Protein 2FK5 (pdb70)

Foldseek 3Di:
DVLLQVLQQVLLLVCVVVPQAFQQFWKKWFQDPQQIKIFFHRDRSNGDDVVRIDDAHLDDDGDPRHHLQVLQVSLLVVQALFGMKIWTALPLLLVCLVVDQKQAFPDPVCCVQWVIAGEAEFPDCTSDVRVSVVVSVVVNPTQKYHHHNRTMMGTFNDDDRSNSSVSRSVNRVSSSVRSVVVVVVVVVVVVDDDD/DVLLVVLQLVLLQVCVVVPQAFQQFKKKWFQDPQGIKIFFHRDRSNHDDPVRIDDAGLDDDGDHRHHLQVLQVSLQVVQALFGMKIWTALPLLQVCLVVDQKQAFPDPVCCVQFVIAGEAEFVDCTNDNRNNVRQNVRVNPTQKYHHHNRTMMGTFNDPDRSRSHVSRSVNRVSSSVRSVVVVVVVVVVVPDDD

Organism: Thermus thermophilus (strain ATCC 27634 / DSM 579 / HB8) (NCBI:txid300852)

Nearest PDB structures (foldseek):
  2fk5-assembly1_A  TM=1.005E+00  e=1.852E-44  Thermus thermophilus HB8
  2flf-assembly1_B  TM=9.917E-01  e=3.540E-36  Thermus thermophilus HB8
  2flf-assembly1_C  TM=9.865E-01  e=8.672E-36  Thermus thermophilus HB8
  2flf-assembly1_A  TM=9.847E-01  e=4.578E-35  Thermus thermophilus HB8
  2flf-assembly2_H  TM=9.919E-01  e=1.994E-34  Thermus thermophilus HB8

B-factor: mean 35.9, std 13.32, range [14.18, 87.1]

CATH classification: 3.40.225.10

Secondary structure (DSSP, 8-state):
-HHHHHHHHHHHHHHHHTTS--TT--EEEEE-SSEEEEEBTT--GGG--GGGEEEEESSSPPPTTB-TTHHHHHHHHHHS--SEEEEE--HHHHHHHTT-SEE--SSHHHHHHTS-EEEE--S--SSSHHHHHHHHHHHHH-SEEEETTTEEEEEE--SSHHHHHHHHHHHHHHHHHHHHHHHHHHHHHHT----/-HHHHHHHHHHHHHHHHTTS--TT--EEEEE-SSEEEEEBTT--GGG--GGGEEEEESSSSPPTTB-TTHHHHHHHHHHS--SEEEEE--HHHHHHHTT-SEE--SSHHHHHHTS-EEEE--S--SSSHHHHHHHHHHHHH-SEEEETTTEEEEEE--SSHHHHHHHHHHHHHHHHHHHHHHHHHHHHHHT---

Structure (mmCIF, N/CA/C/O backbone):
data_2FK5
#
_entry.id   2FK5
#
_cell.length_a   100.944
_cell.length_b   100.944
_cell.length_c   45.870
_cell.angle_alpha   90.00
_cell.angle_beta   90.00
_cell.angle_gamma   90.00
#
_symmetry.space_group_name_H-M   'P 4'
#
loop_
_entity.id
_entity.type
_entity.pdbx_description
1 polymer 'fuculose-1-phosphate aldolase'
2 non-polymer 'SULFATE ION'
3 non-polymer 'CHLORIDE ION'
4 water water
#
loop_
_atom_site.group_PDB
_atom_site.id
_atom_site.type_symbol
_atom_site.label_atom_id
_atom_site.label_alt_id
_atom_site.label_comp_id
_atom_site.label_asym_id
_atom_site.label_entity_id
_atom_site.label_seq_id
_atom_site.pdbx_PDB_ins_code
_atom_site.Cartn_x
_atom_site.Cartn_y
_atom_site.Cartn_z
_atom_site.occupancy
_atom_site.B_iso_or_equiv
_atom_site.auth_seq_id
_atom_site.auth_comp_id
_atom_site.auth_asym_id
_atom_site.auth_atom_id
_atom_site.pdbx_PDB_model_num
ATOM 1 N N . ARG A 1 2 ? 40.986 71.531 0.981 1.00 46.78 2 ARG A N 1
ATOM 2 C CA . ARG A 1 2 ? 40.201 70.486 1.691 1.00 47.79 2 ARG A CA 1
ATOM 3 C C . ARG A 1 2 ? 40.995 69.208 1.965 1.00 48.29 2 ARG A C 1
ATOM 4 O O . ARG A 1 2 ? 41.058 68.762 3.105 1.00 45.37 2 ARG A O 1
ATOM 12 N N . ALA A 1 3 ? 41.598 68.622 0.932 1.00 40.86 3 ALA A N 1
ATOM 13 C CA . ALA A 1 3 ? 42.359 67.385 1.112 1.00 39.67 3 ALA A CA 1
ATOM 14 C C . ALA A 1 3 ? 43.321 67.475 2.297 1.00 38.30 3 ALA A C 1
ATOM 15 O O . ALA A 1 3 ? 43.383 66.576 3.136 1.00 39.08 3 ALA A O 1
ATOM 17 N N . ARG A 1 4 ? 44.069 68.567 2.364 1.00 33.88 4 ARG A N 1
ATOM 18 C CA . ARG A 1 4 ? 45.024 68.768 3.440 1.00 31.27 4 ARG A CA 1
ATOM 19 C C . ARG A 1 4 ? 44.331 68.816 4.809 1.00 34.21 4 ARG A C 1
ATOM 20 O O . ARG A 1 4 ? 44.821 68.235 5.778 1.00 35.40 4 ARG A O 1
ATOM 28 N N . LEU A 1 5 ? 43.198 69.508 4.888 1.00 29.00 5 LEU A N 1
ATOM 29 C CA . LEU A 1 5 ? 42.466 69.600 6.147 1.00 28.72 5 LEU A CA 1
ATOM 30 C C . LEU A 1 5 ? 41.913 68.226 6.483 1.00 32.73 5 LEU A C 1
ATOM 31 O O . LEU A 1 5 ? 41.934 67.813 7.638 1.00 30.01 5 LEU A O 1
ATOM 36 N N . TYR A 1 6 ? 41.418 67.510 5.475 1.00 28.64 6 TYR A N 1
ATOM 37 C CA . TYR A 1 6 ? 40.903 66.165 5.712 1.00 35.33 6 TYR A CA 1
ATOM 38 C C . TYR A 1 6 ? 42.030 65.314 6.283 1.00 32.43 6 TYR A C 1
ATOM 39 O O . TYR A 1 6 ? 41.828 64.515 7.199 1.00 31.01 6 TYR A O 1
ATOM 48 N N . ALA A 1 7 ? 43.214 65.488 5.711 1.00 32.87 7 ALA A N 1
ATOM 49 C CA . ALA A 1 7 ? 44.390 64.744 6.124 1.00 38.86 7 ALA A CA 1
ATOM 50 C C . ALA A 1 7 ? 44.652 64.973 7.599 1.00 31.71 7 ALA A C 1
ATOM 51 O O . ALA A 1 7 ? 44.923 64.031 8.338 1.00 33.80 7 ALA A O 1
ATOM 53 N N . ALA A 1 8 ? 44.567 66.231 8.021 1.00 29.10 8 ALA A N 1
ATOM 54 C CA . ALA A 1 8 ? 44.801 66.579 9.418 1.00 30.71 8 ALA A CA 1
ATOM 55 C C . ALA A 1 8 ? 43.801 65.879 10.331 1.00 22.74 8 ALA A C 1
ATOM 56 O O . ALA A 1 8 ? 44.180 65.394 11.400 1.00 26.44 8 ALA A O 1
ATOM 58 N N . PHE A 1 9 ? 42.529 65.832 9.925 1.00 23.14 9 PHE A N 1
ATOM 59 C CA . PHE A 1 9 ? 41.504 65.151 10.728 1.00 24.82 9 PHE A CA 1
ATOM 60 C C . PHE A 1 9 ? 41.824 63.662 10.764 1.00 26.09 9 PHE A C 1
ATOM 61 O O . PHE A 1 9 ? 41.741 63.012 11.805 1.00 25.33 9 PHE A O 1
ATOM 69 N N . ARG A 1 10 ? 42.162 63.123 9.600 1.00 24.48 10 ARG A N 1
ATOM 70 C CA . ARG A 1 10 ? 42.468 61.708 9.486 1.00 26.23 10 ARG A CA 1
ATOM 71 C C . ARG A 1 10 ? 43.645 61.326 10.368 1.00 22.80 10 ARG A C 1
ATOM 72 O O . ARG A 1 10 ? 43.594 60.336 11.089 1.00 24.68 10 ARG A O 1
ATOM 80 N N . GLN A 1 11 ? 44.698 62.126 10.300 1.00 22.34 11 GLN A N 1
ATOM 81 C CA . GLN A 1 11 ? 45.903 61.886 11.072 1.00 26.39 11 GLN A CA 1
ATOM 82 C C . GLN A 1 11 ? 45.667 62.022 12.573 1.00 24.29 11 GLN A C 1
ATOM 83 O O . GLN A 1 11 ? 46.169 61.226 13.362 1.00 22.17 11 GLN A O 1
ATOM 89 N N . VAL A 1 12 ? 44.905 63.038 12.969 1.00 19.01 12 VAL A N 1
ATOM 90 C CA . VAL A 1 12 ? 44.622 63.243 14.386 1.00 16.60 12 VAL A CA 1
ATOM 91 C C . VAL A 1 12 ? 43.846 62.047 14.920 1.00 19.36 12 VAL A C 1
ATOM 92 O O . VAL A 1 12 ? 44.138 61.545 16.005 1.00 23.39 12 VAL A O 1
ATOM 96 N N . GLY A 1 13 ? 42.875 61.571 14.144 1.00 22.20 13 GLY A N 1
ATOM 97 C CA . GLY A 1 13 ? 42.113 60.405 14.559 1.00 25.54 13 GLY A CA 1
ATOM 98 C C . GLY A 1 13 ? 42.998 59.164 14.668 1.00 27.10 13 GLY A C 1
ATOM 99 O O . GLY A 1 13 ? 42.954 58.435 15.661 1.00 22.66 13 GLY A O 1
ATOM 100 N N . GLU A 1 14 ? 43.820 58.921 13.650 1.00 24.59 14 GLU A N 1
ATOM 101 C CA . GLU A 1 14 ? 44.710 57.758 13.670 1.00 21.10 14 GLU A CA 1
ATOM 102 C C . GLU A 1 14 ? 45.685 57.797 14.841 1.00 22.58 14 GLU A C 1
ATOM 103 O O . GLU A 1 14 ? 45.926 56.784 15.504 1.00 24.67 14 GLU A O 1
ATOM 109 N N . ASP A 1 15 ? 46.258 58.968 15.087 1.00 23.82 15 ASP A N 1
ATOM 110 C CA . ASP A 1 15 ? 47.233 59.105 16.156 1.00 23.16 15 ASP A CA 1
ATOM 111 C C . ASP A 1 15 ? 46.620 59.032 17.554 1.00 27.42 15 ASP A C 1
ATOM 112 O O . ASP A 1 15 ? 47.223 58.456 18.458 1.00 30.21 15 ASP A O 1
ATOM 117 N N . LEU A 1 16 ? 45.431 59.602 17.739 1.00 27.28 16 LEU A N 1
ATOM 118 C CA . LEU A 1 16 ? 44.773 59.539 19.049 1.00 22.26 16 LEU A CA 1
ATOM 119 C C . LEU A 1 16 ? 44.443 58.081 19.354 1.00 33.93 16 LEU A C 1
ATOM 120 O O . LEU A 1 16 ? 44.629 57.607 20.476 1.00 33.15 16 LEU A O 1
ATOM 125 N N . PHE A 1 17 ? 43.949 57.374 18.342 1.00 29.11 17 PHE A N 1
ATOM 126 C CA . PHE A 1 17 ? 43.608 55.961 18.496 1.00 31.36 17 PHE A CA 1
ATOM 127 C C . PHE A 1 17 ? 44.844 55.144 18.854 1.00 32.19 17 PHE A C 1
ATOM 128 O O . PHE A 1 17 ? 44.842 54.376 19.818 1.00 41.51 17 PHE A O 1
ATOM 136 N N . ALA A 1 18 ? 45.899 55.310 18.062 1.00 33.63 18 ALA A N 1
ATOM 137 C CA . ALA A 1 18 ? 47.145 54.583 18.273 1.00 39.39 18 ALA A CA 1
ATOM 138 C C . ALA A 1 18 ? 47.713 54.786 19.672 1.00 44.77 18 ALA A C 1
ATOM 139 O O . ALA A 1 18 ? 48.342 53.882 20.225 1.00 44.85 18 ALA A O 1
ATOM 141 N N . GLN A 1 19 ? 47.485 55.969 20.239 1.00 31.98 19 GLN A N 1
ATOM 142 C CA . GLN A 1 19 ? 47.996 56.304 21.568 1.00 32.77 19 GLN A CA 1
ATOM 143 C C . GLN A 1 19 ? 47.036 55.924 22.692 1.00 29.68 19 GLN A C 1
ATOM 144 O O . GLN A 1 19 ? 47.307 56.182 23.868 1.00 30.95 19 GLN A O 1
ATOM 150 N N . GLY A 1 20 ? 45.909 55.326 22.328 1.00 27.38 20 GLY A N 1
ATOM 151 C CA . GLY A 1 20 ? 44.939 54.918 23.328 1.00 29.50 20 GLY A CA 1
ATOM 152 C C . GLY A 1 20 ? 44.076 56.014 23.925 1.00 34.67 20 GLY A C 1
ATOM 153 O O . GLY A 1 20 ? 43.462 55.800 24.974 1.00 33.05 20 GLY A O 1
ATOM 154 N N . LEU A 1 21 ? 44.016 57.174 23.272 1.00 28.33 21 LEU A N 1
ATOM 155 C CA . LEU A 1 21 ? 43.215 58.300 23.766 1.00 36.94 21 LEU A CA 1
ATOM 156 C C . LEU A 1 21 ? 41.769 58.209 23.312 1.00 33.25 21 LEU A C 1
ATOM 157 O O . LEU A 1 21 ? 40.899 58.888 23.845 1.00 33.86 21 LEU A O 1
ATOM 162 N N . ILE A 1 22 ? 41.528 57.384 22.301 1.00 32.55 22 ILE A N 1
ATOM 163 C CA . ILE A 1 22 ? 40.180 57.151 21.801 1.00 38.65 22 ILE A CA 1
ATOM 164 C C . ILE A 1 22 ? 40.139 55.751 21.207 1.00 41.16 22 ILE A C 1
ATOM 165 O O . ILE A 1 22 ? 41.181 55.154 20.904 1.00 32.13 22 ILE A O 1
ATOM 170 N N . SER A 1 23 ? 38.924 55.241 21.053 1.00 41.39 23 SER A N 1
ATOM 171 C CA . SER A 1 23 ? 38.683 53.921 20.490 1.00 51.49 23 SER A CA 1
ATOM 172 C C . SER A 1 23 ? 37.242 53.915 19.999 1.00 52.69 23 SER A C 1
ATOM 173 O O . SER A 1 23 ? 36.438 54.751 20.414 1.00 52.02 23 SER A O 1
ATOM 176 N N . ALA A 1 24 ? 36.919 52.972 19.120 1.00 51.54 24 ALA A N 1
ATOM 177 C CA . ALA A 1 24 ? 35.574 52.868 18.571 1.00 47.46 24 ALA A CA 1
ATOM 178 C C . ALA A 1 24 ? 35.076 54.243 18.132 1.00 44.38 24 ALA A C 1
ATOM 179 O O . ALA A 1 24 ? 35.729 54.909 17.340 1.00 31.95 24 ALA A O 1
ATOM 181 N N . THR A 1 25 ? 33.929 54.668 18.656 1.00 47.60 25 THR A N 1
ATOM 182 C CA . THR A 1 25 ? 33.353 55.960 18.289 1.00 51.93 25 THR A CA 1
ATOM 183 C C . THR A 1 25 ? 33.479 57.000 19.397 1.00 52.64 25 THR A C 1
ATOM 184 O O . THR A 1 25 ? 32.676 57.931 19.469 1.00 49.59 25 THR A O 1
ATOM 188 N N . ALA A 1 26 ? 34.473 56.844 20.263 1.00 43.67 26 ALA A N 1
ATOM 189 C CA . ALA A 1 26 ? 34.662 57.790 21.354 1.00 46.76 26 ALA A CA 1
ATOM 190 C C . ALA A 1 26 ? 35.397 59.040 20.874 1.00 39.33 26 ALA A C 1
ATOM 191 O O . ALA A 1 26 ? 36.271 58.964 20.009 1.00 41.16 26 ALA A O 1
ATOM 193 N N . GLY A 1 27 ? 35.018 60.191 21.424 1.00 34.58 27 GLY A N 1
ATOM 194 C CA . GLY A 1 27 ? 35.672 61.440 21.066 1.00 34.38 27 GLY A CA 1
ATOM 195 C C . GLY A 1 27 ? 35.213 62.113 19.786 1.00 32.79 27 GLY A C 1
ATOM 196 O O . GLY A 1 27 ? 34.470 61.544 18.992 1.00 30.70 27 GLY A O 1
ATOM 197 N N . ASN A 1 28 ? 35.662 63.345 19.589 1.00 27.65 28 ASN A N 1
ATOM 198 C CA . ASN A 1 28 ? 35.308 64.094 18.398 1.00 25.65 28 ASN A CA 1
ATOM 199 C C . ASN A 1 28 ? 36.200 65.314 18.287 1.00 25.96 28 ASN A C 1
ATOM 200 O O . ASN A 1 28 ? 36.764 65.773 19.279 1.00 22.70 28 ASN A O 1
ATOM 205 N N . PHE A 1 29 ? 36.362 65.829 17.076 1.00 19.10 29 PHE A N 1
ATOM 206 C CA . PHE A 1 29 ? 37.172 67.018 16.914 1.00 22.99 29 PHE A CA 1
ATOM 207 C C . PHE A 1 29 ? 36.639 67.887 15.813 1.00 21.54 29 PHE A C 1
ATOM 208 O O . PHE A 1 29 ? 35.918 67.420 14.935 1.00 24.20 29 PHE A O 1
ATOM 216 N N . SER A 1 30 ? 37.002 69.159 15.877 1.00 20.94 30 SER A N 1
ATOM 217 C CA . SER A 1 30 ? 36.522 70.132 14.911 1.00 24.25 30 SER A CA 1
ATOM 218 C C . SER A 1 30 ? 37.494 71.275 14.726 1.00 23.46 30 SER A C 1
ATOM 219 O O . SER A 1 30 ? 38.456 71.434 15.492 1.00 23.16 30 SER A O 1
ATOM 222 N N . VAL A 1 31 ? 37.221 72.083 13.701 1.00 22.65 31 VAL A N 1
ATOM 223 C CA . VAL A 1 31 ? 38.011 73.270 13.424 1.00 21.80 31 VAL A CA 1
ATOM 224 C C . VAL A 1 31 ? 37.015 74.382 13.071 1.00 21.95 31 VAL A C 1
ATOM 225 O O . VAL A 1 31 ? 35.941 74.119 12.541 1.00 20.89 31 VAL A O 1
ATOM 229 N N . ARG A 1 32 ? 37.382 75.608 13.397 1.00 24.67 32 ARG A N 1
ATOM 230 C CA . ARG A 1 32 ? 36.544 76.773 13.112 1.00 28.05 32 ARG A CA 1
ATOM 231 C C . ARG A 1 32 ? 36.657 77.046 11.616 1.00 30.92 32 ARG A C 1
ATOM 232 O O . ARG A 1 32 ? 37.742 76.924 11.043 1.00 27.78 32 ARG A O 1
ATOM 240 N N . THR A 1 33 ? 35.538 77.390 10.989 1.00 33.43 33 THR A N 1
ATOM 241 C CA . THR A 1 33 ? 35.511 77.717 9.566 1.00 32.76 33 THR A CA 1
ATOM 242 C C . THR A 1 33 ? 34.762 79.039 9.409 1.00 35.39 33 THR A C 1
ATOM 243 O O . THR A 1 33 ? 34.167 79.540 10.365 1.00 31.87 33 THR A O 1
ATOM 247 N N . LYS A 1 34 ? 34.783 79.600 8.206 1.00 39.12 34 LYS A N 1
ATOM 248 C CA . LYS A 1 34 ? 34.080 80.854 7.962 1.00 39.33 34 LYS A CA 1
ATOM 249 C C . LYS A 1 34 ? 32.591 80.702 8.262 1.00 36.76 34 LYS A C 1
ATOM 250 O O . LYS A 1 34 ? 31.962 81.615 8.795 1.00 45.53 34 LYS A O 1
ATOM 256 N N . GLY A 1 35 ? 32.035 79.538 7.941 1.00 36.09 35 GLY A N 1
ATOM 257 C CA . GLY A 1 35 ? 30.619 79.300 8.181 1.00 33.44 35 GLY A CA 1
ATOM 258 C C . GLY A 1 35 ? 30.221 78.920 9.596 1.00 39.88 35 GLY A C 1
ATOM 259 O O . GLY A 1 35 ? 29.069 79.096 9.992 1.00 42.46 35 GLY A O 1
ATOM 260 N N . GLY A 1 36 ? 31.170 78.396 10.364 1.00 31.17 36 GLY A N 1
ATOM 261 C CA . GLY A 1 36 ? 30.889 77.986 11.729 1.00 24.11 36 GLY A CA 1
ATOM 262 C C . GLY A 1 36 ? 32.019 77.047 12.119 1.00 25.12 36 GLY A C 1
ATOM 263 O O . GLY A 1 36 ? 33.088 77.513 12.507 1.00 27.15 36 GLY A O 1
ATOM 264 N N . PHE A 1 37 ? 31.785 75.739 12.010 1.00 24.92 37 PHE A N 1
ATOM 265 C CA . PHE A 1 37 ? 32.823 74.752 12.310 1.00 27.27 37 PHE A CA 1
ATOM 266 C C . PHE A 1 37 ? 32.582 73.399 11.626 1.00 23.99 37 PHE A C 1
ATOM 267 O O . PHE A 1 37 ? 31.444 73.014 11.340 1.00 26.59 37 PHE A O 1
ATOM 275 N N . LEU A 1 38 ? 33.679 72.698 11.353 1.00 23.58 38 LEU A N 1
ATOM 276 C CA . LEU A 1 38 ? 33.664 71.396 10.703 1.00 21.88 38 LEU A CA 1
ATOM 277 C C . LEU A 1 38 ? 33.942 70.378 11.802 1.00 22.32 38 LEU A C 1
ATOM 278 O O . LEU A 1 38 ? 34.941 70.485 12.488 1.00 23.81 38 LEU A O 1
ATOM 283 N N . ILE A 1 39 ? 33.070 69.394 11.956 1.00 21.81 39 ILE A N 1
ATOM 284 C CA . ILE A 1 39 ? 33.236 68.411 13.012 1.00 25.26 39 ILE A CA 1
ATOM 285 C C . ILE A 1 39 ? 32.938 67.000 12.529 1.00 28.33 39 ILE A C 1
ATOM 286 O O . ILE A 1 39 ? 32.243 66.805 11.530 1.00 28.15 39 ILE A O 1
ATOM 291 N N . THR A 1 40 ? 33.482 66.018 13.247 1.00 28.33 40 THR A N 1
ATOM 292 C CA . THR A 1 40 ? 33.268 64.615 12.942 1.00 26.53 40 THR A CA 1
ATOM 293 C C . THR A 1 40 ? 31.813 64.235 13.212 1.00 31.24 40 THR A C 1
ATOM 294 O O . THR A 1 40 ? 31.187 64.744 14.150 1.00 28.17 40 THR A O 1
ATOM 298 N N . LYS A 1 41 ? 31.271 63.343 12.389 1.00 25.70 41 LYS A N 1
ATOM 299 C CA . LYS A 1 41 ? 29.889 62.904 12.562 1.00 29.95 41 LYS A CA 1
ATOM 300 C C . LYS A 1 41 ? 29.742 61.959 13.746 1.00 32.75 41 LYS A C 1
ATOM 301 O O . LYS A 1 41 ? 30.721 61.425 14.260 1.00 34.67 41 LYS A O 1
ATOM 307 N N . SER A 1 42 ? 28.501 61.748 14.165 1.00 33.53 42 SER A N 1
ATOM 308 C CA . SER A 1 42 ? 28.215 60.868 15.284 1.00 38.80 42 SER A CA 1
ATOM 309 C C . SER A 1 42 ? 28.423 59.408 14.889 1.00 39.14 42 SER A C 1
ATOM 310 O O . SER A 1 42 ? 28.174 59.026 13.746 1.00 38.56 42 SER A O 1
ATOM 313 N N . GLY A 1 43 ? 28.905 58.609 15.835 1.00 42.47 43 GLY A N 1
ATOM 314 C CA . GLY A 1 43 ? 29.100 57.185 15.608 1.00 42.60 43 GLY A CA 1
ATOM 315 C C . GLY A 1 43 ? 30.101 56.682 14.583 1.00 42.92 43 GLY A C 1
ATOM 316 O O . GLY A 1 43 ? 30.076 55.500 14.242 1.00 48.93 43 GLY A O 1
ATOM 317 N N . VAL A 1 44 ? 30.978 57.544 14.081 1.00 38.20 44 VAL A N 1
ATOM 318 C CA . VAL A 1 44 ? 31.966 57.093 13.111 1.00 40.85 44 VAL A CA 1
ATOM 319 C C . VAL A 1 44 ? 33.233 56.647 13.843 1.00 38.15 44 VAL A C 1
ATOM 320 O O . VAL A 1 44 ? 33.463 57.027 14.993 1.00 41.01 44 VAL A O 1
ATOM 324 N N . GLN A 1 45 ? 34.033 55.820 13.179 1.00 40.19 45 GLN A N 1
ATOM 325 C CA . GLN A 1 45 ? 35.291 55.337 13.741 1.00 41.00 45 GLN A CA 1
ATOM 326 C C . GLN A 1 45 ? 36.313 56.430 13.425 1.00 30.46 45 GLN A C 1
ATOM 327 O O . GLN A 1 45 ? 36.775 56.548 12.291 1.00 33.66 45 GLN A O 1
ATOM 333 N N . LYS A 1 46 ? 36.654 57.233 14.425 1.00 34.44 46 LYS A N 1
ATOM 334 C CA . LYS A 1 46 ? 37.595 58.325 14.220 1.00 36.59 46 LYS A CA 1
ATOM 335 C C . LYS A 1 46 ? 38.982 57.906 13.769 1.00 40.94 46 LYS A C 1
ATOM 336 O O . LYS A 1 46 ? 39.662 58.655 13.069 1.00 44.74 46 LYS A O 1
ATOM 342 N N . ALA A 1 47 ? 39.409 56.715 14.169 1.00 40.97 47 ALA A N 1
ATOM 343 C CA . ALA A 1 47 ? 40.730 56.233 13.792 1.00 43.26 47 ALA A CA 1
ATOM 344 C C . ALA A 1 47 ? 40.767 55.945 12.303 1.00 41.31 47 ALA A C 1
ATOM 345 O O . ALA A 1 47 ? 41.837 55.771 11.719 1.00 39.26 47 ALA A O 1
ATOM 347 N N . ARG A 1 48 ? 39.591 55.900 11.688 1.00 35.82 48 ARG A N 1
ATOM 348 C CA . ARG A 1 48 ? 39.494 55.611 10.260 1.00 43.74 48 ARG A CA 1
ATOM 349 C C . ARG A 1 48 ? 38.520 56.557 9.558 1.00 44.31 48 ARG A C 1
ATOM 350 O O . ARG A 1 48 ? 37.599 56.116 8.875 1.00 37.42 48 ARG A O 1
ATOM 358 N N . LEU A 1 49 ? 38.735 57.857 9.722 1.00 39.96 49 LEU A N 1
ATOM 359 C CA . LEU A 1 49 ? 37.866 58.862 9.115 1.00 36.49 49 LEU A CA 1
ATOM 360 C C . LEU A 1 49 ? 37.981 58.967 7.606 1.00 37.83 49 LEU A C 1
ATOM 361 O O . LEU A 1 49 ? 39.039 58.729 7.027 1.00 37.41 49 LEU A O 1
ATOM 366 N N . THR A 1 50 ? 36.863 59.343 6.993 1.00 37.07 50 THR A N 1
ATOM 367 C CA . THR A 1 50 ? 36.740 59.546 5.554 1.00 44.45 50 THR A CA 1
ATOM 368 C C . THR A 1 50 ? 36.102 60.928 5.416 1.00 46.13 50 THR A C 1
ATOM 369 O O . THR A 1 50 ? 35.375 61.358 6.306 1.00 43.66 50 THR A O 1
ATOM 373 N N . PRO A 1 51 ? 36.370 61.644 4.310 1.00 46.87 51 PRO A N 1
ATOM 374 C CA . PRO A 1 51 ? 35.789 62.979 4.124 1.00 43.13 51 PRO A CA 1
ATOM 375 C C . PRO A 1 51 ? 34.287 63.072 4.400 1.00 40.12 51 PRO A C 1
ATOM 376 O O . PRO A 1 51 ? 33.815 64.063 4.957 1.00 40.33 51 PRO A O 1
ATOM 380 N N . GLU A 1 52 ? 33.535 62.047 4.014 1.00 40.79 52 GLU A N 1
ATOM 381 C CA . GLU A 1 52 ? 32.095 62.067 4.242 1.00 41.88 52 GLU A CA 1
ATOM 382 C C . GLU A 1 52 ? 31.753 61.949 5.721 1.00 42.15 52 GLU A C 1
ATOM 383 O O . GLU A 1 52 ? 30.595 62.084 6.107 1.00 35.84 52 GLU A O 1
ATOM 389 N N . ASP A 1 53 ? 32.767 61.708 6.548 1.00 32.37 53 ASP A N 1
ATOM 390 C CA . ASP A 1 53 ? 32.566 61.575 7.984 1.00 33.14 53 ASP A CA 1
ATOM 391 C C . ASP A 1 53 ? 32.602 62.925 8.699 1.00 29.86 53 ASP A C 1
ATOM 392 O O . ASP A 1 53 ? 32.469 62.977 9.921 1.00 27.31 53 ASP A O 1
ATOM 397 N N . LEU A 1 54 ? 32.804 64.006 7.947 1.00 25.21 54 LEU A N 1
ATOM 398 C CA . LEU A 1 54 ? 32.837 65.339 8.540 1.00 26.42 54 LEU A CA 1
ATOM 399 C C . LEU A 1 54 ? 31.686 66.185 8.004 1.00 34.34 54 LEU A C 1
ATOM 400 O O . LEU A 1 54 ? 31.260 66.007 6.860 1.00 31.00 54 LEU A O 1
ATOM 405 N N . LEU A 1 55 ? 31.181 67.095 8.834 1.00 26.49 55 LEU A N 1
ATOM 406 C CA . LEU A 1 55 ? 30.101 67.989 8.407 1.00 34.69 55 LEU A CA 1
ATOM 407 C C . LEU A 1 55 ? 30.262 69.376 9.015 1.00 33.52 55 LEU A C 1
ATOM 408 O O . LEU A 1 55 ? 30.846 69.531 10.088 1.00 29.74 55 LEU A O 1
ATOM 413 N N . GLU A 1 56 ? 29.746 70.389 8.328 1.00 27.87 56 GLU A N 1
ATOM 414 C CA . GLU A 1 56 ? 29.858 71.748 8.826 1.00 30.86 56 GLU A CA 1
ATOM 415 C C . GLU A 1 56 ? 28.615 72.123 9.628 1.00 32.87 56 GLU A C 1
ATOM 416 O O . GLU A 1 56 ? 27.496 71.771 9.262 1.00 31.30 56 GLU A O 1
ATOM 422 N N . VAL A 1 57 ? 28.827 72.827 10.733 1.00 29.01 57 VAL A N 1
ATOM 423 C CA . VAL A 1 57 ? 27.735 73.242 11.603 1.00 26.59 57 VAL A CA 1
ATOM 424 C C . VAL A 1 57 ? 27.803 74.754 11.794 1.00 25.14 57 VAL A C 1
ATOM 425 O O . VAL A 1 57 ? 28.863 75.309 12.028 1.00 24.79 57 VAL A O 1
ATOM 429 N N . PRO A 1 58 ? 26.660 75.444 11.693 1.00 30.58 58 PRO A N 1
ATOM 430 C CA . PRO A 1 58 ? 26.695 76.898 11.873 1.00 28.30 58 PRO A CA 1
ATOM 431 C C . PRO A 1 58 ? 26.656 77.237 13.356 1.00 23.10 58 PRO A C 1
ATOM 432 O O . PRO A 1 58 ? 26.188 76.432 14.157 1.00 29.76 58 PRO A O 1
ATOM 436 N N . LEU A 1 59 ? 27.162 78.409 13.731 1.00 24.74 59 LEU A N 1
ATOM 437 C CA . LEU A 1 59 ? 27.131 78.816 15.133 1.00 29.65 59 LEU A CA 1
ATOM 438 C C . LEU A 1 59 ? 25.700 79.195 15.495 1.00 31.60 59 LEU A C 1
ATOM 439 O O . LEU A 1 59 ? 25.283 79.082 16.649 1.00 32.68 59 LEU A O 1
ATOM 444 N N . GLU A 1 60 ? 24.950 79.647 14.495 1.00 30.71 60 GLU A N 1
ATOM 445 C CA . GLU A 1 60 ? 23.555 80.027 14.698 1.00 40.48 60 GLU A CA 1
ATOM 446 C C . GLU A 1 60 ? 22.688 79.254 13.720 1.00 38.82 60 GLU A C 1
ATOM 447 O O . GLU A 1 60 ? 22.909 79.289 12.511 1.00 39.40 60 GLU A O 1
ATOM 453 N N . GLY A 1 61 ? 21.696 78.557 14.249 1.00 37.70 61 GLY A N 1
ATOM 454 C CA . GLY A 1 61 ? 20.823 77.775 13.401 1.00 40.17 61 GLY A CA 1
ATOM 455 C C . GLY A 1 61 ? 20.763 76.341 13.889 1.00 45.30 61 GLY A C 1
ATOM 456 O O . GLY A 1 61 ? 21.411 75.992 14.879 1.00 37.81 61 GLY A O 1
ATOM 457 N N . PRO A 1 62 ? 19.991 75.481 13.209 1.00 45.58 62 PRO A N 1
ATOM 458 C CA . PRO A 1 62 ? 19.849 74.072 13.587 1.00 43.06 62 PRO A CA 1
ATOM 459 C C . PRO A 1 62 ? 21.144 73.284 13.434 1.00 33.64 62 PRO A C 1
ATOM 460 O O . PRO A 1 62 ? 21.872 73.456 12.453 1.00 39.95 62 PRO A O 1
ATOM 464 N N . ILE A 1 63 ? 21.443 72.432 14.406 1.00 39.17 63 ILE A N 1
ATOM 465 C CA . ILE A 1 63 ? 22.633 71.599 14.301 1.00 38.08 63 ILE A CA 1
ATOM 466 C C . ILE A 1 63 ? 22.222 70.457 13.379 1.00 39.63 63 ILE A C 1
ATOM 467 O O . ILE A 1 63 ? 21.307 69.700 13.694 1.00 40.61 63 ILE A O 1
ATOM 472 N N . PRO A 1 64 ? 22.889 70.327 12.222 1.00 36.76 64 PRO A N 1
ATOM 473 C CA . PRO A 1 64 ? 22.598 69.281 11.240 1.00 40.34 64 PRO A CA 1
ATOM 474 C C . PRO A 1 64 ? 22.478 67.899 11.867 1.00 46.62 64 PRO A C 1
ATOM 475 O O . PRO A 1 64 ? 23.182 67.578 12.824 1.00 37.29 64 PRO A O 1
ATOM 479 N N . GLU A 1 65 ? 21.577 67.083 11.336 1.00 42.99 65 GLU A N 1
ATOM 480 C CA . GLU A 1 65 ? 21.415 65.739 11.862 1.00 40.53 65 GLU A CA 1
ATOM 481 C C . GLU A 1 65 ? 22.666 64.962 11.464 1.00 37.74 65 GLU A C 1
ATOM 482 O O . GLU A 1 65 ? 23.235 65.193 10.393 1.00 42.08 65 GLU A O 1
ATOM 488 N N . GLY A 1 66 ? 23.099 64.058 12.332 1.00 38.05 66 GLY A N 1
ATOM 489 C CA . GLY A 1 66 ? 24.279 63.268 12.037 1.00 36.49 66 GLY A CA 1
ATOM 490 C C . GLY A 1 66 ? 25.545 63.846 12.634 1.00 36.61 66 GLY A C 1
ATOM 491 O O . GLY A 1 66 ? 26.574 63.175 12.677 1.00 36.15 66 GLY A O 1
ATOM 492 N N . ALA A 1 67 ? 25.484 65.087 13.101 1.00 30.95 67 ALA A N 1
ATOM 493 C CA . ALA A 1 67 ? 26.668 65.712 13.686 1.00 34.35 67 ALA A CA 1
ATOM 494 C C . ALA A 1 67 ? 26.982 65.103 15.047 1.00 33.19 67 ALA A C 1
ATOM 495 O O . ALA A 1 67 ? 26.092 64.580 15.717 1.00 35.68 67 ALA A O 1
ATOM 497 N N . SER A 1 68 ? 28.252 65.168 15.444 1.00 31.84 68 SER A N 1
ATOM 498 C CA . SER A 1 68 ? 28.695 64.641 16.732 1.00 31.37 68 SER A CA 1
ATOM 499 C C . SER A 1 68 ? 27.714 65.038 17.827 1.00 36.94 68 SER A C 1
ATOM 500 O O . SER A 1 68 ? 27.208 66.154 17.833 1.00 33.81 68 SER A O 1
ATOM 503 N N . VAL A 1 69 ? 27.458 64.127 18.758 1.00 34.99 69 VAL A N 1
ATOM 504 C CA . VAL A 1 69 ? 26.538 64.398 19.855 1.00 41.54 69 VAL A CA 1
ATOM 505 C C . VAL A 1 69 ? 27.045 65.536 20.749 1.00 40.35 69 VAL A C 1
ATOM 506 O O . VAL A 1 69 ? 26.273 66.129 21.497 1.00 34.04 69 VAL A O 1
ATOM 510 N N . GLU A 1 70 ? 28.340 65.839 20.659 1.00 34.28 70 GLU A N 1
ATOM 511 C CA . GLU A 1 70 ? 28.942 66.905 21.458 1.00 30.55 70 GLU A CA 1
ATOM 512 C C . GLU A 1 70 ? 28.997 68.223 20.696 1.00 27.73 70 GLU A C 1
ATOM 513 O O . GLU A 1 70 ? 29.617 69.181 21.148 1.00 27.56 70 GLU A O 1
ATOM 519 N N . SER A 1 71 ? 28.350 68.277 19.539 1.00 27.10 71 SER A N 1
ATOM 520 C CA . SER A 1 71 ? 28.386 69.488 18.738 1.00 29.25 71 SER A CA 1
ATOM 521 C C . SER A 1 71 ? 27.931 70.720 19.505 1.00 25.06 71 SER A C 1
ATOM 522 O O . SER A 1 71 ? 28.429 71.809 19.257 1.00 26.63 71 SER A O 1
ATOM 525 N N . VAL A 1 72 ? 27.008 70.551 20.448 1.00 28.86 72 VAL A N 1
ATOM 526 C CA . VAL A 1 72 ? 26.522 71.688 21.233 1.00 31.89 72 VAL A CA 1
ATOM 527 C C . VAL A 1 72 ? 27.669 72.307 22.018 1.00 30.09 72 VAL A C 1
ATOM 528 O O . VAL A 1 72 ? 27.750 73.524 22.180 1.00 23.35 72 VAL A O 1
ATOM 532 N N . VAL A 1 73 ? 28.552 71.454 22.524 1.00 24.63 73 VAL A N 1
ATOM 533 C CA . VAL A 1 73 ? 29.687 71.921 23.295 1.00 21.52 73 VAL A CA 1
ATOM 534 C C . VAL A 1 73 ? 30.693 72.626 22.402 1.00 22.55 73 VAL A C 1
ATOM 535 O O . VAL A 1 73 ? 31.193 73.691 22.745 1.00 23.27 73 VAL A O 1
ATOM 539 N N . HIS A 1 74 ? 31.002 72.024 21.257 1.00 25.54 74 HIS A N 1
ATOM 540 C CA . HIS A 1 74 ? 31.949 72.636 20.336 1.00 20.53 74 HIS A CA 1
ATOM 541 C C . HIS A 1 74 ? 31.414 74.005 19.915 1.00 16.73 74 HIS A C 1
ATOM 542 O O . HIS A 1 74 ? 32.138 74.998 19.926 1.00 22.24 74 HIS A O 1
ATOM 549 N N . ARG A 1 75 ? 30.144 74.040 19.546 1.00 23.15 75 ARG A N 1
ATOM 550 C CA . ARG A 1 75 ? 29.534 75.292 19.111 1.00 24.18 75 ARG A CA 1
ATOM 551 C C . ARG A 1 75 ? 29.662 76.393 20.162 1.00 25.44 75 ARG A C 1
ATOM 552 O O . ARG A 1 75 ? 30.038 77.527 19.852 1.00 23.92 75 ARG A O 1
ATOM 560 N N . GLU A 1 76 ? 29.367 76.054 21.413 1.00 26.55 76 GLU A N 1
ATOM 561 C CA . GLU A 1 76 ? 29.439 77.034 22.490 1.00 23.21 76 GLU A CA 1
ATOM 562 C C . GLU A 1 76 ? 30.869 77.515 22.691 1.00 30.50 76 GLU A C 1
ATOM 563 O O . GLU A 1 76 ? 31.102 78.691 22.950 1.00 24.71 76 GLU A O 1
ATOM 569 N N . VAL A 1 77 ? 31.836 76.608 22.572 1.00 27.67 77 VAL A N 1
ATOM 570 C CA . VAL A 1 77 ? 33.237 76.994 22.722 1.00 20.19 77 VAL A CA 1
ATOM 571 C C . VAL A 1 77 ? 33.622 77.997 21.639 1.00 19.81 77 VAL A C 1
ATOM 572 O O . VAL A 1 77 ? 34.317 78.973 21.900 1.00 27.06 77 VAL A O 1
ATOM 576 N N . TYR A 1 78 ? 33.180 77.754 20.413 1.00 22.92 78 TYR A N 1
ATOM 577 C CA . TYR A 1 78 ? 33.514 78.666 19.330 1.00 18.87 78 TYR A CA 1
ATOM 578 C C . TYR A 1 78 ? 32.782 79.997 19.496 1.00 23.70 78 TYR A C 1
ATOM 579 O O . TYR A 1 78 ? 33.317 81.047 19.154 1.00 27.62 78 TYR A O 1
ATOM 588 N N . ARG A 1 79 ? 31.567 79.941 20.027 1.00 27.65 79 ARG A N 1
ATOM 589 C CA . ARG A 1 79 ? 30.786 81.156 20.256 1.00 32.19 79 ARG A CA 1
ATOM 590 C C . ARG A 1 79 ? 31.461 82.046 21.297 1.00 34.74 79 ARG A C 1
ATOM 591 O O . ARG A 1 79 ? 31.672 83.232 21.068 1.00 41.64 79 ARG A O 1
ATOM 599 N N . ARG A 1 80 ? 31.815 81.456 22.435 1.00 33.83 80 ARG A N 1
ATOM 600 C CA . ARG A 1 80 ? 32.411 82.194 23.543 1.00 30.27 80 ARG A CA 1
ATOM 601 C C . ARG A 1 80 ? 33.919 82.380 23.599 1.00 37.78 80 ARG A C 1
ATOM 602 O O . ARG A 1 80 ? 34.400 83.184 24.393 1.00 39.39 80 ARG A O 1
ATOM 610 N N . THR A 1 81 ? 34.674 81.658 22.777 1.00 34.07 81 THR A N 1
ATOM 611 C CA . THR A 1 81 ? 36.127 81.792 22.818 1.00 29.96 81 THR A CA 1
ATOM 612 C C . THR A 1 81 ? 36.705 82.028 21.430 1.00 30.00 81 THR A C 1
ATOM 613 O O . THR A 1 81 ? 35.983 82.022 20.439 1.00 31.66 81 THR A O 1
ATOM 617 N N . GLY A 1 82 ? 38.019 82.225 21.375 1.00 31.00 82 GLY A N 1
ATOM 618 C CA . GLY A 1 82 ? 38.688 82.434 20.105 1.00 34.94 82 GLY A CA 1
ATOM 619 C C . GLY A 1 82 ? 39.263 81.130 19.577 1.00 35.75 82 GLY A C 1
ATOM 620 O O . GLY A 1 82 ? 40.127 81.124 18.702 1.00 28.20 82 GLY A O 1
ATOM 621 N N . ALA A 1 83 ? 38.778 80.013 20.103 1.00 29.28 83 ALA A N 1
ATOM 622 C CA . ALA A 1 83 ? 39.272 78.709 19.671 1.00 26.72 83 ALA A CA 1
ATOM 623 C C . ALA A 1 83 ? 39.192 78.562 18.164 1.00 28.80 83 ALA A C 1
ATOM 624 O O . ALA A 1 83 ? 38.215 78.983 17.550 1.00 28.61 83 ALA A O 1
ATOM 626 N N . ARG A 1 84 ? 40.230 77.970 17.574 1.00 28.03 84 ARG A N 1
ATOM 627 C CA . ARG A 1 84 ? 40.279 77.718 16.135 1.00 28.14 84 ARG A CA 1
ATOM 628 C C . ARG A 1 84 ? 40.119 76.222 15.854 1.00 27.95 84 ARG A C 1
ATOM 629 O O . ARG A 1 84 ? 39.900 75.806 14.718 1.00 26.34 84 ARG A O 1
ATOM 637 N N . ALA A 1 85 ? 40.227 75.413 16.903 1.00 25.36 85 ALA A N 1
ATOM 638 C CA . ALA A 1 85 ? 40.057 73.972 16.775 1.00 23.87 85 ALA A CA 1
ATOM 639 C C . ALA A 1 85 ? 39.794 73.390 18.157 1.00 22.39 85 ALA A C 1
ATOM 640 O O . ALA A 1 85 ? 40.217 73.957 19.159 1.00 23.21 85 ALA A O 1
ATOM 642 N N . LEU A 1 86 ? 39.083 72.271 18.205 1.00 22.28 86 LEU A N 1
ATOM 643 C CA . LEU A 1 86 ? 38.778 71.629 19.480 1.00 24.30 86 LEU A CA 1
ATOM 644 C C . LEU A 1 86 ? 38.887 70.113 19.380 1.00 22.27 86 LEU A C 1
ATOM 645 O O . LEU A 1 86 ? 38.417 69.513 18.415 1.00 22.47 86 LEU A O 1
ATOM 650 N N . VAL A 1 87 ? 39.515 69.497 20.376 1.00 21.92 87 VAL A N 1
ATOM 651 C CA . VAL A 1 87 ? 39.633 68.044 20.404 1.00 18.31 87 VAL A CA 1
ATOM 652 C C . VAL A 1 87 ? 39.052 67.545 21.712 1.00 20.17 87 VAL A C 1
ATOM 653 O O . VAL A 1 87 ? 39.432 68.020 22.781 1.00 22.05 87 VAL A O 1
ATOM 657 N N . HIS A 1 88 ? 38.111 66.613 21.618 1.00 19.35 88 HIS A N 1
ATOM 658 C CA . HIS A 1 88 ? 37.516 66.012 22.797 1.00 23.32 88 HIS A CA 1
ATOM 659 C C . HIS A 1 88 ? 37.967 64.551 22.749 1.00 23.16 88 HIS A C 1
ATOM 660 O O . HIS A 1 88 ? 37.717 63.845 21.772 1.00 22.83 88 HIS A O 1
ATOM 667 N N . ALA A 1 89 ? 38.654 64.109 23.794 1.00 22.43 89 ALA A N 1
ATOM 668 C CA . ALA A 1 89 ? 39.141 62.741 23.840 1.00 23.08 89 ALA A CA 1
ATOM 669 C C . ALA A 1 89 ? 38.908 62.160 25.222 1.00 23.79 89 ALA A C 1
ATOM 670 O O . ALA A 1 89 ? 38.357 62.825 26.104 1.00 21.61 89 ALA A O 1
ATOM 672 N N . HIS A 1 90 ? 39.330 60.916 25.407 1.00 24.75 90 HIS A N 1
ATOM 673 C CA . HIS A 1 90 ? 39.142 60.248 26.683 1.00 26.51 90 HIS A CA 1
ATOM 674 C C . HIS A 1 90 ? 40.425 59.662 27.244 1.00 28.44 90 HIS A C 1
ATOM 675 O O . HIS A 1 90 ? 40.580 58.443 27.346 1.00 28.12 90 HIS A O 1
ATOM 682 N N . PRO A 1 91 ? 41.364 60.534 27.624 1.00 24.97 91 PRO A N 1
ATOM 683 C CA . PRO A 1 91 ? 42.643 60.093 28.186 1.00 23.11 91 PRO A CA 1
ATOM 684 C C . PRO A 1 91 ? 42.324 59.342 29.481 1.00 27.76 91 PRO A C 1
ATOM 685 O O . PRO A 1 91 ? 41.872 59.938 30.459 1.00 25.09 91 PRO A O 1
ATOM 689 N N . ARG A 1 92 ? 42.559 58.034 29.474 1.00 20.18 92 ARG A N 1
ATOM 690 C CA . ARG A 1 92 ? 42.215 57.180 30.612 1.00 23.45 92 ARG A CA 1
ATOM 691 C C . ARG A 1 92 ? 42.799 57.547 31.965 1.00 18.21 92 ARG A C 1
ATOM 692 O O . ARG A 1 92 ? 42.064 57.613 32.956 1.00 20.93 92 ARG A O 1
ATOM 700 N N . VAL A 1 93 ? 44.106 57.777 32.035 1.00 17.61 93 VAL A N 1
ATOM 701 C CA . VAL A 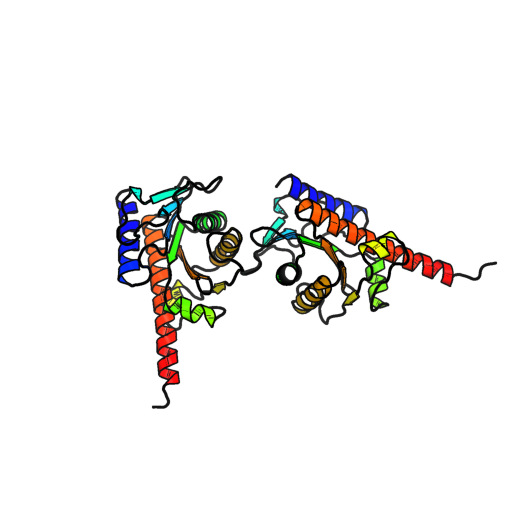1 93 ? 44.678 58.124 33.327 1.00 19.97 93 VAL A CA 1
ATOM 702 C C . VAL A 1 93 ? 44.185 59.496 33.799 1.00 14.60 93 VAL A C 1
ATOM 703 O O . VAL A 1 93 ? 43.881 59.667 34.970 1.00 18.72 93 VAL A O 1
ATOM 707 N N . ALA A 1 94 ? 44.107 60.464 32.891 1.00 19.98 94 ALA A N 1
ATOM 708 C CA . ALA A 1 94 ? 43.625 61.798 33.259 1.00 20.99 94 ALA A CA 1
ATOM 709 C C . ALA A 1 94 ? 42.192 61.712 33.781 1.00 22.55 94 ALA A C 1
ATOM 710 O O . ALA A 1 94 ? 41.832 62.393 34.743 1.00 22.81 94 ALA A O 1
ATOM 712 N N . VAL A 1 95 ? 41.372 60.871 33.156 1.00 18.18 95 VAL A N 1
ATOM 713 C CA . VAL A 1 95 ? 39.991 60.728 33.595 1.00 20.03 95 VAL A CA 1
ATOM 714 C C . VAL A 1 95 ? 39.931 60.080 34.966 1.00 25.93 95 VAL A C 1
ATOM 715 O O . VAL A 1 95 ? 39.125 60.477 35.803 1.00 24.06 95 VAL A O 1
ATOM 719 N N . ALA A 1 96 ? 40.797 59.098 35.210 1.00 21.06 96 ALA A N 1
ATOM 720 C CA . ALA A 1 96 ? 40.822 58.448 36.515 1.00 20.18 96 ALA A CA 1
ATOM 721 C C . ALA A 1 96 ? 41.215 59.486 37.559 1.00 25.73 96 ALA A C 1
ATOM 722 O O . ALA A 1 96 ? 40.620 59.554 38.636 1.00 26.63 96 ALA A O 1
ATOM 724 N N . LEU A 1 97 ? 42.210 60.308 37.245 1.00 19.42 97 LEU A N 1
ATOM 725 C CA . LEU A 1 97 ? 42.635 61.333 38.197 1.00 21.78 97 LEU A CA 1
ATOM 726 C C . LEU A 1 97 ? 41.577 62.421 38.383 1.00 23.99 97 LEU A C 1
ATOM 727 O O . LEU A 1 97 ? 41.523 63.071 39.427 1.00 26.10 97 LEU A O 1
ATOM 732 N N . SER A 1 98 ? 40.736 62.621 37.373 1.00 25.73 98 SER A N 1
ATOM 733 C CA . SER A 1 98 ? 39.706 63.652 37.458 1.00 23.69 98 SER A CA 1
ATOM 734 C C . SER A 1 98 ? 38.741 63.436 38.627 1.00 27.72 98 SER A C 1
ATOM 735 O O . SER A 1 98 ? 38.146 64.396 39.124 1.00 29.40 98 SER A O 1
ATOM 738 N N . PHE A 1 99 ? 38.568 62.193 39.069 1.00 24.25 99 PHE A N 1
ATOM 739 C CA . PHE A 1 99 ? 37.666 61.942 40.197 1.00 27.68 99 PHE A CA 1
ATOM 740 C C . PHE A 1 99 ? 38.314 62.387 41.497 1.00 29.64 99 PHE A C 1
ATOM 741 O O . PHE A 1 99 ? 37.622 62.662 42.474 1.00 34.04 99 PHE A O 1
ATOM 749 N N . HIS A 1 100 ? 39.643 62.467 41.490 1.00 24.79 100 HIS A N 1
ATOM 750 C CA . HIS A 1 100 ? 40.419 62.815 42.679 1.00 27.30 100 HIS A CA 1
ATOM 751 C C . HIS A 1 100 ? 40.989 64.220 42.767 1.00 35.37 100 HIS A C 1
ATOM 752 O O . HIS A 1 100 ? 41.543 64.588 43.801 1.00 30.40 100 HIS A O 1
ATOM 759 N N . LEU A 1 101 ? 40.870 65.006 41.701 1.00 30.81 101 LEU A N 1
ATOM 760 C CA . LEU A 1 101 ? 41.436 66.356 41.714 1.00 25.40 101 LEU A CA 1
ATOM 761 C C . LEU A 1 101 ? 40.432 67.413 41.267 1.00 25.14 101 LEU A C 1
ATOM 762 O O . LEU A 1 101 ? 39.489 67.115 40.538 1.00 24.53 101 LEU A O 1
ATOM 767 N N . SER A 1 102 ? 40.641 68.649 41.708 1.00 28.17 102 SER A N 1
ATOM 768 C CA . SER A 1 102 ? 39.776 69.749 41.295 1.00 30.86 102 SER A CA 1
ATOM 769 C C . SER A 1 102 ? 40.510 70.448 40.150 1.00 25.81 102 SER A C 1
ATOM 770 O O . SER A 1 102 ? 39.924 71.213 39.391 1.00 27.89 102 SER A O 1
ATOM 773 N N . ARG A 1 103 ? 41.805 70.168 40.035 1.00 24.94 103 ARG A N 1
ATOM 774 C CA . ARG A 1 103 ? 42.637 70.727 38.969 1.00 23.55 103 ARG A CA 1
ATOM 775 C C . ARG A 1 103 ? 43.876 69.846 38.807 1.00 28.62 103 ARG A C 1
ATOM 776 O O . ARG A 1 103 ? 44.440 69.357 39.795 1.00 27.54 103 ARG A O 1
ATOM 784 N N . LEU A 1 104 ? 44.306 69.634 37.569 1.00 22.72 104 LEU A N 1
ATOM 785 C CA . LEU A 1 104 ? 45.480 68.803 37.354 1.00 25.03 104 LEU A CA 1
ATOM 786 C C . LEU A 1 104 ? 46.668 69.709 37.063 1.00 23.73 104 LEU A C 1
ATOM 787 O O . LEU A 1 104 ? 46.640 70.486 36.113 1.00 27.98 104 LEU A O 1
ATOM 792 N N . ARG A 1 105 ? 47.703 69.620 37.893 1.00 19.18 105 ARG A N 1
ATOM 793 C CA . ARG A 1 105 ? 48.894 70.451 37.708 1.00 26.49 105 ARG A CA 1
ATOM 794 C C . ARG A 1 105 ? 50.076 69.569 37.324 1.00 26.77 105 ARG A C 1
ATOM 795 O O . ARG A 1 105 ? 50.624 68.843 38.157 1.00 24.39 105 ARG A O 1
ATOM 803 N N . PRO A 1 106 ? 50.492 69.627 36.051 1.00 26.28 106 PRO A N 1
ATOM 804 C CA . PRO A 1 106 ? 51.616 68.811 35.583 1.00 19.87 106 PRO A CA 1
ATOM 805 C C . PRO A 1 106 ? 52.913 69.007 36.352 1.00 29.44 106 PRO A C 1
ATOM 806 O O . PRO A 1 106 ? 53.213 70.104 36.808 1.00 25.88 106 PRO A O 1
ATOM 810 N N . LEU A 1 107 ? 53.683 67.934 36.472 1.00 24.18 107 LEU A N 1
ATOM 811 C CA . LEU A 1 107 ? 54.983 67.974 37.136 1.00 30.24 107 LEU A CA 1
ATOM 812 C C . LEU A 1 107 ? 56.077 68.161 36.088 1.00 27.82 107 LEU A C 1
ATOM 813 O O . LEU A 1 107 ? 57.154 68.680 36.384 1.00 26.89 107 LEU A O 1
ATOM 818 N N . ASP A 1 108 ? 55.794 67.726 34.861 1.00 21.76 108 ASP A N 1
ATOM 819 C CA . ASP A 1 108 ? 56.776 67.803 33.777 1.00 24.76 108 ASP A CA 1
ATOM 820 C C . ASP A 1 108 ? 56.786 69.138 33.051 1.00 27.34 108 ASP A C 1
ATOM 821 O O . ASP A 1 108 ? 55.760 69.798 32.942 1.00 22.74 108 ASP A O 1
ATOM 826 N N . LEU A 1 109 ? 57.952 69.520 32.537 1.00 29.44 109 LEU A N 1
ATOM 827 C CA . LEU A 1 109 ? 58.092 70.796 31.840 1.00 31.38 109 LEU A CA 1
ATOM 828 C C . LEU A 1 109 ? 57.129 70.997 30.679 1.00 29.15 109 LEU A C 1
ATOM 829 O O . LEU A 1 109 ? 56.514 72.056 30.564 1.00 27.92 109 LEU A O 1
ATOM 834 N N . GLU A 1 110 ? 57.004 70.002 29.805 1.00 28.14 110 GLU A N 1
ATOM 835 C CA . GLU A 1 110 ? 56.094 70.134 28.666 1.00 27.79 110 GLU A CA 1
ATOM 836 C C . GLU A 1 110 ? 54.674 70.455 29.141 1.00 24.59 110 GLU A C 1
ATOM 837 O O . GLU A 1 110 ? 54.021 71.363 28.625 1.00 28.84 110 GLU A O 1
ATOM 843 N N . GLY A 1 111 ? 54.207 69.712 30.134 1.00 19.83 111 GLY A N 1
ATOM 844 C CA . GLY A 1 111 ? 52.872 69.932 30.655 1.00 21.65 111 GLY A CA 1
ATOM 845 C C . GLY A 1 111 ? 52.724 71.289 31.321 1.00 27.06 111 GLY A C 1
ATOM 846 O O . GLY A 1 111 ? 51.705 71.960 31.158 1.00 28.72 111 GLY A O 1
ATOM 847 N N . GLN A 1 112 ? 53.732 71.710 32.074 1.00 27.54 112 GLN A N 1
ATOM 848 C CA . GLN A 1 112 ? 53.642 73.004 32.738 1.00 25.53 112 GLN A CA 1
ATOM 849 C C . GLN A 1 112 ? 53.638 74.133 31.718 1.00 26.86 112 GLN A C 1
ATOM 850 O O . GLN A 1 112 ? 52.946 75.132 31.893 1.00 33.60 112 GLN A O 1
ATOM 856 N N . HIS A 1 113 ? 54.400 73.964 30.645 1.00 30.79 113 HIS A N 1
ATOM 857 C CA . HIS A 1 113 ? 54.477 74.993 29.621 1.00 36.66 113 HIS A CA 1
ATOM 858 C C . HIS A 1 113 ? 53.235 75.122 28.746 1.00 34.60 113 HIS A C 1
ATOM 859 O O . HIS A 1 113 ? 52.726 76.227 28.552 1.00 35.28 113 HIS A O 1
ATOM 866 N N . TYR A 1 114 ? 52.744 74.000 28.226 1.00 32.36 114 TYR A N 1
ATOM 867 C CA . TYR A 1 114 ? 51.578 74.011 27.345 1.00 33.69 114 TYR A CA 1
ATOM 868 C C . TYR A 1 114 ? 50.219 74.036 28.032 1.00 30.85 114 TYR A C 1
ATOM 869 O O . TYR A 1 114 ? 49.280 74.648 27.529 1.00 34.8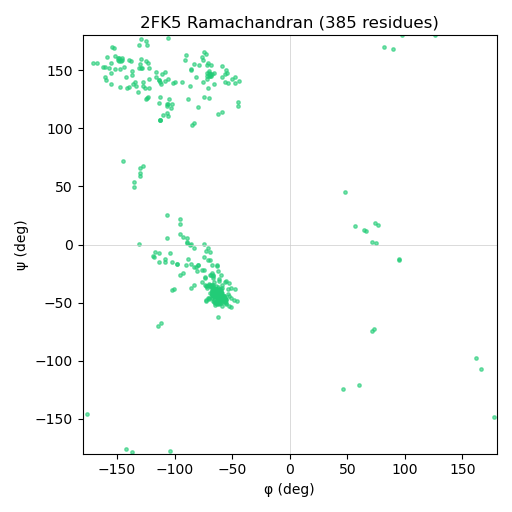6 114 TYR A O 1
ATOM 878 N N . LEU A 1 115 ? 50.109 73.366 29.171 1.00 31.86 115 LEU A N 1
ATOM 879 C CA . LEU A 1 115 ? 48.834 73.292 29.873 1.00 27.37 115 LEU A CA 1
ATOM 880 C C . LEU A 1 115 ? 48.731 74.217 31.065 1.00 32.81 115 LEU A C 1
ATOM 881 O O . LEU A 1 115 ? 47.669 74.800 31.308 1.00 36.55 115 LEU A O 1
ATOM 886 N N . LYS A 1 116 ? 49.833 74.340 31.803 1.00 30.23 116 LYS A N 1
ATOM 887 C CA . LYS A 1 116 ? 49.887 75.178 32.997 1.00 32.25 116 LYS A CA 1
ATOM 888 C C . LYS A 1 116 ? 49.066 74.524 34.108 1.00 32.08 116 LYS A C 1
ATOM 889 O O . LYS A 1 116 ? 49.611 73.957 35.054 1.00 34.22 116 LYS A O 1
ATOM 895 N N . GLU A 1 117 ? 47.749 74.606 33.984 1.00 29.74 117 GLU A N 1
ATOM 896 C CA . GLU A 1 117 ? 46.859 74.012 34.962 1.00 34.86 117 GLU A CA 1
ATOM 897 C C . GLU A 1 117 ? 45.605 73.565 34.217 1.00 29.44 117 GLU A C 1
ATOM 898 O O . GLU A 1 117 ? 45.086 74.291 33.378 1.00 35.93 117 GLU A O 1
ATOM 904 N N . VAL A 1 118 ? 45.128 72.362 34.507 1.00 28.16 118 VAL A N 1
ATOM 905 C CA . VAL A 1 118 ? 43.932 71.856 33.842 1.00 25.97 118 VAL A CA 1
ATOM 906 C C . VAL A 1 118 ? 42.788 71.737 34.834 1.00 26.11 118 VAL A C 1
ATOM 907 O O . VAL A 1 118 ? 42.777 70.842 35.683 1.00 28.38 118 VAL A O 1
ATOM 911 N N . PRO A 1 119 ? 41.801 72.640 34.746 1.00 25.73 119 PRO A N 1
ATOM 912 C CA . PRO A 1 119 ? 40.689 72.539 35.689 1.00 24.15 119 PRO A CA 1
ATOM 913 C C . PRO A 1 119 ? 39.810 71.320 35.445 1.00 24.41 119 PRO A C 1
ATOM 914 O O . PRO A 1 119 ? 39.634 70.873 34.307 1.00 24.76 119 PRO A O 1
ATOM 918 N N . VAL A 1 120 ? 39.267 70.776 36.525 1.00 19.89 120 VAL A N 1
ATOM 919 C CA . VAL A 1 120 ? 38.368 69.639 36.424 1.00 19.36 120 VAL A CA 1
ATOM 920 C C . VAL A 1 120 ? 36.964 70.187 36.686 1.00 23.33 120 VAL A C 1
ATOM 921 O O . VAL A 1 120 ? 36.713 70.760 37.739 1.00 25.50 120 VAL A O 1
ATOM 925 N N . LEU A 1 121 ? 36.065 70.023 35.721 1.00 21.98 121 LEU A N 1
ATOM 926 C CA . LEU A 1 121 ? 34.683 70.485 35.849 1.00 30.27 121 LEU A CA 1
ATOM 927 C C . LEU A 1 121 ? 33.818 69.291 36.236 1.00 35.24 121 LEU A C 1
ATOM 928 O O . LEU A 1 121 ? 34.006 68.193 35.715 1.00 32.05 121 LEU A O 1
ATOM 933 N N . ALA A 1 122 ? 32.865 69.496 37.139 1.00 32.02 122 ALA A N 1
ATOM 934 C CA . ALA A 1 122 ? 31.995 68.401 37.559 1.00 39.81 122 ALA A CA 1
ATOM 935 C C . ALA A 1 122 ? 30.519 68.773 37.504 1.00 45.25 122 ALA A C 1
ATOM 936 O O . ALA A 1 122 ? 29.837 68.768 38.522 1.00 47.87 122 ALA A O 1
ATOM 938 N N . PRO A 1 123 ? 30.006 69.107 36.308 1.00 59.86 123 PRO A N 1
ATOM 939 C CA . PRO A 1 123 ? 28.596 69.480 36.160 1.00 62.70 123 PRO A CA 1
ATOM 940 C C . PRO A 1 123 ? 27.668 68.276 36.279 1.00 64.38 123 PRO A C 1
ATOM 941 O O . PRO A 1 123 ? 28.109 67.134 36.175 1.00 67.60 123 PRO A O 1
ATOM 945 N N . LYS A 1 124 ? 26.383 68.540 36.496 1.00 68.97 124 LYS A N 1
ATOM 946 C CA . LYS A 1 124 ? 25.391 67.477 36.610 1.00 68.74 124 LYS A CA 1
ATOM 947 C C . LYS A 1 124 ? 25.516 66.544 35.408 1.00 69.86 124 LYS A C 1
ATOM 948 O O . LYS A 1 124 ? 25.519 65.320 35.551 1.00 67.42 124 LYS A O 1
ATOM 954 N N . THR A 1 125 ? 25.612 67.139 34.223 1.00 68.84 125 THR A N 1
ATOM 955 C CA . THR A 1 125 ? 25.764 66.386 32.984 1.00 66.57 125 THR A CA 1
ATOM 956 C C . THR A 1 125 ? 27.048 66.851 32.309 1.00 63.87 125 THR A C 1
ATOM 957 O O . THR A 1 125 ? 27.472 67.995 32.488 1.00 57.69 125 THR A O 1
ATOM 961 N N . VAL A 1 126 ? 27.667 65.965 31.536 1.00 64.12 126 VAL A N 1
ATOM 962 C CA . VAL A 1 126 ? 28.917 66.296 30.866 1.00 65.04 126 VAL A CA 1
ATOM 963 C C . VAL A 1 126 ? 28.950 65.964 29.376 1.00 65.04 126 VAL A C 1
ATOM 964 O O . VAL A 1 126 ? 29.956 66.207 28.710 1.00 65.25 126 VAL A O 1
ATOM 968 N N . SER A 1 127 ? 27.858 65.419 28.850 1.00 64.22 127 SER A N 1
ATOM 969 C CA . SER A 1 127 ? 27.816 65.074 27.436 1.00 67.75 127 SER A CA 1
ATOM 970 C C . SER A 1 127 ? 26.555 65.559 26.726 1.00 68.96 127 SER A C 1
ATOM 971 O O . SER A 1 127 ? 25.438 65.353 27.200 1.00 69.79 127 SER A O 1
ATOM 974 N N . ALA A 1 128 ? 26.755 66.208 25.583 1.00 71.84 128 ALA A N 1
ATOM 975 C CA . ALA A 1 128 ? 25.658 66.719 24.764 1.00 72.95 128 ALA A CA 1
ATOM 976 C C . ALA A 1 128 ? 24.741 67.665 25.521 1.00 70.90 128 ALA A C 1
ATOM 977 O O . ALA A 1 128 ? 23.630 67.944 25.074 1.00 78.36 128 ALA A O 1
ATOM 979 N N . THR A 1 129 ? 25.201 68.164 26.660 1.00 66.65 129 THR A N 1
ATOM 980 C CA . THR A 1 129 ? 24.386 69.062 27.454 1.00 65.50 129 THR A CA 1
ATOM 981 C C . THR A 1 129 ? 24.913 70.483 27.467 1.00 65.69 129 THR A C 1
ATOM 982 O O . THR A 1 129 ? 26.124 70.697 27.408 1.00 70.06 129 THR A O 1
ATOM 986 N N . GLU A 1 130 ? 23.995 71.446 27.536 1.00 64.61 130 GLU A N 1
ATOM 987 C CA . GLU A 1 130 ? 24.369 72.852 27.580 1.00 62.04 130 GLU A CA 1
ATOM 988 C C . GLU A 1 130 ? 25.061 73.101 28.914 1.00 56.92 130 GLU A C 1
ATOM 989 O O . GLU A 1 130 ? 25.745 74.110 29.083 1.00 57.69 130 GLU A O 1
ATOM 995 N N . GLU A 1 131 ? 24.868 72.180 29.862 1.00 61.77 131 GLU A N 1
ATOM 996 C CA . GLU A 1 131 ? 25.512 72.273 31.175 1.00 59.88 131 GLU A CA 1
ATOM 997 C C . GLU A 1 131 ? 26.987 72.203 30.859 1.00 54.87 131 GLU A C 1
ATOM 998 O O . GLU A 1 131 ? 27.751 73.135 31.123 1.00 53.43 131 GLU A O 1
ATOM 1004 N N . ALA A 1 132 ? 27.370 71.070 30.282 1.00 49.25 132 ALA A N 1
ATOM 1005 C CA . ALA A 1 132 ? 28.746 70.842 29.899 1.00 48.19 132 ALA A CA 1
ATOM 1006 C C . ALA A 1 132 ? 29.140 71.930 28.920 1.00 30.39 132 ALA A C 1
ATOM 1007 O O . ALA A 1 132 ? 30.202 72.527 29.046 1.00 37.57 132 ALA A O 1
ATOM 1009 N N . ALA A 1 133 ? 28.265 72.197 27.955 1.00 31.64 133 ALA A N 1
ATOM 1010 C CA . ALA A 1 133 ? 28.541 73.208 26.943 1.00 29.79 133 ALA A CA 1
ATOM 1011 C C . ALA A 1 133 ? 28.960 74.532 27.552 1.00 28.90 133 ALA A C 1
ATOM 1012 O O . ALA A 1 133 ? 30.007 75.076 27.213 1.00 28.37 133 ALA A O 1
ATOM 1014 N N . LEU A 1 134 ? 28.147 75.054 28.465 1.00 28.13 134 LEU A N 1
ATOM 1015 C CA . LEU A 1 134 ? 28.455 76.333 29.090 1.00 31.54 134 LEU A CA 1
ATOM 1016 C C . LEU A 1 134 ? 29.704 76.286 29.970 1.00 23.62 134 LEU A C 1
ATOM 1017 O O . LEU A 1 134 ? 30.58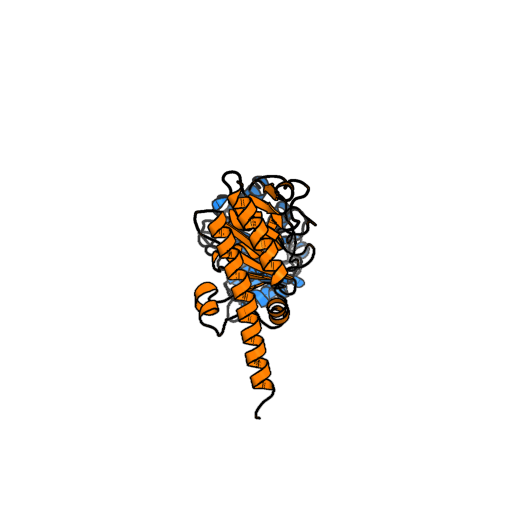1 77.145 29.859 1.00 23.68 134 LEU A O 1
ATOM 1022 N N . SER A 1 135 ? 29.787 75.282 30.844 1.00 26.96 135 SER A N 1
ATOM 1023 C CA . SER A 1 135 ? 30.942 75.136 31.737 1.00 28.38 135 SER A CA 1
ATOM 1024 C C . SER A 1 135 ? 32.249 75.007 30.955 1.00 23.53 135 SER A C 1
ATOM 1025 O O . SER A 1 135 ? 33.236 75.686 31.243 1.00 25.97 135 SER A O 1
ATOM 1028 N N . VAL A 1 136 ? 32.245 74.112 29.976 1.00 31.72 136 VAL A N 1
ATOM 1029 C CA . VAL A 1 136 ? 33.416 73.879 29.141 1.00 28.28 136 VAL A CA 1
ATOM 1030 C C . VAL A 1 136 ? 33.827 75.150 28.404 1.00 24.40 136 VAL A C 1
ATOM 1031 O O . VAL A 1 136 ? 34.994 75.535 28.430 1.00 26.32 136 VAL A O 1
ATOM 1035 N N . ALA A 1 137 ? 32.871 75.800 27.745 1.00 28.17 137 ALA A N 1
ATOM 1036 C CA . ALA A 1 137 ? 33.181 77.023 27.006 1.00 27.58 137 ALA A CA 1
ATOM 1037 C C . ALA A 1 137 ? 33.755 78.089 27.935 1.00 25.14 137 ALA A C 1
ATOM 1038 O O . ALA A 1 137 ? 34.786 78.697 27.638 1.00 24.88 137 ALA A O 1
ATOM 1040 N N . GLU A 1 138 ? 33.098 78.323 29.068 1.00 28.28 138 GLU A N 1
ATOM 1041 C CA . GLU A 1 138 ? 33.612 79.325 29.990 1.00 29.26 138 GLU A CA 1
ATOM 1042 C C . GLU A 1 138 ? 35.013 78.958 30.452 1.00 27.79 138 GLU A C 1
ATOM 1043 O O . GLU A 1 138 ? 35.884 79.812 30.550 1.00 28.93 138 GLU A O 1
ATOM 1049 N N . ALA A 1 139 ? 35.240 77.679 30.719 1.00 29.38 139 ALA A N 1
ATOM 1050 C CA . ALA A 1 139 ? 36.554 77.237 31.162 1.00 25.05 139 ALA A CA 1
ATOM 1051 C C . ALA A 1 139 ? 37.618 77.472 30.096 1.00 21.89 139 ALA A C 1
ATOM 1052 O O . ALA A 1 139 ? 38.710 77.947 30.392 1.00 25.17 139 ALA A O 1
ATOM 1054 N N . LEU A 1 140 ? 37.308 77.138 28.849 1.00 27.38 140 LEU A N 1
ATOM 1055 C CA . LEU A 1 140 ? 38.293 77.308 27.789 1.00 27.78 140 LEU A CA 1
ATOM 1056 C C . LEU A 1 140 ? 38.561 78.768 27.421 1.00 34.84 140 LEU A C 1
ATOM 1057 O O . LEU A 1 140 ? 39.420 79.058 26.583 1.00 28.94 140 LEU A O 1
ATOM 1062 N N . ARG A 1 141 ? 37.835 79.692 28.044 1.00 32.51 141 ARG A N 1
ATOM 1063 C CA . ARG A 1 141 ? 38.081 81.109 27.783 1.00 33.85 141 ARG A CA 1
ATOM 1064 C C . ARG A 1 141 ? 39.388 81.485 28.480 1.00 33.59 141 ARG A C 1
ATOM 1065 O O . ARG A 1 141 ? 40.109 82.375 28.033 1.00 38.81 141 ARG A O 1
ATOM 1073 N N . GLU A 1 142 ? 39.695 80.793 29.574 1.00 30.52 142 GLU A N 1
ATOM 1074 C CA . GLU A 1 142 ? 40.905 81.076 30.347 1.00 37.17 142 GLU A CA 1
ATOM 1075 C C . GLU A 1 142 ? 41.965 79.975 30.355 1.00 38.03 142 GLU A C 1
ATOM 1076 O O . GLU A 1 142 ? 43.104 80.221 30.747 1.00 44.70 142 GLU A O 1
ATOM 1082 N N . HIS A 1 143 ? 41.595 78.768 29.935 1.00 33.38 143 HIS A N 1
ATOM 1083 C CA . HIS A 1 143 ? 42.534 77.647 29.906 1.00 26.76 143 HIS A CA 1
ATOM 1084 C C . HIS A 1 143 ? 42.538 76.990 28.531 1.00 26.40 143 HIS A C 1
ATOM 1085 O O . HIS A 1 143 ? 41.524 77.005 27.834 1.00 24.86 143 HIS A O 1
ATOM 1092 N N . ARG A 1 144 ? 43.670 76.396 28.165 1.00 25.18 144 ARG A N 1
ATOM 1093 C CA . ARG A 1 144 ? 43.819 75.723 26.871 1.00 29.09 144 ARG A CA 1
ATOM 1094 C C . ARG A 1 144 ? 43.191 74.326 26.864 1.00 26.79 144 ARG A C 1
ATOM 1095 O O . ARG A 1 144 ? 42.940 73.747 25.801 1.00 22.82 144 ARG A O 1
ATOM 1103 N N . ALA A 1 145 ? 42.939 73.784 28.052 1.00 21.22 145 ALA A N 1
ATOM 1104 C CA . ALA A 1 145 ? 42.325 72.465 28.156 1.00 22.00 145 ALA A CA 1
ATOM 1105 C C . ALA A 1 145 ? 41.596 72.300 29.479 1.00 21.54 145 ALA A C 1
ATOM 1106 O O . ALA A 1 145 ? 41.901 72.978 30.456 1.00 25.22 145 ALA A O 1
ATOM 1108 N N . CYS A 1 146 ? 40.626 71.397 29.505 1.00 19.91 146 CYS A N 1
ATOM 1109 C CA . CYS A 1 146 ? 39.905 71.138 30.731 1.00 20.67 146 CYS A CA 1
ATOM 1110 C C . CYS A 1 146 ? 39.460 69.696 30.776 1.00 18.25 146 CYS A C 1
ATOM 1111 O O . CYS A 1 146 ? 39.384 69.017 29.746 1.00 25.09 146 CYS A O 1
ATOM 1114 N N . LEU A 1 147 ? 39.191 69.227 31.989 1.00 18.73 147 LEU A N 1
ATOM 1115 C CA . LEU A 1 147 ? 38.733 67.866 32.211 1.00 21.22 147 LEU A CA 1
ATOM 1116 C C . LEU A 1 147 ? 37.296 67.885 32.691 1.00 22.93 147 LEU A C 1
ATOM 1117 O O . LEU A 1 147 ? 36.924 68.722 33.515 1.00 30.81 147 LEU A O 1
ATOM 1122 N N . LEU A 1 148 ? 36.494 66.964 32.170 1.00 23.60 148 LEU A N 1
ATOM 1123 C CA . LEU A 1 148 ? 35.102 66.826 32.584 1.00 29.23 148 LEU A CA 1
ATOM 1124 C C . LEU A 1 148 ? 35.128 65.575 33.449 1.00 30.01 148 LEU A C 1
ATOM 1125 O O . LEU A 1 148 ? 35.341 64.476 32.943 1.00 27.95 148 LEU A O 1
ATOM 1130 N N . ARG A 1 149 ? 34.933 65.742 34.751 1.00 25.90 149 ARG A N 1
ATOM 1131 C CA . ARG A 1 149 ? 35.003 64.606 35.657 1.00 24.80 149 ARG A CA 1
ATOM 1132 C C . ARG A 1 149 ? 34.268 63.375 35.168 1.00 26.28 149 ARG A C 1
ATOM 1133 O O . ARG A 1 149 ? 33.077 63.416 34.870 1.00 25.05 149 ARG A O 1
ATOM 1141 N N . GLY A 1 150 ? 35.010 62.279 35.060 1.00 26.09 150 GLY A N 1
ATOM 1142 C CA . GLY A 1 150 ? 34.429 61.021 34.637 1.00 23.48 150 GLY A CA 1
ATOM 1143 C C . GLY A 1 150 ? 34.032 60.905 33.185 1.00 31.66 150 GLY A C 1
ATOM 1144 O O . GLY A 1 150 ? 33.473 59.884 32.783 1.00 32.42 150 GLY A O 1
ATOM 1145 N N . HIS A 1 151 ? 34.285 61.935 32.387 1.00 29.36 151 HIS A N 1
ATOM 1146 C CA . HIS A 1 151 ? 33.928 61.832 30.982 1.00 32.94 151 HIS A CA 1
ATOM 1147 C C . HIS A 1 151 ? 35.165 61.856 30.094 1.00 38.25 151 HIS A C 1
ATOM 1148 O O . HIS A 1 151 ? 35.546 60.833 29.521 1.00 45.53 151 HIS A O 1
ATOM 1155 N N . GLY A 1 152 ? 35.815 63.005 30.004 1.00 28.35 152 GLY A N 1
ATOM 1156 C CA . GLY A 1 152 ? 36.996 63.094 29.171 1.00 24.46 152 GLY A CA 1
ATOM 1157 C C . GLY A 1 152 ? 37.615 64.463 29.312 1.00 21.54 152 GLY A C 1
ATOM 1158 O O . GLY A 1 152 ? 37.557 65.056 30.383 1.00 22.31 152 GLY A O 1
ATOM 1159 N N . ALA A 1 153 ? 38.193 64.969 28.230 1.00 21.59 153 ALA A N 1
ATOM 1160 C CA . ALA A 1 153 ? 38.840 66.266 28.260 1.00 18.30 153 ALA A CA 1
ATOM 1161 C C . ALA A 1 153 ? 38.681 66.992 26.932 1.00 24.44 153 ALA A C 1
ATOM 1162 O O . ALA A 1 153 ? 38.410 66.371 25.902 1.00 22.37 153 ALA A O 1
ATOM 1164 N N . PHE A 1 154 ? 38.875 68.308 26.974 1.00 19.80 154 PHE A N 1
ATOM 1165 C CA . PHE A 1 154 ? 38.798 69.163 25.795 1.00 17.81 154 PHE A CA 1
ATOM 1166 C C . PHE A 1 154 ? 40.092 69.965 25.741 1.00 23.96 154 PHE A C 1
ATOM 1167 O O . PHE A 1 154 ? 40.584 70.411 26.774 1.00 24.59 154 PHE A O 1
ATOM 1175 N N . ALA A 1 155 ? 40.648 70.136 24.544 1.00 19.14 155 ALA A N 1
ATOM 1176 C CA . ALA A 1 155 ? 41.868 70.923 24.371 1.00 18.60 155 ALA A CA 1
ATOM 1177 C C . ALA A 1 155 ? 41.632 71.821 23.171 1.00 22.33 155 ALA A C 1
ATOM 1178 O O . ALA A 1 155 ? 41.060 71.382 22.177 1.00 22.04 155 ALA A O 1
ATOM 1180 N N . VAL A 1 156 ? 42.082 73.067 23.260 1.00 23.85 156 VAL A N 1
ATOM 1181 C CA . VAL A 1 156 ? 41.869 74.019 22.179 1.00 24.22 156 VAL A CA 1
ATOM 1182 C C . VAL A 1 156 ? 43.122 74.356 21.395 1.00 20.65 156 VAL A C 1
ATOM 1183 O O . VAL A 1 156 ? 44.226 74.367 21.939 1.00 27.09 156 VAL A O 1
ATOM 1187 N N . GLY A 1 157 ? 42.929 74.638 20.108 1.00 21.70 157 GLY A N 1
ATOM 1188 C CA . GLY A 1 157 ? 44.021 75.037 19.236 1.00 19.56 157 GLY A CA 1
ATOM 1189 C C . GLY A 1 157 ? 43.733 76.480 18.855 1.00 25.48 157 GLY A C 1
ATOM 1190 O O . GLY A 1 157 ? 42.572 76.820 18.630 1.00 22.59 157 GLY A O 1
ATOM 1191 N N . LEU A 1 158 ? 44.759 77.326 18.776 1.00 27.72 158 LEU A N 1
ATOM 1192 C CA . LEU A 1 158 ? 44.544 78.738 18.476 1.00 34.06 158 LEU A CA 1
ATOM 1193 C C . LEU A 1 158 ? 45.190 79.276 17.209 1.00 36.64 158 LEU A C 1
ATOM 1194 O O . LEU A 1 158 ? 44.907 80.402 16.809 1.00 39.27 158 LEU A O 1
ATOM 1199 N N . LYS A 1 159 ? 46.048 78.487 16.580 1.00 35.17 159 LYS A N 1
ATOM 1200 C CA . LYS A 1 159 ? 46.719 78.924 15.359 1.00 39.89 159 LYS A CA 1
ATOM 1201 C C . LYS A 1 159 ? 45.735 79.289 14.244 1.00 38.89 159 LYS A C 1
ATOM 1202 O O . LYS A 1 159 ? 44.618 78.780 14.199 1.00 31.06 159 LYS A O 1
ATOM 1208 N N . GLU A 1 160 ? 46.162 80.175 13.346 1.00 36.64 160 GLU A N 1
ATOM 1209 C CA . GLU A 1 160 ? 45.316 80.639 12.247 1.00 40.45 160 GLU A CA 1
ATOM 1210 C C . GLU A 1 160 ? 44.903 79.581 11.231 1.00 34.98 160 GLU A C 1
ATOM 1211 O O . GLU A 1 160 ? 43.746 79.533 10.826 1.00 40.37 160 GLU A O 1
ATOM 1217 N N . ALA A 1 161 ? 45.840 78.741 10.802 1.00 31.14 161 ALA A N 1
ATOM 1218 C CA . ALA A 1 161 ? 45.512 77.701 9.833 1.00 33.89 161 ALA A CA 1
ATOM 1219 C C . ALA A 1 161 ? 44.720 76.602 10.537 1.00 35.83 161 ALA A C 1
ATOM 1220 O O . ALA A 1 161 ? 45.166 76.072 11.553 1.00 38.59 161 ALA A O 1
ATOM 1222 N N . PRO A 1 162 ? 43.542 76.239 10.005 1.00 32.15 162 PRO A N 1
ATOM 1223 C CA . PRO A 1 162 ? 42.737 75.190 10.641 1.00 31.57 162 PRO A CA 1
ATOM 1224 C C . PRO A 1 162 ? 43.481 73.878 10.895 1.00 33.18 162 PRO A C 1
ATOM 1225 O O . PRO A 1 162 ? 43.356 73.299 11.976 1.00 28.87 162 PRO A O 1
ATOM 1229 N N . GLU A 1 163 ? 44.253 73.409 9.916 1.00 30.06 163 GLU A N 1
ATOM 1230 C CA . GLU A 1 163 ? 44.979 72.156 10.098 1.00 30.67 163 GLU A CA 1
ATOM 1231 C C . GLU A 1 163 ? 46.016 72.264 11.206 1.00 26.63 163 GLU A C 1
ATOM 1232 O O . GLU A 1 163 ? 46.241 71.302 11.939 1.00 32.00 163 GLU A O 1
ATOM 1238 N N . GLU A 1 164 ? 46.639 73.435 11.329 1.00 29.71 164 GLU A N 1
ATOM 1239 C CA . GLU A 1 164 ? 47.650 73.659 12.355 1.00 29.20 164 GLU A CA 1
ATOM 1240 C C . GLU A 1 164 ? 47.010 73.801 13.731 1.00 30.18 164 GLU A C 1
ATOM 1241 O O . GLU A 1 164 ? 47.581 73.382 14.744 1.00 24.62 164 GLU A O 1
ATOM 1247 N N . ALA A 1 165 ? 45.822 74.394 13.765 1.00 27.19 165 ALA A N 1
ATOM 1248 C CA . ALA A 1 165 ? 45.102 74.568 15.018 1.00 23.45 165 ALA A CA 1
ATOM 1249 C C . ALA A 1 165 ? 44.687 73.195 15.520 1.00 20.60 165 ALA A C 1
ATOM 1250 O O . ALA A 1 165 ? 44.777 72.907 16.717 1.00 24.67 165 ALA A O 1
ATOM 1252 N N . LEU A 1 166 ? 44.238 72.342 14.604 1.00 20.84 166 LEU A N 1
ATOM 1253 C CA . LEU A 1 166 ? 43.820 70.998 14.981 1.00 21.31 166 LEU A CA 1
ATOM 1254 C C . LEU A 1 166 ? 45.004 70.178 15.504 1.00 21.88 166 LEU A C 1
ATOM 1255 O O . LEU A 1 166 ? 44.888 69.472 16.511 1.00 23.03 166 LEU A O 1
ATOM 1260 N N . LEU A 1 167 ? 46.140 70.264 14.819 1.00 24.45 167 LEU A N 1
ATOM 1261 C CA . LEU A 1 167 ? 47.328 69.529 15.248 1.00 24.75 167 LEU A CA 1
ATOM 1262 C C . LEU A 1 167 ? 47.813 70.062 16.591 1.00 22.42 167 LEU A C 1
ATOM 1263 O O . LEU A 1 167 ? 48.353 69.319 17.415 1.00 23.22 167 LEU A O 1
ATOM 1268 N N . GLU A 1 168 ? 47.612 71.354 16.810 1.00 22.49 168 GLU A N 1
ATOM 1269 C CA . GLU A 1 168 ? 48.004 71.969 18.068 1.00 24.34 168 GLU A CA 1
ATOM 1270 C C . GLU A 1 168 ? 47.125 71.420 19.190 1.00 24.33 168 GLU A C 1
ATOM 1271 O O . GLU A 1 168 ? 47.621 71.066 20.260 1.00 23.38 168 GLU A O 1
ATOM 1277 N N . ALA A 1 169 ? 45.817 71.359 18.945 1.00 20.69 169 ALA A N 1
ATOM 1278 C CA . ALA A 1 169 ? 44.855 70.840 19.929 1.00 22.54 169 ALA A CA 1
ATOM 1279 C C . ALA A 1 169 ? 45.176 69.381 20.256 1.00 27.65 169 ALA A C 1
ATOM 1280 O O . ALA A 1 169 ? 45.174 68.966 21.416 1.00 19.85 169 ALA A O 1
ATOM 1282 N N . TYR A 1 170 ? 45.438 68.604 19.210 1.00 22.47 170 TYR A N 1
ATOM 1283 C CA . TYR A 1 170 ? 45.790 67.202 19.355 1.00 21.85 170 TYR A CA 1
ATOM 1284 C C . TYR A 1 170 ? 47.023 67.075 20.246 1.00 22.08 170 TYR A C 1
ATOM 1285 O O . TYR A 1 170 ? 47.068 66.219 21.130 1.00 21.03 170 TYR A O 1
ATOM 1294 N N . GLY A 1 171 ? 48.017 67.930 20.000 1.00 20.67 171 GLY A N 1
ATOM 1295 C CA . GLY A 1 171 ? 49.247 67.916 20.779 1.00 22.71 171 GLY A CA 1
ATOM 1296 C C . GLY A 1 171 ? 49.009 68.196 22.249 1.00 24.22 171 GLY A C 1
ATOM 1297 O O . GLY A 1 171 ? 49.642 67.594 23.127 1.00 21.75 171 GLY A O 1
ATOM 1298 N N . LEU A 1 172 ? 48.092 69.112 22.535 1.00 23.37 172 LEU A N 1
ATOM 1299 C CA . LEU A 1 172 ? 47.785 69.438 23.921 1.00 20.55 172 LEU A CA 1
ATOM 1300 C C . LEU A 1 172 ? 47.094 68.263 24.580 1.00 24.16 172 LEU A C 1
ATOM 1301 O O . LEU A 1 172 ? 47.291 68.010 25.764 1.00 20.82 172 LEU A O 1
ATOM 1306 N N . MET A 1 173 ? 46.274 67.550 23.814 1.00 20.85 173 MET A N 1
ATOM 1307 C CA . MET A 1 173 ? 45.563 66.401 24.364 1.00 16.85 173 MET A CA 1
ATOM 1308 C C . MET A 1 173 ? 46.559 65.302 24.735 1.00 21.02 173 MET A C 1
ATOM 1309 O O . MET A 1 173 ? 46.443 64.695 25.802 1.00 22.51 173 MET A O 1
ATOM 1314 N N . THR A 1 174 ? 47.544 65.053 23.870 1.00 21.09 174 THR A N 1
ATOM 1315 C CA . THR A 1 174 ? 48.534 64.017 24.165 1.00 19.36 174 THR A CA 1
ATOM 1316 C C . THR A 1 174 ? 49.404 64.447 25.331 1.00 21.27 174 THR A C 1
ATOM 1317 O O . THR A 1 174 ? 49.782 63.619 26.161 1.00 22.90 174 THR A O 1
ATOM 1321 N N . THR A 1 175 ? 49.713 65.741 25.401 1.00 20.56 175 THR A N 1
ATOM 1322 C CA . THR A 1 175 ? 50.518 66.278 26.497 1.00 21.65 175 THR A CA 1
ATOM 1323 C C . THR A 1 175 ? 49.761 66.085 27.813 1.00 22.64 175 THR A C 1
ATOM 1324 O O . THR A 1 175 ? 50.363 65.766 28.843 1.00 21.88 175 THR A O 1
ATOM 1328 N N . LEU A 1 176 ? 48.443 66.281 27.772 1.00 22.35 176 LEU A N 1
ATOM 1329 C CA . LEU A 1 176 ? 47.610 66.099 28.956 1.00 23.65 176 LEU A CA 1
ATOM 1330 C C . LEU A 1 176 ? 47.656 64.667 29.494 1.00 25.27 176 LEU A C 1
ATOM 1331 O O . LEU A 1 176 ? 47.844 64.466 30.692 1.00 20.55 176 LEU A O 1
ATOM 1336 N N . GLU A 1 177 ? 47.480 63.665 28.633 1.00 22.28 177 GLU A N 1
ATOM 1337 C CA . GLU A 1 177 ? 47.507 62.287 29.136 1.00 22.03 177 GLU A CA 1
ATOM 1338 C C . GLU A 1 177 ? 48.911 61.896 29.587 1.00 22.05 177 GLU A C 1
ATOM 1339 O O . GLU A 1 177 ? 49.063 61.180 30.569 1.00 21.23 177 GLU A O 1
ATOM 1345 N N . GLU A 1 178 ? 49.939 62.378 28.888 1.00 23.09 178 GLU A N 1
ATOM 1346 C CA . GLU A 1 178 ? 51.317 62.085 29.290 1.00 23.22 178 GLU A CA 1
ATOM 1347 C C . GLU A 1 178 ? 51.591 62.696 30.677 1.00 24.38 178 GLU A C 1
ATOM 1348 O O . GLU A 1 178 ? 52.208 62.062 31.530 1.00 20.64 178 GLU A O 1
ATOM 1354 N N . SER A 1 179 ? 51.120 63.920 30.900 1.00 19.18 179 SER A N 1
ATOM 1355 C CA . SER A 1 179 ? 51.297 64.571 32.193 1.00 22.28 179 SER A CA 1
ATOM 1356 C C . SER A 1 179 ? 50.535 63.815 33.289 1.00 19.30 179 SER A C 1
ATOM 1357 O O . SER A 1 179 ? 51.026 63.683 34.410 1.00 18.59 179 SER A O 1
ATOM 1360 N N . ALA A 1 180 ? 49.343 63.320 32.965 1.00 18.01 180 ALA A N 1
ATOM 1361 C CA . ALA A 1 180 ? 48.535 62.560 33.930 1.00 19.61 180 ALA A CA 1
ATOM 1362 C C . ALA A 1 180 ? 49.239 61.247 34.292 1.00 22.45 180 ALA A C 1
ATOM 1363 O O . ALA A 1 180 ? 49.292 60.857 35.461 1.00 19.37 180 ALA A O 1
ATOM 1365 N N . GLN A 1 181 ? 49.770 60.563 33.284 1.00 21.59 181 GLN A N 1
ATOM 1366 C CA . GLN A 1 181 ? 50.493 59.314 33.520 1.00 20.86 181 GLN A CA 1
ATOM 1367 C C . GLN A 1 181 ? 51.729 59.583 34.373 1.00 20.31 181 GLN A C 1
ATOM 1368 O O . GLN A 1 181 ? 52.009 58.844 35.304 1.00 20.52 181 GLN A O 1
ATOM 1374 N N . ILE A 1 182 ? 52.471 60.639 34.054 1.00 18.17 182 ILE A N 1
ATOM 1375 C CA . ILE A 1 182 ? 53.654 60.972 34.849 1.00 20.74 182 ILE A CA 1
ATOM 1376 C C . ILE A 1 182 ? 53.253 61.220 36.306 1.00 23.16 182 ILE A C 1
ATOM 1377 O O . ILE A 1 182 ? 53.939 60.773 37.237 1.00 19.36 182 ILE A O 1
ATOM 1382 N N . LEU A 1 183 ? 52.140 61.922 36.508 1.00 18.38 183 LEU A N 1
ATOM 1383 C CA . LEU A 1 183 ? 51.643 62.180 37.864 1.00 20.26 183 LEU A CA 1
ATOM 1384 C C . LEU A 1 183 ? 51.349 60.863 38.581 1.00 24.75 183 LEU A C 1
ATOM 1385 O O . LEU A 1 183 ? 51.725 60.665 39.743 1.00 16.94 183 LEU A O 1
ATOM 1390 N N . LEU A 1 184 ? 50.663 59.962 37.886 1.00 20.48 184 LEU A N 1
ATOM 1391 C CA . LEU A 1 184 ? 50.317 58.666 38.463 1.00 22.41 184 LEU A CA 1
ATOM 1392 C C . LEU A 1 184 ? 51.575 57.859 38.794 1.00 22.84 184 LEU A C 1
ATOM 1393 O O . LEU A 1 184 ? 51.726 57.368 39.907 1.00 18.86 184 LEU A O 1
ATOM 1398 N N . TYR A 1 185 ? 52.474 57.718 37.825 1.00 18.35 185 TYR A N 1
ATOM 1399 C CA . TYR A 1 185 ? 53.700 56.950 38.044 1.00 18.13 185 TYR A CA 1
ATOM 1400 C C . TYR A 1 185 ? 54.504 57.537 39.203 1.00 19.20 185 TYR A C 1
ATOM 1401 O O . TYR A 1 185 ? 55.015 56.814 40.048 1.00 20.31 185 TYR A O 1
ATOM 1410 N N . HIS A 1 186 ? 54.634 58.853 39.218 1.00 18.21 186 HIS A N 1
ATOM 1411 C CA . HIS A 1 186 ? 55.363 59.530 40.287 1.00 18.59 186 HIS A CA 1
ATOM 1412 C C . HIS A 1 186 ? 54.758 59.179 41.659 1.00 20.31 186 HIS A C 1
ATOM 1413 O O . HIS A 1 186 ? 55.475 58.867 42.614 1.00 25.06 186 HIS A O 1
ATOM 1420 N N . ARG A 1 187 ? 53.434 59.202 41.743 1.00 21.98 187 ARG A N 1
ATOM 1421 C CA . ARG A 1 187 ? 52.740 58.902 42.995 1.00 24.69 187 ARG A CA 1
ATOM 1422 C C . ARG A 1 187 ? 52.842 57.429 43.413 1.00 19.60 187 ARG A C 1
ATOM 1423 O O . ARG A 1 187 ? 53.023 57.125 44.598 1.00 19.91 187 ARG A O 1
ATOM 1431 N N . LEU A 1 188 ? 52.712 56.513 42.453 1.00 18.07 188 LEU A N 1
ATOM 1432 C CA . LEU A 1 188 ? 52.797 55.086 42.765 1.00 23.79 188 LEU A CA 1
ATOM 1433 C C . LEU A 1 188 ? 54.203 54.693 43.225 1.00 20.69 188 LEU A C 1
ATOM 1434 O O . LEU A 1 188 ? 54.345 53.885 44.135 1.00 21.07 188 LEU A O 1
ATOM 1439 N N . TRP A 1 189 ? 55.235 55.255 42.594 1.00 21.63 189 TRP A N 1
ATOM 1440 C CA . TRP A 1 189 ? 56.618 54.971 42.987 1.00 24.22 189 TRP A CA 1
ATOM 1441 C C . TRP A 1 189 ? 56.826 55.429 44.435 1.00 21.17 189 TRP A C 1
ATOM 1442 O O . TRP A 1 189 ? 57.373 54.704 45.271 1.00 20.17 189 TRP A O 1
ATOM 1453 N N . GLN A 1 190 ? 56.380 56.642 44.727 1.00 20.75 190 GLN A N 1
ATOM 1454 C CA . GLN A 1 190 ? 56.514 57.201 46.074 1.00 23.54 190 GLN A CA 1
ATOM 1455 C C . GLN A 1 190 ? 55.718 56.380 47.084 1.00 28.62 190 GLN A C 1
ATOM 1456 O O . GLN A 1 190 ? 56.181 56.120 48.198 1.00 24.19 190 GLN A O 1
ATOM 1462 N N . GLY A 1 191 ? 54.519 55.972 46.684 1.00 23.56 191 GLY A N 1
ATOM 1463 C CA . GLY A 1 191 ? 53.661 55.202 47.566 1.00 27.78 191 GLY A CA 1
ATOM 1464 C C . GLY A 1 191 ? 54.181 53.818 47.901 1.00 28.99 191 GLY A C 1
ATOM 1465 O O . GLY A 1 191 ? 53.864 53.274 48.957 1.00 28.11 191 GLY A O 1
ATOM 1466 N N . ALA A 1 192 ? 54.981 53.245 47.008 1.00 23.46 192 ALA A N 1
ATOM 1467 C CA . ALA A 1 192 ? 55.525 51.907 47.221 1.00 23.31 192 ALA A CA 1
ATOM 1468 C C . ALA A 1 192 ? 56.811 51.918 48.044 1.00 28.62 192 ALA A C 1
ATOM 1469 O O . ALA A 1 192 ? 57.401 50.865 48.285 1.00 38.38 192 ALA A O 1
ATOM 1471 N N . GLY A 1 193 ? 57.253 53.105 48.447 1.00 28.90 193 GLY A N 1
ATOM 1472 C CA . GLY A 1 193 ? 58.461 53.215 49.252 1.00 35.01 193 GLY A CA 1
ATOM 1473 C C . GLY A 1 193 ? 58.109 53.538 50.700 1.00 40.20 193 GLY A C 1
ATOM 1474 O O . GLY A 1 193 ? 56.933 53.717 51.017 1.00 37.42 193 GLY A O 1
ATOM 1475 N N . PRO A 1 194 ? 59.097 53.627 51.607 1.00 41.53 194 PRO A N 1
ATOM 1476 C CA . PRO A 1 194 ? 60.533 53.453 51.361 1.00 42.29 194 PRO A CA 1
ATOM 1477 C C . PRO A 1 194 ? 60.828 52.001 51.022 1.00 46.64 194 PRO A C 1
ATOM 1478 O O . PRO A 1 194 ? 60.088 51.099 51.423 1.00 44.48 194 PRO A O 1
ATOM 1482 N N . ALA A 1 195 ? 61.911 51.777 50.287 1.00 47.38 195 ALA A N 1
ATOM 1483 C CA . ALA A 1 195 ? 62.295 50.428 49.910 1.00 53.34 195 ALA A CA 1
ATOM 1484 C C . ALA A 1 195 ? 63.814 50.283 49.875 1.00 60.52 195 ALA A C 1
ATOM 1485 O O . ALA A 1 195 ? 64.410 50.193 48.802 1.00 62.59 195 ALA A O 1
ATOM 1487 N N . LEU A 1 196 ? 64.436 50.275 51.053 1.00 60.42 196 LEU A N 1
ATOM 1488 C CA . LEU A 1 196 ? 65.886 50.127 51.151 1.00 69.15 196 LEU A CA 1
ATOM 1489 C C . LEU A 1 196 ? 66.268 48.650 51.110 1.00 74.39 196 LEU A C 1
ATOM 1490 O O . LEU A 1 196 ? 66.926 48.178 52.063 1.00 79.08 196 LEU A O 1
ATOM 1495 N N . ARG B 1 2 ? 12.257 81.203 -21.660 1.00 45.98 2 ARG B N 1
ATOM 1496 C CA . ARG B 1 2 ? 12.982 82.390 -21.124 1.00 49.61 2 ARG B CA 1
ATOM 1497 C C . ARG B 1 2 ? 12.053 83.592 -20.952 1.00 50.78 2 ARG B C 1
ATOM 1498 O O . ARG B 1 2 ? 12.027 84.203 -19.887 1.00 40.99 2 ARG B O 1
ATOM 1506 N N . ALA B 1 3 ? 11.294 83.930 -21.992 1.00 49.48 3 ALA B N 1
ATOM 1507 C CA . ALA B 1 3 ? 10.379 85.068 -21.925 1.00 43.24 3 ALA B CA 1
ATOM 1508 C C . ALA B 1 3 ? 9.457 84.968 -20.711 1.00 41.96 3 ALA B C 1
ATOM 1509 O O . ALA B 1 3 ? 9.361 85.904 -19.917 1.00 36.97 3 ALA B O 1
ATOM 1511 N N . ARG B 1 4 ? 8.779 83.833 -20.576 1.00 39.55 4 ARG B N 1
ATOM 1512 C CA . ARG B 1 4 ? 7.877 83.612 -19.455 1.00 34.12 4 ARG B CA 1
ATOM 1513 C C . ARG B 1 4 ? 8.623 83.696 -18.125 1.00 40.93 4 ARG B C 1
ATOM 1514 O O . ARG B 1 4 ? 8.128 84.291 -17.173 1.00 39.23 4 ARG B O 1
ATOM 1522 N N . LEU B 1 5 ? 9.813 83.103 -18.056 1.00 34.02 5 LEU B N 1
ATOM 1523 C CA . LEU B 1 5 ? 10.576 83.131 -16.815 1.00 33.30 5 LEU B CA 1
ATOM 1524 C C . LEU B 1 5 ? 10.956 84.556 -16.441 1.00 37.52 5 LEU B C 1
ATOM 1525 O O . LEU B 1 5 ? 10.846 84.946 -15.274 1.00 33.06 5 LEU B O 1
ATOM 1530 N N . TYR B 1 6 ? 11.410 85.337 -17.419 1.00 31.95 6 TYR B N 1
ATOM 1531 C CA . TYR B 1 6 ? 11.762 86.728 -17.151 1.00 34.50 6 TYR B CA 1
ATOM 1532 C C . TYR B 1 6 ? 10.514 87.424 -16.627 1.00 37.28 6 TYR B C 1
ATOM 1533 O O . TYR B 1 6 ? 10.584 88.269 -15.733 1.00 34.25 6 TYR B O 1
ATOM 1542 N N . ALA B 1 7 ? 9.373 87.060 -17.203 1.00 34.17 7 ALA B N 1
ATOM 1543 C CA . ALA B 1 7 ? 8.095 87.635 -16.808 1.00 36.83 7 ALA B CA 1
ATOM 1544 C C . ALA B 1 7 ? 7.844 87.361 -15.332 1.00 29.83 7 ALA B C 1
ATOM 1545 O O . ALA B 1 7 ? 7.379 88.235 -14.606 1.00 33.93 7 ALA B O 1
ATOM 1547 N N . ALA B 1 8 ? 8.137 86.138 -14.894 1.00 32.28 8 ALA B N 1
ATOM 1548 C CA . ALA B 1 8 ? 7.944 85.777 -13.491 1.00 30.42 8 ALA B CA 1
ATOM 1549 C C . ALA B 1 8 ? 8.832 86.651 -12.613 1.00 25.90 8 ALA B C 1
ATOM 1550 O O . ALA B 1 8 ? 8.377 87.148 -11.584 1.00 25.79 8 ALA B O 1
ATOM 1552 N N . PHE B 1 9 ? 10.092 86.842 -13.010 1.00 24.74 9 PHE B N 1
ATOM 1553 C CA . PHE B 1 9 ? 10.996 87.693 -12.230 1.00 23.70 9 PHE B CA 1
ATOM 1554 C C . PHE B 1 9 ? 10.468 89.130 -12.206 1.00 25.51 9 PHE B C 1
ATOM 1555 O O . PHE B 1 9 ? 10.408 89.771 -11.163 1.00 25.25 9 PHE B O 1
ATOM 1563 N N . ARG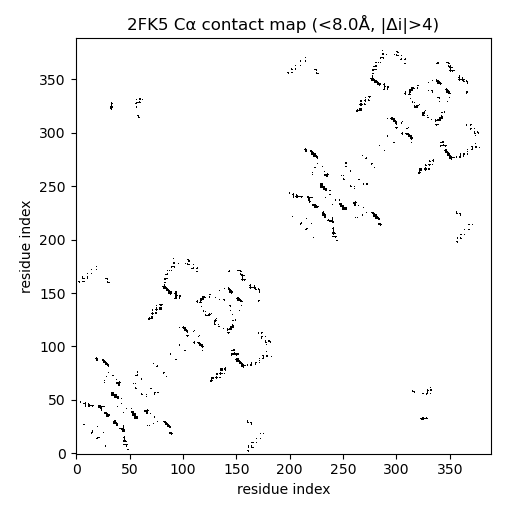 B 1 10 ? 10.097 89.643 -13.371 1.00 26.62 10 ARG B N 1
ATOM 1564 C CA . ARG B 1 10 ? 9.595 91.009 -13.448 1.00 27.49 10 ARG B CA 1
ATOM 1565 C C . ARG B 1 10 ? 8.371 91.186 -12.548 1.00 21.68 10 ARG B C 1
ATOM 1566 O O . ARG B 1 10 ? 8.271 92.152 -11.794 1.00 26.52 10 ARG B O 1
ATOM 1574 N N . GLN B 1 11 ? 7.453 90.232 -12.628 1.00 22.94 11 GLN B N 1
ATOM 1575 C CA . GLN B 1 11 ? 6.222 90.273 -11.852 1.00 28.95 11 GLN B CA 1
ATOM 1576 C C . GLN B 1 11 ? 6.496 90.247 -10.346 1.00 25.61 11 GLN B C 1
ATOM 1577 O O . GLN B 1 11 ? 5.939 91.034 -9.591 1.00 24.91 11 GLN B O 1
ATOM 1583 N N . VAL B 1 12 ? 7.360 89.332 -9.918 1.00 25.16 12 VAL B N 1
ATOM 1584 C CA . VAL B 1 12 ? 7.686 89.208 -8.503 1.00 22.20 12 VAL B CA 1
ATOM 1585 C C . VAL B 1 12 ? 8.324 90.494 -8.004 1.00 20.33 12 VAL B C 1
ATOM 1586 O O . VAL B 1 12 ? 7.980 90.988 -6.930 1.00 26.21 12 VAL B O 1
ATOM 1590 N N . GLY B 1 13 ? 9.238 91.047 -8.789 1.00 22.13 13 GLY B N 1
ATOM 1591 C CA . GLY B 1 13 ? 9.844 92.304 -8.402 1.00 25.31 13 GLY B CA 1
ATOM 1592 C C . GLY B 1 13 ? 8.766 93.377 -8.299 1.00 27.83 13 GLY B C 1
ATOM 1593 O O . GLY B 1 13 ? 8.699 94.094 -7.305 1.00 24.59 13 GLY B O 1
ATOM 1594 N N . GLU B 1 14 ? 7.897 93.483 -9.306 1.00 25.58 14 GLU B N 1
ATOM 1595 C CA . GLU B 1 14 ? 6.843 94.503 -9.262 1.00 23.54 14 GLU B CA 1
ATOM 1596 C C . GLU B 1 14 ? 5.891 94.348 -8.082 1.00 21.70 14 GLU B C 1
ATOM 1597 O O . GLU B 1 14 ? 5.522 95.331 -7.441 1.00 28.59 14 GLU B O 1
ATOM 1603 N N . ASP B 1 15 ? 5.470 93.117 -7.809 1.00 25.26 15 ASP B N 1
ATOM 1604 C CA . ASP B 1 15 ? 4.537 92.883 -6.713 1.00 22.46 15 ASP B CA 1
ATOM 1605 C C . ASP B 1 15 ? 5.179 93.038 -5.332 1.00 29.48 15 ASP B C 1
ATOM 1606 O O . ASP B 1 15 ? 4.529 93.512 -4.399 1.00 31.24 15 ASP B O 1
ATOM 1611 N N . LEU B 1 16 ? 6.445 92.646 -5.199 1.00 28.20 16 LEU B N 1
ATOM 1612 C CA . LEU B 1 16 ? 7.149 92.790 -3.923 1.00 25.23 16 LEU B CA 1
ATOM 1613 C C . LEU B 1 16 ? 7.289 94.279 -3.602 1.00 34.79 16 LEU B C 1
ATOM 1614 O O . LEU B 1 16 ? 7.082 94.708 -2.467 1.00 33.54 16 LEU B O 1
ATOM 1619 N N . PHE B 1 17 ? 7.646 95.067 -4.609 1.00 34.82 17 PHE B N 1
ATOM 1620 C CA . PHE B 1 17 ? 7.781 96.504 -4.416 1.00 39.98 17 PHE B CA 1
ATOM 1621 C C . PHE B 1 17 ? 6.423 97.121 -4.076 1.00 35.89 17 PHE B C 1
ATOM 1622 O O . PHE B 1 17 ? 6.286 97.839 -3.085 1.00 40.47 17 PHE B O 1
ATOM 1630 N N . ALA B 1 18 ? 5.421 96.831 -4.898 1.00 38.67 18 ALA B N 1
ATOM 1631 C CA . ALA B 1 18 ? 4.080 97.370 -4.699 1.00 40.24 18 ALA B CA 1
ATOM 1632 C C . ALA B 1 18 ? 3.552 97.156 -3.288 1.00 47.85 18 ALA B C 1
ATOM 1633 O O . ALA B 1 18 ? 2.875 98.024 -2.739 1.00 45.73 18 ALA B O 1
ATOM 1635 N N . GLN B 1 19 ? 3.866 96.002 -2.705 1.00 39.51 19 GLN B N 1
ATOM 1636 C CA . GLN B 1 19 ? 3.403 95.673 -1.362 1.00 43.05 19 GLN B CA 1
ATOM 1637 C C . GLN B 1 19 ? 4.353 96.129 -0.265 1.00 36.93 19 GLN B C 1
ATOM 1638 O O . GLN B 1 19 ? 4.151 95.833 0.912 1.00 42.64 19 GLN B O 1
ATOM 1644 N N . GLY B 1 20 ? 5.396 96.843 -0.656 1.00 39.65 20 GLY B N 1
ATOM 1645 C CA . GLY B 1 20 ? 6.342 97.349 0.315 1.00 38.53 20 GLY B CA 1
ATOM 1646 C C . GLY B 1 20 ? 7.297 96.345 0.926 1.00 39.99 20 GLY B C 1
ATOM 1647 O O . GLY B 1 20 ? 7.880 96.626 1.971 1.00 37.54 20 GLY B O 1
ATOM 1648 N N . LEU B 1 21 ? 7.473 95.188 0.292 1.00 35.92 21 LEU B N 1
ATOM 1649 C CA . LEU B 1 21 ? 8.394 94.175 0.810 1.00 36.72 21 LEU B CA 1
ATOM 1650 C C . LEU B 1 21 ? 9.819 94.473 0.380 1.00 31.47 21 LEU B C 1
ATOM 1651 O O . LEU B 1 21 ? 10.786 93.959 0.943 1.00 31.74 21 LEU B O 1
ATOM 1656 N N . ILE B 1 22 ? 9.946 95.286 -0.654 1.00 36.46 22 ILE B N 1
ATOM 1657 C CA . ILE B 1 22 ? 11.258 95.710 -1.106 1.00 41.65 22 ILE B CA 1
ATOM 1658 C C . ILE B 1 22 ? 11.088 97.107 -1.667 1.00 43.88 22 ILE B C 1
ATOM 1659 O O . ILE B 1 22 ? 9.969 97.530 -1.974 1.00 36.43 22 ILE B O 1
ATOM 1664 N N . SER B 1 23 ? 12.197 97.827 -1.765 1.00 46.10 23 SER B N 1
ATOM 1665 C CA . SER B 1 23 ? 12.198 99.186 -2.290 1.00 53.22 23 SER B CA 1
ATOM 1666 C C . SER B 1 23 ? 13.591 99.479 -2.826 1.00 55.03 23 SER B C 1
ATOM 1667 O O . SER B 1 23 ? 14.584 98.920 -2.342 1.00 49.13 23 SER B O 1
ATOM 1670 N N . ALA B 1 24 ? 13.639 100.212 -3.763 1.00 48.84 24 ALA B N 1
ATOM 1671 C CA . ALA B 1 24 ? 14.975 100.522 -4.299 1.00 47.15 24 ALA B CA 1
ATOM 1672 C C . ALA B 1 24 ? 15.763 99.299 -4.798 1.00 45.97 24 ALA B C 1
ATOM 1673 O O . ALA B 1 24 ? 15.350 98.600 -5.716 1.00 33.96 24 ALA B O 1
ATOM 1675 N N . THR B 1 25 ? 16.812 99.116 -4.263 1.00 47.38 25 THR B N 1
ATOM 1676 C CA . THR B 1 25 ? 17.593 97.931 -4.625 1.00 48.80 25 THR B CA 1
ATOM 1677 C C . THR B 1 25 ? 17.627 96.799 -3.593 1.00 53.43 25 THR B C 1
ATOM 1678 O O . THR B 1 25 ? 18.345 95.810 -3.771 1.00 52.68 25 THR B O 1
ATOM 1682 N N . ALA B 1 26 ? 16.864 96.938 -2.516 1.00 51.47 26 ALA B N 1
ATOM 1683 C CA . ALA B 1 26 ? 16.848 95.916 -1.477 1.00 50.30 26 ALA B CA 1
ATOM 1684 C C . ALA B 1 26 ? 16.190 94.635 -1.961 1.00 41.66 26 ALA B C 1
ATOM 1685 O O . ALA B 1 26 ? 15.266 94.663 -2.773 1.00 43.38 26 ALA B O 1
ATOM 1687 N N . GLY B 1 27 ? 16.711 93.508 -1.490 1.00 33.13 27 GLY B N 1
ATOM 1688 C CA . GLY B 1 27 ? 16.160 92.226 -1.879 1.00 23.91 27 GLY B CA 1
ATOM 1689 C C . GLY B 1 27 ? 16.780 91.632 -3.130 1.00 25.10 27 GLY B C 1
ATOM 1690 O O . GLY B 1 27 ? 17.511 92.301 -3.861 1.00 28.83 27 GLY B O 1
ATOM 1691 N N . ASN B 1 28 ? 16.473 90.364 -3.374 1.00 22.58 28 ASN B N 1
ATOM 1692 C CA . ASN B 1 28 ? 16.982 89.645 -4.532 1.00 22.86 28 ASN B CA 1
ATOM 1693 C C . ASN B 1 28 ? 16.267 88.304 -4.631 1.00 25.39 28 ASN B C 1
ATOM 1694 O O . ASN B 1 28 ? 15.739 87.811 -3.642 1.00 25.09 28 ASN B O 1
ATOM 1699 N N . PHE B 1 29 ? 16.207 87.726 -5.826 1.00 19.75 29 PHE B N 1
ATOM 1700 C CA . PHE B 1 29 ? 15.558 86.437 -5.965 1.00 21.99 29 PHE B CA 1
ATOM 1701 C C . PHE B 1 29 ? 16.180 85.628 -7.077 1.00 25.16 29 PHE B C 1
ATOM 1702 O O . PHE B 1 29 ? 16.865 86.171 -7.938 1.00 23.26 29 PHE B O 1
ATOM 1710 N N . SER B 1 30 ? 15.957 84.322 -7.034 1.00 21.15 30 SER B N 1
ATOM 1711 C CA . SER B 1 30 ? 16.544 83.437 -8.017 1.00 24.64 30 SER B CA 1
ATOM 1712 C C . SER B 1 30 ? 15.744 82.173 -8.204 1.00 21.65 30 SER B C 1
ATOM 1713 O O . SER B 1 30 ? 14.831 81.879 -7.443 1.00 26.70 30 SER B O 1
ATOM 1716 N N . VAL B 1 31 ? 16.113 81.424 -9.236 1.00 25.06 31 VAL B N 1
ATOM 1717 C CA . VAL B 1 31 ? 15.489 80.147 -9.540 1.00 24.57 31 VAL B CA 1
ATOM 1718 C C . VAL B 1 31 ? 16.620 79.178 -9.896 1.00 28.22 31 VAL B C 1
ATOM 1719 O O . VAL B 1 31 ? 17.640 79.585 -10.460 1.00 25.48 31 VAL B O 1
ATOM 1723 N N . ARG B 1 32 ? 16.438 77.915 -9.543 1.00 26.95 32 ARG B N 1
ATOM 1724 C CA . ARG B 1 32 ? 17.419 76.870 -9.847 1.00 28.72 32 ARG B CA 1
ATOM 1725 C C . ARG B 1 32 ? 17.350 76.629 -11.355 1.00 28.49 32 ARG B C 1
ATOM 1726 O O . ARG B 1 32 ? 16.257 76.547 -11.919 1.00 29.78 32 ARG B O 1
ATOM 1734 N N . THR B 1 33 ? 18.506 76.540 -12.004 1.00 34.17 33 THR B N 1
ATOM 1735 C CA . THR B 1 33 ? 18.554 76.292 -13.446 1.00 36.20 33 THR B CA 1
ATOM 1736 C C . THR B 1 33 ? 19.390 75.050 -13.702 1.00 41.35 33 THR B C 1
ATOM 1737 O O . THR B 1 33 ? 20.021 74.520 -12.785 1.00 31.12 33 THR B O 1
ATOM 1741 N N . LYS B 1 34 ? 19.399 74.578 -14.943 1.00 46.13 34 LYS B N 1
ATOM 1742 C CA . LYS B 1 34 ? 20.187 73.400 -15.256 1.00 47.55 34 LYS B CA 1
ATOM 1743 C C . LYS B 1 34 ? 21.640 73.617 -14.847 1.00 46.29 34 LYS B C 1
ATOM 1744 O O . LYS B 1 34 ? 22.224 72.768 -14.194 1.00 45.25 34 LYS B O 1
ATOM 1750 N N . GLY B 1 35 ? 22.205 74.768 -15.196 1.00 46.16 35 GLY B N 1
ATOM 1751 C CA . GLY B 1 35 ? 23.595 75.041 -14.861 1.00 42.09 35 GLY B CA 1
ATOM 1752 C C . GLY B 1 35 ? 23.914 75.499 -13.446 1.00 43.71 35 GLY B C 1
ATOM 1753 O O . GLY B 1 35 ? 25.068 75.426 -13.015 1.00 43.09 35 GLY B O 1
ATOM 1754 N N . GLY B 1 36 ? 22.904 75.970 -12.721 1.00 37.64 36 GLY B N 1
ATOM 1755 C CA . GLY B 1 36 ? 23.114 76.445 -11.363 1.00 33.98 36 GLY B CA 1
ATOM 1756 C C . GLY B 1 36 ? 21.867 77.212 -10.973 1.00 19.99 36 GLY B C 1
ATOM 1757 O O . GLY B 1 36 ? 20.829 76.603 -10.728 1.00 26.25 36 GLY B O 1
ATOM 1758 N N . PHE B 1 37 ? 21.973 78.535 -10.906 1.00 30.68 37 PHE B N 1
ATOM 1759 C CA . PHE B 1 37 ? 20.816 79.369 -10.594 1.00 27.14 37 PHE B CA 1
ATOM 1760 C C . PHE B 1 37 ? 20.900 80.716 -11.298 1.00 27.73 37 PHE B C 1
ATOM 1761 O O . PHE B 1 37 ? 21.988 81.223 -11.589 1.00 27.27 37 PHE B O 1
ATOM 1769 N N . LEU B 1 38 ? 19.732 81.279 -11.587 1.00 28.88 38 LEU B N 1
ATOM 1770 C CA . LEU B 1 38 ? 19.630 82.564 -12.257 1.00 22.87 38 LEU B CA 1
ATOM 1771 C C . LEU B 1 38 ? 19.195 83.544 -11.179 1.00 20.17 38 LEU B C 1
ATOM 1772 O O . LEU B 1 38 ? 18.151 83.360 -10.570 1.00 21.82 38 LEU B O 1
ATOM 1777 N N . ILE B 1 39 ? 19.996 84.577 -10.946 1.00 21.07 39 ILE B N 1
ATOM 1778 C CA . ILE B 1 39 ? 19.693 85.542 -9.896 1.00 26.39 39 ILE B CA 1
ATOM 1779 C C . ILE B 1 39 ? 19.731 86.995 -10.372 1.00 28.83 39 ILE B C 1
ATOM 1780 O O . ILE B 1 39 ? 20.340 87.315 -11.393 1.00 24.45 39 ILE B O 1
ATOM 1785 N N . THR B 1 40 ? 19.071 87.877 -9.629 1.00 27.69 40 THR B N 1
ATOM 1786 C CA . THR B 1 40 ? 19.075 89.286 -9.978 1.00 29.06 40 THR B CA 1
ATOM 1787 C C . THR B 1 40 ? 20.474 89.851 -9.744 1.00 35.13 40 THR B C 1
ATOM 1788 O O . THR B 1 40 ? 21.195 89.404 -8.842 1.00 22.58 40 THR B O 1
ATOM 1792 N N . LYS B 1 41 ? 20.875 90.809 -10.574 1.00 26.43 41 LYS B N 1
ATOM 1793 C CA . LYS B 1 41 ? 22.182 91.433 -10.416 1.00 30.25 41 LYS B CA 1
ATOM 1794 C C . LYS B 1 41 ? 22.135 92.408 -9.249 1.00 32.47 41 LYS B C 1
ATOM 1795 O O . LYS B 1 41 ? 21.065 92.854 -8.831 1.00 30.88 41 LYS B O 1
ATOM 1801 N N . SER B 1 42 ? 23.311 92.753 -8.742 1.00 30.58 42 SER B N 1
ATOM 1802 C CA . SER B 1 42 ? 23.419 93.661 -7.616 1.00 37.50 42 SER B CA 1
ATOM 1803 C C . SER B 1 42 ? 23.086 95.118 -7.945 1.00 34.21 42 SER B C 1
ATOM 1804 O O . SER B 1 42 ? 23.409 95.615 -9.020 1.00 35.51 42 SER B O 1
ATOM 1807 N N . GLY B 1 43 ? 22.431 95.789 -7.005 1.00 38.60 43 GLY B N 1
ATOM 1808 C CA . GLY B 1 43 ? 22.099 97.194 -7.174 1.00 41.91 43 GLY B CA 1
ATOM 1809 C C . GLY B 1 43 ? 21.109 97.614 -8.243 1.00 40.86 43 GLY B C 1
ATOM 1810 O O . GLY B 1 43 ? 20.995 98.803 -8.528 1.00 46.94 43 GLY B O 1
ATOM 1811 N N . VAL B 1 44 ? 20.395 96.671 -8.843 1.00 35.85 44 VAL B N 1
ATOM 1812 C CA . VAL B 1 44 ? 19.413 97.031 -9.860 1.00 41.40 44 VAL B CA 1
ATOM 1813 C C . VAL B 1 44 ? 18.051 97.273 -9.208 1.00 43.16 44 VAL B C 1
ATOM 1814 O O . VAL B 1 44 ? 17.822 96.876 -8.064 1.00 41.05 44 VAL B O 1
ATOM 1818 N N . GLN B 1 45 ? 17.156 97.939 -9.930 1.00 43.74 45 GLN B N 1
ATOM 1819 C CA . GLN B 1 45 ? 15.817 98.217 -9.414 1.00 46.22 45 GLN B CA 1
ATOM 1820 C C . GLN B 1 45 ? 14.966 96.977 -9.662 1.00 35.35 45 GLN B C 1
ATOM 1821 O O . GLN B 1 45 ? 14.545 96.725 -10.790 1.00 38.07 45 GLN B O 1
ATOM 1827 N N . LYS B 1 46 ? 14.713 96.205 -8.609 1.00 40.96 46 LYS B N 1
ATOM 1828 C CA . LYS B 1 46 ? 13.935 94.975 -8.740 1.00 41.35 46 LYS B CA 1
ATOM 1829 C C . LYS B 1 46 ? 12.506 95.174 -9.245 1.00 39.78 46 LYS B C 1
ATOM 1830 O O . LYS B 1 46 ? 11.962 94.314 -9.937 1.00 35.26 46 LYS B O 1
ATOM 1836 N N . ALA B 1 47 ? 11.902 96.310 -8.911 1.00 38.93 47 ALA B N 1
ATOM 1837 C CA . ALA B 1 47 ? 10.537 96.590 -9.343 1.00 45.17 47 ALA B CA 1
ATOM 1838 C C . ALA B 1 47 ? 10.447 96.868 -10.838 1.00 38.48 47 ALA B C 1
ATOM 1839 O O . ALA B 1 47 ? 9.360 96.869 -11.410 1.00 45.22 47 ALA B O 1
ATOM 1841 N N . ARG B 1 48 ? 11.589 97.099 -11.475 1.00 40.93 48 ARG B N 1
ATOM 1842 C CA . ARG B 1 48 ? 11.606 97.397 -12.907 1.00 39.58 48 ARG B CA 1
ATOM 1843 C C . ARG B 1 48 ? 12.704 96.626 -13.641 1.00 42.41 48 ARG B C 1
ATOM 1844 O O . ARG B 1 48 ? 13.471 97.202 -14.411 1.00 38.88 48 ARG B O 1
ATOM 1852 N N . LEU B 1 49 ? 12.757 95.316 -13.408 1.00 38.33 49 LEU B N 1
ATOM 1853 C CA . LEU B 1 49 ? 13.760 94.441 -14.015 1.00 34.64 49 LEU B CA 1
ATOM 1854 C C . LEU B 1 49 ? 13.689 94.257 -15.526 1.00 40.53 49 LEU B C 1
ATOM 1855 O O . LEU B 1 49 ? 12.613 94.260 -16.118 1.00 42.55 49 LEU B O 1
ATOM 1860 N N . THR B 1 50 ? 14.861 94.076 -16.133 1.00 43.51 50 THR B N 1
ATOM 1861 C CA . THR B 1 50 ? 14.989 93.819 -17.565 1.00 45.95 50 THR B CA 1
ATOM 1862 C C . THR B 1 50 ? 15.780 92.510 -17.645 1.00 47.34 50 THR B C 1
ATOM 1863 O O . THR B 1 50 ? 16.480 92.150 -16.699 1.00 44.26 50 THR B O 1
ATOM 1867 N N . PRO B 1 51 ? 15.677 91.775 -18.763 1.00 45.25 51 PRO B N 1
ATOM 1868 C CA . PRO B 1 51 ? 16.407 90.509 -18.887 1.00 45.03 51 PRO B CA 1
ATOM 1869 C C . PRO B 1 51 ? 17.902 90.620 -18.607 1.00 46.40 51 PRO B C 1
ATOM 1870 O O . PRO B 1 51 ? 18.515 89.687 -18.092 1.00 41.19 51 PRO B O 1
ATOM 1874 N N . GLU B 1 52 ? 18.485 91.765 -18.945 1.00 46.60 52 GLU B N 1
ATOM 1875 C CA . GLU B 1 52 ? 19.908 91.973 -18.729 1.00 44.93 52 GLU B CA 1
ATOM 1876 C C . GLU B 1 52 ? 20.238 92.167 -17.253 1.00 40.93 52 GLU B C 1
ATOM 1877 O O . GLU B 1 52 ? 21.405 92.245 -16.887 1.00 34.62 52 GLU B O 1
ATOM 1883 N N . ASP B 1 53 ? 19.212 92.236 -16.408 1.00 29.57 53 ASP B N 1
ATOM 1884 C CA . ASP B 1 53 ? 19.412 92.413 -14.974 1.00 34.96 53 ASP B CA 1
ATOM 1885 C C . ASP B 1 53 ? 19.556 91.072 -14.261 1.00 33.12 53 ASP B C 1
ATOM 1886 O O . ASP B 1 53 ? 19.688 91.025 -13.037 1.00 34.06 53 ASP B O 1
ATOM 1891 N N . LEU B 1 54 ? 19.520 89.986 -15.027 1.00 29.20 54 LEU B N 1
ATOM 1892 C CA . LEU B 1 54 ? 19.644 88.650 -14.456 1.00 28.65 54 LEU B CA 1
ATOM 1893 C C . LEU B 1 54 ? 20.896 87.950 -14.958 1.00 36.17 54 LEU B C 1
ATOM 1894 O O . LEU B 1 54 ? 21.290 88.118 -16.111 1.00 32.84 54 LEU B O 1
ATOM 1899 N N . LEU B 1 55 ? 21.524 87.159 -14.095 1.00 30.56 55 LEU B N 1
ATOM 1900 C CA . LEU B 1 55 ? 22.713 86.430 -14.511 1.00 35.29 55 LEU B CA 1
ATOM 1901 C C . LEU B 1 55 ? 22.763 85.038 -13.912 1.00 33.51 55 LEU B C 1
ATOM 1902 O O . LEU B 1 55 ? 22.319 84.816 -12.786 1.00 27.20 55 LEU B O 1
ATOM 1907 N N . GLU B 1 56 ? 23.281 84.089 -14.684 1.00 30.79 56 GLU B N 1
ATOM 1908 C CA . GLU B 1 56 ? 23.376 82.722 -14.209 1.00 35.26 56 GLU B CA 1
ATOM 1909 C C . GLU B 1 56 ? 24.676 82.540 -13.441 1.00 27.25 56 GLU B C 1
ATOM 1910 O O . GLU B 1 56 ? 25.729 83.011 -13.867 1.00 31.96 56 GLU B O 1
ATOM 1916 N N . VAL B 1 57 ? 24.585 81.856 -12.304 1.00 31.16 57 VAL B N 1
ATOM 1917 C CA . VAL B 1 57 ? 25.731 81.603 -11.434 1.00 30.13 57 VAL B CA 1
ATOM 1918 C C . VAL B 1 57 ? 25.892 80.098 -11.247 1.00 27.57 57 VAL B C 1
ATOM 1919 O O . VAL B 1 57 ? 24.919 79.396 -11.004 1.00 25.73 57 VAL B O 1
ATOM 1923 N N . PRO B 1 58 ? 27.126 79.583 -11.349 1.00 31.32 58 PRO B N 1
ATOM 1924 C CA . PRO B 1 58 ? 27.312 78.142 -11.171 1.00 31.86 58 PRO B CA 1
ATOM 1925 C C . PRO B 1 58 ? 27.311 77.780 -9.685 1.00 32.61 58 PRO B C 1
ATOM 1926 O O . PRO B 1 58 ? 27.616 78.621 -8.840 1.00 34.04 58 PRO B O 1
ATOM 1930 N N . LEU B 1 59 ? 26.953 76.543 -9.363 1.00 26.71 59 LEU B N 1
ATOM 1931 C CA . LEU B 1 59 ? 26.956 76.120 -7.968 1.00 38.66 59 LEU B CA 1
ATOM 1932 C C . LEU B 1 59 ? 28.399 75.907 -7.517 1.00 42.35 59 LEU B C 1
ATOM 1933 O O . LEU B 1 59 ? 28.676 75.763 -6.328 1.00 42.48 59 LEU B O 1
ATOM 1938 N N . GLU B 1 60 ? 29.316 75.910 -8.481 1.00 47.84 60 GLU B N 1
ATOM 1939 C CA . GLU B 1 60 ? 30.736 75.712 -8.204 1.00 54.78 60 GLU B CA 1
ATOM 1940 C C . GLU B 1 60 ? 31.617 76.805 -8.790 1.00 51.82 60 GLU B C 1
ATOM 1941 O O . GLU B 1 60 ? 31.433 77.213 -9.935 1.00 53.35 60 GLU B O 1
ATOM 1947 N N . GLY B 1 61 ? 32.577 77.272 -8.000 1.00 48.56 61 GLY B N 1
ATOM 1948 C CA . GLY B 1 61 ? 33.504 78.276 -8.489 1.00 48.06 61 GLY B CA 1
ATOM 1949 C C . GLY B 1 61 ? 33.225 79.720 -8.145 1.00 53.30 61 GLY B C 1
ATOM 1950 O O . GLY B 1 61 ? 32.249 80.028 -7.466 1.00 47.37 61 GLY B O 1
ATOM 1951 N N . PRO B 1 62 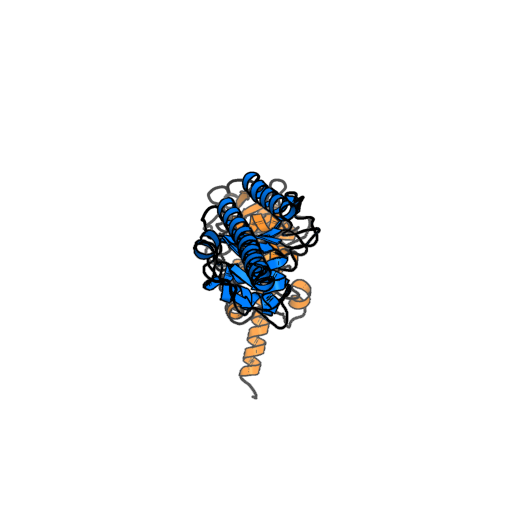? 34.091 80.638 -8.603 1.00 53.66 62 PRO B N 1
ATOM 1952 C CA . PRO B 1 62 ? 33.929 82.067 -8.338 1.00 57.93 62 PRO B CA 1
ATOM 1953 C C . PRO B 1 62 ? 32.557 82.563 -8.779 1.00 55.18 62 PRO B C 1
ATOM 1954 O O . PRO B 1 62 ? 31.984 82.063 -9.747 1.00 57.80 62 PRO B O 1
ATOM 1958 N N . ILE B 1 63 ? 32.030 83.541 -8.054 1.00 50.24 63 ILE B N 1
ATOM 1959 C CA . ILE B 1 63 ? 30.728 84.098 -8.381 1.00 44.73 63 ILE B CA 1
ATOM 1960 C C . ILE B 1 63 ? 30.900 85.236 -9.382 1.00 43.80 63 ILE B C 1
ATOM 1961 O O . ILE B 1 63 ? 31.650 86.182 -9.139 1.00 42.67 63 ILE B O 1
ATOM 1966 N N . PRO B 1 64 ? 30.208 85.156 -10.527 1.00 48.31 64 PRO B N 1
ATOM 1967 C CA . PRO B 1 64 ? 30.314 86.205 -11.544 1.00 48.41 64 PRO B CA 1
ATOM 1968 C C . PRO B 1 64 ? 30.174 87.596 -10.939 1.00 53.14 64 PRO B C 1
ATOM 1969 O O . PRO B 1 64 ? 29.352 87.818 -10.047 1.00 50.32 64 PRO B O 1
ATOM 1973 N N . GLU B 1 65 ? 30.989 88.531 -11.413 1.00 50.91 65 GLU B N 1
ATOM 1974 C CA . GLU B 1 65 ? 30.919 89.892 -10.908 1.00 47.87 65 GLU B CA 1
ATOM 1975 C C . GLU B 1 65 ? 29.579 90.463 -11.350 1.00 43.28 65 GLU B C 1
ATOM 1976 O O . GLU B 1 65 ? 29.070 90.112 -12.416 1.00 44.52 65 GLU B O 1
ATOM 1982 N N . GLY B 1 66 ? 29.005 91.328 -10.525 1.00 35.83 66 GLY B N 1
ATOM 1983 C CA . GLY B 1 66 ? 27.726 91.921 -10.871 1.00 42.85 66 GLY B CA 1
ATOM 1984 C C . GLY B 1 66 ? 26.529 91.195 -10.289 1.00 36.92 66 GLY B C 1
ATOM 1985 O O . GLY B 1 66 ? 25.420 91.715 -10.312 1.00 36.32 66 GLY B O 1
ATOM 1986 N N . ALA B 1 67 ? 26.742 89.990 -9.772 1.00 37.44 67 ALA B N 1
ATOM 1987 C CA . ALA B 1 67 ? 25.649 89.226 -9.183 1.00 35.84 67 ALA B CA 1
ATOM 1988 C C . ALA B 1 67 ? 25.283 89.791 -7.814 1.00 28.84 67 ALA B C 1
ATOM 1989 O O . ALA B 1 67 ? 26.082 90.479 -7.181 1.00 30.32 67 ALA B O 1
ATOM 1991 N N . SER B 1 68 ? 24.067 89.502 -7.364 1.00 29.24 68 SER B N 1
ATOM 1992 C CA . SER B 1 68 ? 23.604 89.960 -6.063 1.00 26.96 68 SER B CA 1
ATOM 1993 C C . SER B 1 68 ? 24.635 89.621 -4.987 1.00 30.32 68 SER B C 1
ATOM 1994 O O . SER B 1 68 ? 25.258 88.559 -5.032 1.00 28.65 68 SER B O 1
ATOM 1997 N N . VAL B 1 69 ? 24.811 90.515 -4.019 1.00 35.88 69 VAL B N 1
ATOM 1998 C CA . VAL B 1 69 ? 25.769 90.271 -2.945 1.00 36.15 69 VAL B CA 1
ATOM 1999 C C . VAL B 1 69 ? 25.378 89.050 -2.107 1.00 35.74 69 VAL B C 1
ATOM 2000 O O . VAL B 1 69 ? 26.205 88.497 -1.388 1.00 34.58 69 VAL B O 1
ATOM 2004 N N . GLU B 1 70 ? 24.122 88.625 -2.215 1.00 27.53 70 GLU B N 1
ATOM 2005 C CA . GLU B 1 70 ? 23.640 87.475 -1.460 1.00 28.11 70 GLU B CA 1
ATOM 2006 C C . GLU B 1 70 ? 23.769 86.173 -2.246 1.00 22.34 70 GLU B C 1
ATOM 2007 O O . GLU B 1 70 ? 23.296 85.130 -1.807 1.00 26.07 70 GLU B O 1
ATOM 2013 N N . SER B 1 71 ? 24.406 86.230 -3.411 1.00 25.14 71 SER B N 1
ATOM 2014 C CA . SER B 1 71 ? 24.571 85.027 -4.220 1.00 25.85 71 SER B CA 1
ATOM 2015 C C . SER B 1 71 ? 25.205 83.885 -3.425 1.00 23.57 71 SER B C 1
ATOM 2016 O O . SER B 1 71 ? 24.819 82.727 -3.583 1.00 26.37 71 SER B O 1
ATOM 2019 N N . VAL B 1 72 ? 26.169 84.207 -2.568 1.00 28.22 72 VAL B N 1
ATOM 2020 C CA . VAL B 1 72 ? 26.818 83.162 -1.780 1.00 28.12 72 VAL B CA 1
ATOM 2021 C C . VAL B 1 72 ? 25.776 82.427 -0.939 1.00 28.77 72 VAL B C 1
ATOM 2022 O O . VAL B 1 72 ? 25.876 81.221 -0.733 1.00 25.64 72 VAL B O 1
ATOM 2026 N N . VAL B 1 73 ? 24.761 83.153 -0.471 1.00 26.56 73 VAL B N 1
ATOM 2027 C CA . VAL B 1 73 ? 23.702 82.545 0.330 1.00 23.91 73 VAL B CA 1
ATOM 2028 C C . VAL B 1 73 ? 22.788 81.688 -0.538 1.00 24.29 73 VAL B C 1
ATOM 2029 O O . VAL B 1 73 ? 22.448 80.564 -0.179 1.00 24.97 73 VAL B O 1
ATOM 2033 N N . HIS B 1 74 ? 22.358 82.234 -1.672 1.00 22.78 74 HIS B N 1
ATOM 2034 C CA . HIS B 1 74 ? 21.506 81.481 -2.580 1.00 21.17 74 HIS B CA 1
ATOM 2035 C C . HIS B 1 74 ? 22.227 80.197 -3.005 1.00 17.17 74 HIS B C 1
ATOM 2036 O O . HIS B 1 74 ? 21.639 79.128 -3.031 1.00 21.48 74 HIS B O 1
ATOM 2043 N N . ARG B 1 75 ? 23.500 80.326 -3.352 1.00 23.74 75 ARG B N 1
ATOM 2044 C CA . ARG B 1 75 ? 24.261 79.168 -3.800 1.00 22.39 75 ARG B CA 1
ATOM 2045 C C . ARG B 1 75 ? 24.265 78.072 -2.744 1.00 24.22 75 ARG B C 1
ATOM 2046 O O . ARG B 1 75 ? 24.011 76.907 -3.043 1.00 25.97 75 ARG B O 1
ATOM 2054 N N . GLU B 1 76 ? 24.539 78.444 -1.500 1.00 26.17 76 GLU B N 1
ATOM 2055 C CA . GLU B 1 76 ? 24.568 77.443 -0.443 1.00 23.64 76 GLU B CA 1
ATOM 2056 C C . GLU B 1 76 ? 23.215 76.769 -0.250 1.00 28.20 76 GLU B C 1
ATOM 2057 O O . GLU B 1 76 ? 23.145 75.573 0.023 1.00 25.44 76 GLU B O 1
ATOM 2063 N N . VAL B 1 77 ? 22.131 77.527 -0.398 1.00 24.86 77 VAL B N 1
ATOM 2064 C CA . VAL B 1 77 ? 20.800 76.956 -0.235 1.00 21.59 77 VAL B CA 1
ATOM 2065 C C . VAL B 1 77 ? 20.496 75.914 -1.318 1.00 23.84 77 VAL B C 1
ATOM 2066 O O . VAL B 1 77 ? 19.890 74.877 -1.047 1.00 27.17 77 VAL B O 1
ATOM 2070 N N . TYR B 1 78 ? 20.898 76.198 -2.552 1.00 27.25 78 TYR B N 1
ATOM 2071 C CA . TYR B 1 78 ? 20.653 75.264 -3.644 1.00 24.67 78 TYR B CA 1
ATOM 2072 C C . TYR B 1 78 ? 21.529 74.020 -3.464 1.00 25.45 78 TYR B C 1
ATOM 2073 O O . TYR B 1 78 ? 21.115 72.901 -3.770 1.00 29.40 78 TYR B O 1
ATOM 2082 N N . ARG B 1 79 ? 22.727 74.229 -2.940 1.00 30.63 79 ARG B N 1
ATOM 2083 C CA . ARG B 1 79 ? 23.653 73.127 -2.700 1.00 35.87 79 ARG B CA 1
ATOM 2084 C C . ARG B 1 79 ? 23.130 72.173 -1.634 1.00 41.17 79 ARG B C 1
ATOM 2085 O O . ARG B 1 79 ? 23.127 70.959 -1.823 1.00 41.97 79 ARG B O 1
ATOM 2093 N N . ARG B 1 80 ? 22.678 72.734 -0.515 1.00 43.10 80 ARG B N 1
ATOM 2094 C CA . ARG B 1 80 ? 22.211 71.942 0.619 1.00 35.66 80 ARG B CA 1
ATOM 2095 C C . ARG B 1 80 ? 20.741 71.549 0.698 1.00 43.20 80 ARG B C 1
ATOM 2096 O O . ARG B 1 80 ? 20.390 70.637 1.446 1.00 41.69 80 ARG B O 1
ATOM 2104 N N . THR B 1 81 ? 19.877 72.222 -0.054 1.00 32.33 81 THR B N 1
ATOM 2105 C CA . THR B 1 81 ? 18.456 71.904 -0.012 1.00 32.97 81 THR B CA 1
ATOM 2106 C C . THR B 1 81 ? 17.950 71.591 -1.407 1.00 25.25 81 THR B C 1
ATOM 2107 O O . THR B 1 81 ? 18.681 71.721 -2.385 1.00 31.06 81 THR B O 1
ATOM 2111 N N . GLY B 1 82 ? 16.692 71.181 -1.487 1.00 28.53 82 GLY B N 1
ATOM 2112 C CA . GLY B 1 82 ? 16.089 70.890 -2.771 1.00 36.51 82 GLY B CA 1
ATOM 2113 C C . GLY B 1 82 ? 15.319 72.104 -3.272 1.00 34.76 82 GLY B C 1
ATOM 2114 O O . GLY B 1 82 ? 14.415 71.981 -4.100 1.00 35.94 82 GLY B O 1
ATOM 2115 N N . ALA B 1 83 ? 15.674 73.286 -2.772 1.00 30.17 83 ALA B N 1
ATOM 2116 C CA . ALA B 1 83 ? 14.997 74.511 -3.188 1.00 28.53 83 ALA B CA 1
ATOM 2117 C C . ALA B 1 83 ? 15.059 74.681 -4.702 1.00 28.86 83 ALA B C 1
ATOM 2118 O O . ALA B 1 83 ? 16.085 74.401 -5.321 1.00 27.63 83 ALA B O 1
ATOM 2120 N N . ARG B 1 84 ? 13.954 75.135 -5.291 1.00 26.39 84 ARG B N 1
ATOM 2121 C CA . ARG B 1 84 ? 13.881 75.365 -6.728 1.00 23.49 84 ARG B CA 1
ATOM 2122 C C . ARG B 1 84 ? 13.855 76.862 -7.025 1.00 32.43 84 ARG B C 1
ATOM 2123 O O . ARG B 1 84 ? 14.058 77.282 -8.157 1.00 27.67 8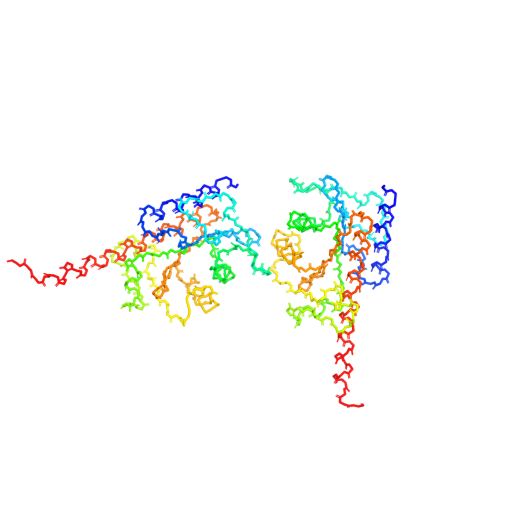4 ARG B O 1
ATOM 2131 N N . ALA B 1 85 ? 13.596 77.666 -6.000 1.00 22.64 85 ALA B N 1
ATOM 2132 C CA . ALA B 1 85 ? 13.578 79.113 -6.150 1.00 23.74 85 ALA B CA 1
ATOM 2133 C C . ALA B 1 85 ? 13.746 79.724 -4.769 1.00 22.27 85 ALA B C 1
ATOM 2134 O O . ALA B 1 85 ? 13.382 79.112 -3.758 1.00 22.35 85 ALA B O 1
ATOM 2136 N N . LEU B 1 86 ? 14.303 80.923 -4.722 1.00 21.26 86 LEU B N 1
ATOM 2137 C CA . LEU B 1 86 ? 14.525 81.585 -3.442 1.00 26.72 86 LEU B CA 1
ATOM 2138 C C . LEU B 1 86 ? 14.256 83.080 -3.544 1.00 26.64 86 LEU B C 1
ATOM 2139 O O . LEU B 1 86 ? 14.689 83.732 -4.492 1.00 24.45 86 LEU B O 1
ATOM 2144 N N . VAL B 1 87 ? 13.537 83.617 -2.565 1.00 21.15 87 VAL B N 1
ATOM 2145 C CA . VAL B 1 87 ? 13.243 85.046 -2.545 1.00 21.06 87 VAL B CA 1
ATOM 2146 C C . VAL B 1 87 ? 13.750 85.641 -1.243 1.00 22.16 87 VAL B C 1
ATOM 2147 O O . VAL B 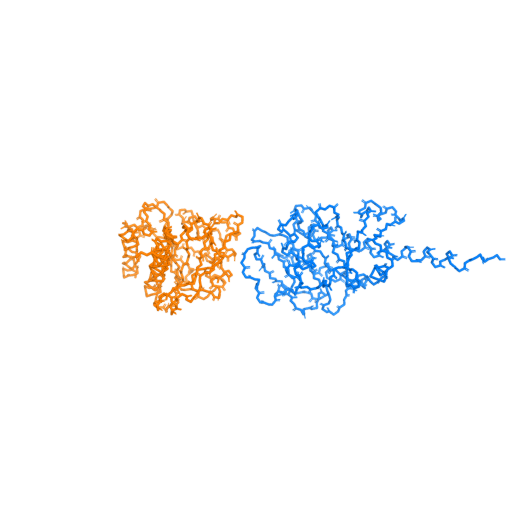1 87 ? 13.441 85.130 -0.172 1.00 20.97 87 VAL B O 1
ATOM 2151 N N . HIS B 1 88 ? 14.557 86.692 -1.347 1.00 18.69 88 HIS B N 1
ATOM 2152 C CA . HIS B 1 88 ? 15.058 87.390 -0.172 1.00 23.73 88 HIS B CA 1
ATOM 2153 C C . HIS B 1 88 ? 14.401 88.765 -0.198 1.00 26.69 88 HIS B C 1
ATOM 2154 O O . HIS B 1 88 ? 14.476 89.471 -1.201 1.00 24.38 88 HIS B O 1
ATOM 2161 N N . ALA B 1 89 ? 13.761 89.144 0.901 1.00 22.58 89 ALA B N 1
ATOM 2162 C CA . ALA B 1 89 ? 13.098 90.431 0.959 1.00 22.07 89 ALA B CA 1
ATOM 2163 C C . ALA B 1 89 ? 13.270 91.035 2.336 1.00 28.69 89 ALA B C 1
ATOM 2164 O O . ALA B 1 89 ? 13.963 90.475 3.197 1.00 21.75 89 ALA B O 1
ATOM 2166 N N . HIS B 1 90 ? 12.634 92.178 2.548 1.00 25.60 90 HIS B N 1
ATOM 2167 C CA . HIS B 1 90 ? 12.756 92.852 3.823 1.00 26.96 90 HIS B CA 1
ATOM 2168 C C . HIS B 1 90 ? 11.418 93.246 4.413 1.00 31.29 90 HIS B C 1
ATOM 2169 O O . HIS B 1 90 ? 11.106 94.433 4.544 1.00 29.83 90 HIS B O 1
ATOM 2176 N N . PRO B 1 91 ? 10.595 92.246 4.770 1.00 28.84 91 PRO B N 1
ATOM 2177 C CA . PRO B 1 91 ? 9.281 92.525 5.355 1.00 29.58 91 PRO B CA 1
ATOM 2178 C C . PRO B 1 91 ? 9.500 93.349 6.619 1.00 25.44 91 PRO B C 1
ATOM 2179 O O . PRO B 1 91 ? 10.072 92.862 7.583 1.00 24.37 91 PRO B O 1
ATOM 2183 N N . ARG B 1 92 ? 9.037 94.596 6.597 1.00 23.65 92 ARG B N 1
ATOM 2184 C CA . ARG B 1 92 ? 9.226 95.532 7.710 1.00 24.38 92 ARG B CA 1
ATOM 2185 C C . ARG B 1 92 ? 8.734 95.080 9.073 1.00 22.06 92 ARG B C 1
ATOM 2186 O O . ARG B 1 92 ? 9.477 95.164 10.050 1.00 20.53 92 ARG B O 1
ATOM 2194 N N . VAL B 1 93 ? 7.481 94.637 9.156 1.00 18.87 93 VAL B N 1
ATOM 2195 C CA . VAL B 1 93 ? 6.947 94.200 10.446 1.00 23.33 93 VAL B CA 1
ATOM 2196 C C . VAL B 1 93 ? 7.643 92.930 10.928 1.00 20.12 93 VAL B C 1
ATOM 2197 O O . VAL B 1 93 ? 7.987 92.811 12.099 1.00 21.09 93 VAL B O 1
ATOM 2201 N N . ALA B 1 94 ? 7.851 91.983 10.022 1.00 19.31 94 ALA B N 1
ATOM 2202 C CA . ALA B 1 94 ? 8.527 90.744 10.394 1.00 18.81 94 ALA B CA 1
ATOM 2203 C C . ALA B 1 94 ? 9.931 91.066 10.913 1.00 19.43 94 ALA B C 1
ATOM 2204 O O . ALA B 1 94 ? 10.401 90.455 11.875 1.00 21.40 94 ALA B O 1
ATOM 2206 N N . VAL B 1 95 ? 10.607 92.022 10.276 1.00 20.16 95 VAL B N 1
ATOM 2207 C CA . VAL B 1 95 ? 11.951 92.383 10.719 1.00 23.84 95 VAL B CA 1
ATOM 2208 C C . VAL B 1 95 ? 11.901 93.019 12.098 1.00 27.53 95 VAL B C 1
ATOM 2209 O O . VAL B 1 95 ? 12.736 92.723 12.955 1.00 24.75 95 VAL B O 1
ATOM 2213 N N . ALA B 1 96 ? 10.924 93.895 12.319 1.00 23.60 96 ALA B N 1
ATOM 2214 C CA . ALA B 1 96 ? 10.799 94.531 13.621 1.00 22.10 96 ALA B CA 1
ATOM 2215 C C . ALA B 1 96 ? 10.568 93.441 14.660 1.00 23.25 96 ALA B C 1
ATOM 2216 O O . ALA B 1 96 ? 11.192 93.447 15.717 1.00 24.57 96 ALA B O 1
ATOM 2218 N N . LEU B 1 97 ? 9.682 92.498 14.355 1.00 19.19 97 LEU B N 1
ATOM 2219 C CA . LEU B 1 97 ? 9.396 91.424 15.301 1.00 25.47 97 LEU B CA 1
ATOM 2220 C C . LEU B 1 97 ? 10.602 90.492 15.494 1.00 25.33 97 LEU B C 1
ATOM 2221 O O . LEU B 1 97 ? 10.723 89.841 16.526 1.00 28.06 97 LEU B O 1
ATOM 2226 N N . SER B 1 98 ? 11.488 90.428 14.507 1.00 25.99 98 SER B N 1
ATOM 2227 C CA . SER B 1 98 ? 12.645 89.543 14.610 1.00 31.14 98 SER B CA 1
ATOM 2228 C C . SER B 1 98 ? 13.575 89.899 15.772 1.00 26.35 98 SER B C 1
ATOM 2229 O O . SER B 1 98 ? 14.313 89.047 16.248 1.00 28.01 98 SER B O 1
ATOM 2232 N N . PHE B 1 99 ? 13.538 91.145 16.241 1.00 27.29 99 PHE B N 1
ATOM 2233 C CA . PHE B 1 99 ? 14.391 91.536 17.366 1.00 27.68 99 PHE B CA 1
ATOM 2234 C C . PHE B 1 99 ? 13.825 90.991 18.664 1.00 28.91 99 PHE B C 1
ATOM 2235 O O . PHE B 1 99 ? 14.550 90.821 19.640 1.00 29.77 99 PHE B O 1
ATOM 2243 N N . HIS B 1 100 ? 12.528 90.702 18.656 1.00 24.66 100 HIS B N 1
ATOM 2244 C CA . HIS B 1 100 ? 11.824 90.229 19.840 1.00 29.73 100 HIS B CA 1
ATOM 2245 C C . HIS B 1 100 ? 11.524 88.738 19.923 1.00 37.69 100 HIS B C 1
ATOM 2246 O O . HIS B 1 100 ? 11.190 88.241 20.997 1.00 33.93 100 HIS B O 1
ATOM 2253 N N . LEU B 1 101 ? 11.645 88.019 18.813 1.00 27.22 101 LEU B N 1
ATOM 2254 C CA . LEU B 1 101 ? 11.313 86.600 18.822 1.00 31.15 101 LEU B CA 1
ATOM 2255 C C . LEU B 1 101 ? 12.458 85.696 18.383 1.00 30.19 101 LEU B C 1
ATOM 2256 O O . LEU B 1 101 ? 13.365 86.135 17.673 1.00 27.14 101 LEU B O 1
ATOM 2261 N N . SER B 1 102 ? 12.416 84.439 18.825 1.00 30.15 102 SER B N 1
ATOM 2262 C CA . SER B 1 102 ? 13.421 83.460 18.429 1.00 30.14 102 SER B CA 1
ATOM 2263 C C . SER B 1 102 ? 12.780 82.685 17.277 1.00 31.97 102 SER B C 1
ATOM 2264 O O . SER B 1 102 ? 13.455 81.995 16.512 1.00 31.22 102 SER B O 1
ATOM 2267 N N . ARG B 1 103 ? 11.463 82.811 17.158 1.00 25.27 103 ARG B N 1
ATOM 2268 C CA . ARG B 1 103 ? 10.730 82.170 16.074 1.00 27.31 103 ARG B CA 1
ATOM 2269 C C . ARG B 1 103 ? 9.375 82.857 15.906 1.00 32.32 103 ARG B C 1
ATOM 2270 O O . ARG B 1 103 ? 8.769 83.291 16.888 1.00 33.77 103 ARG B O 1
ATOM 2278 N N . LEU B 1 104 ? 8.914 82.976 14.663 1.00 24.59 104 LEU B N 1
ATOM 2279 C CA . LEU B 1 104 ? 7.625 83.602 14.386 1.00 22.13 104 LEU B CA 1
ATOM 2280 C C . LEU B 1 104 ? 6.588 82.528 14.086 1.00 22.79 104 LEU B C 1
ATOM 2281 O O . LEU B 1 104 ? 6.720 81.783 13.117 1.00 24.01 104 LEU B O 1
ATOM 2286 N N . ARG B 1 105 ? 5.559 82.448 14.927 1.00 22.24 105 ARG B N 1
ATOM 2287 C CA . ARG B 1 105 ? 4.491 81.461 14.763 1.00 26.36 105 ARG B CA 1
ATOM 2288 C C . ARG B 1 105 ? 3.206 82.197 14.420 1.00 29.48 105 ARG B C 1
ATOM 2289 O O . ARG B 1 105 ? 2.611 82.857 15.276 1.00 26.42 105 ARG B O 1
ATOM 2297 N N . PRO B 1 106 ? 2.761 82.096 13.157 1.00 28.51 106 PRO B N 1
ATOM 2298 C CA . PRO B 1 106 ? 1.542 82.756 12.678 1.00 25.68 106 PRO B CA 1
ATOM 2299 C C . PRO B 1 106 ? 0.285 82.353 13.430 1.00 30.18 106 PRO B C 1
ATOM 2300 O O . PRO B 1 106 ? 0.132 81.201 13.829 1.00 26.48 106 PRO B O 1
ATOM 2304 N N . LEU B 1 107 ? -0.619 83.309 13.607 1.00 23.77 107 LEU B N 1
ATOM 2305 C CA . LEU B 1 107 ? -1.885 83.045 14.279 1.00 26.38 107 LEU B CA 1
ATOM 2306 C C . LEU B 1 107 ? -2.913 82.689 13.220 1.00 26.78 107 LEU B C 1
ATOM 2307 O O . LEU B 1 107 ? -3.898 82.014 13.501 1.00 24.77 107 LEU B O 1
ATOM 2312 N N . ASP B 1 108 ? -2.682 83.154 11.996 1.00 23.56 108 ASP B N 1
ATOM 2313 C CA . ASP B 1 108 ? -3.626 82.919 10.913 1.00 27.58 108 ASP B CA 1
ATOM 2314 C C . ASP B 1 108 ? -3.453 81.588 10.181 1.00 29.89 108 ASP B C 1
ATOM 2315 O O . ASP B 1 108 ? -2.356 81.054 10.086 1.00 27.36 108 ASP B O 1
ATOM 2320 N N . LEU B 1 109 ? -4.555 81.072 9.647 1.00 25.75 109 LEU B N 1
ATOM 2321 C CA . LEU B 1 109 ? -4.542 79.798 8.938 1.00 28.63 109 LEU B CA 1
ATOM 2322 C C . LEU B 1 109 ? -3.559 79.722 7.783 1.00 32.62 109 LEU B C 1
ATOM 2323 O O . LEU 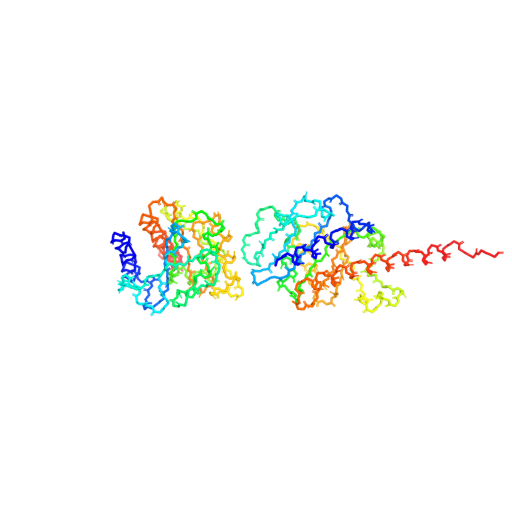B 1 109 ? -2.810 78.753 7.669 1.00 29.83 109 LEU B O 1
ATOM 2328 N N . GLU B 1 110 ? -3.576 80.727 6.914 1.00 30.81 110 GLU B N 1
ATOM 2329 C CA . GLU B 1 110 ? -2.684 80.735 5.760 1.00 30.88 110 GLU B CA 1
ATOM 2330 C C . GLU B 1 110 ? -1.234 80.590 6.203 1.00 31.40 110 GLU B C 1
ATOM 2331 O O . GLU B 1 110 ? -0.494 79.753 5.688 1.00 27.56 110 GLU B O 1
ATOM 2337 N N . GLY B 1 111 ? -0.836 81.412 7.166 1.00 21.84 111 GLY B N 1
ATOM 2338 C CA . GLY B 1 111 ? 0.521 81.356 7.667 1.00 20.86 111 GLY B CA 1
ATOM 2339 C C . GLY B 1 111 ? 0.868 80.048 8.355 1.00 27.99 111 GLY B C 1
ATOM 2340 O O . GLY B 1 111 ? 1.971 79.531 8.185 1.00 28.37 111 GLY B O 1
ATOM 2341 N N . GLN B 1 112 ? -0.056 79.505 9.138 1.00 29.20 112 GLN B N 1
ATOM 2342 C CA . GLN B 1 112 ? 0.223 78.249 9.827 1.00 33.67 112 GLN B CA 1
ATOM 2343 C C . GLN B 1 112 ? 0.388 77.118 8.822 1.00 30.71 112 GLN B C 1
ATOM 2344 O O . GLN B 1 112 ? 1.262 76.266 8.968 1.00 34.88 112 GLN B O 1
ATOM 2350 N N . HIS B 1 113 ? -0.447 77.125 7.793 1.00 32.78 113 HIS B N 1
ATOM 2351 C CA . HIS B 1 113 ? -0.403 76.089 6.776 1.00 34.33 113 HIS B CA 1
ATOM 2352 C C . HIS B 1 113 ? 0.824 76.141 5.876 1.00 37.50 113 HIS B C 1
ATOM 2353 O O . HIS B 1 113 ? 1.470 75.122 5.638 1.00 37.01 113 HIS B O 1
ATOM 2360 N N . TYR B 1 114 ? 1.153 77.327 5.386 1.00 30.97 114 TYR B N 1
ATOM 2361 C CA . TYR B 1 114 ? 2.282 77.477 4.478 1.00 36.37 114 TYR B CA 1
ATOM 2362 C C . TYR B 1 114 ? 3.647 77.666 5.130 1.00 37.89 114 TYR B C 1
ATOM 2363 O O . TYR B 1 114 ? 4.646 77.150 4.632 1.00 36.40 114 TYR B O 1
ATOM 2372 N N . LEU B 1 115 ? 3.695 78.395 6.239 1.00 31.51 115 LEU B N 1
ATOM 2373 C CA . LEU B 1 115 ? 4.960 78.640 6.915 1.00 29.33 115 LEU B CA 1
ATOM 2374 C C . LEU B 1 115 ? 5.187 77.744 8.117 1.00 33.49 115 LEU B C 1
ATOM 2375 O O . LEU B 1 115 ? 6.314 77.303 8.353 1.00 33.43 115 LEU B O 1
ATOM 2380 N N . LYS B 1 116 ? 4.117 77.483 8.868 1.00 36.16 116 LYS B N 1
ATOM 2381 C CA . LYS B 1 116 ? 4.169 76.658 10.076 1.00 34.71 116 LYS B CA 1
ATOM 2382 C C . LYS B 1 116 ? 4.859 77.450 11.177 1.00 32.24 116 LYS B C 1
ATOM 2383 O O . LYS B 1 116 ? 4.217 77.895 12.129 1.00 39.78 116 LYS B O 1
ATOM 2389 N N . GLU B 1 117 ? 6.168 77.616 11.061 1.00 31.59 117 GLU B N 1
ATOM 2390 C CA . GLU B 1 117 ? 6.907 78.418 12.017 1.00 30.96 117 GLU B CA 1
ATOM 2391 C C . GLU B 1 117 ? 8.155 78.910 11.314 1.00 27.06 117 GLU B C 1
ATOM 2392 O O . GLU B 1 117 ? 8.801 78.172 10.567 1.00 31.85 117 GLU B O 1
ATOM 2398 N N . VAL B 1 118 ? 8.481 80.170 11.555 1.00 25.32 118 VAL B N 1
ATOM 2399 C CA . VAL B 1 118 ? 9.625 80.809 10.926 1.00 24.25 118 VAL B CA 1
ATOM 2400 C C . VAL B 1 118 ? 10.738 81.076 11.930 1.00 23.88 118 VAL B C 1
ATOM 2401 O O . VAL B 1 118 ? 10.598 81.916 12.821 1.00 23.59 118 VAL B O 1
ATOM 2405 N N . PRO B 1 119 ? 11.867 80.362 11.804 1.00 21.21 119 PRO B N 1
ATOM 2406 C CA . PRO B 1 119 ? 12.946 80.606 12.759 1.00 23.30 119 PRO B CA 1
ATOM 2407 C C . PRO B 1 119 ? 13.628 81.948 12.524 1.00 22.92 119 PRO B C 1
ATOM 2408 O O . PRO B 1 119 ? 13.716 82.426 11.390 1.00 20.57 119 PRO B O 1
ATOM 2412 N N . VAL B 1 120 ? 14.087 82.558 13.606 1.00 17.66 120 VAL B N 1
ATOM 2413 C CA . VAL B 1 120 ? 14.815 83.815 13.527 1.00 19.92 120 VAL B CA 1
ATOM 2414 C C . VAL B 1 120 ? 16.278 83.490 13.814 1.00 24.69 120 VAL B C 1
ATOM 2415 O O . VAL B 1 120 ? 16.615 82.991 14.891 1.00 23.70 120 VAL B O 1
ATOM 2419 N N . LEU B 1 121 ? 17.132 83.768 12.836 1.00 25.63 121 LEU B N 1
ATOM 2420 C CA . LEU B 1 121 ? 18.564 83.501 12.932 1.00 32.32 121 LEU B CA 1
ATOM 2421 C C . LEU B 1 121 ? 19.342 84.769 13.242 1.00 33.90 121 LEU B C 1
ATOM 2422 O O . LEU B 1 121 ? 19.059 85.823 12.675 1.00 28.26 121 LEU B O 1
ATOM 2427 N N . ALA B 1 122 ? 20.335 84.668 14.123 1.00 24.53 122 ALA B N 1
ATOM 2428 C CA . ALA B 1 122 ? 21.147 85.825 14.461 1.00 28.04 122 ALA B CA 1
ATOM 2429 C C . ALA B 1 122 ? 22.653 85.544 14.375 1.00 34.82 122 ALA B C 1
ATOM 2430 O O . ALA B 1 122 ? 23.374 85.671 15.358 1.00 29.98 122 ALA B O 1
ATOM 2432 N N . PRO B 1 123 ? 23.143 85.141 13.194 1.00 35.65 123 PRO B N 1
ATOM 2433 C CA . PRO B 1 123 ? 24.582 84.872 13.075 1.00 33.13 123 PRO B CA 1
ATOM 2434 C C . PRO B 1 123 ? 25.350 86.193 13.136 1.00 39.08 123 PRO B C 1
ATOM 2435 O O . PRO B 1 123 ? 24.786 87.247 12.830 1.00 40.54 123 PRO B O 1
ATOM 2439 N N . LYS B 1 124 ? 26.621 86.144 13.534 1.00 37.27 124 LYS B N 1
ATOM 2440 C CA . LYS B 1 124 ? 27.436 87.359 13.643 1.00 37.14 124 LYS B CA 1
ATOM 2441 C C . LYS B 1 124 ? 27.260 88.248 12.414 1.00 36.19 124 LYS B C 1
ATOM 2442 O O . LYS B 1 124 ? 27.045 89.454 12.538 1.00 36.81 124 LYS B O 1
ATOM 2448 N N . THR B 1 125 ? 27.364 87.654 11.230 1.00 34.52 125 THR B N 1
ATOM 2449 C CA . THR B 1 125 ? 27.156 88.393 9.990 1.00 31.86 125 THR B CA 1
ATOM 2450 C C . THR B 1 125 ? 25.891 87.796 9.383 1.00 36.46 125 THR B C 1
ATOM 2451 O O . THR B 1 125 ? 25.677 86.584 9.462 1.00 31.22 125 THR B O 1
ATOM 2455 N N . VAL B 1 126 ? 25.046 88.639 8.794 1.00 34.76 126 VAL B N 1
ATOM 2456 C CA . VAL B 1 126 ? 23.790 88.163 8.222 1.00 30.17 126 VAL B CA 1
ATOM 2457 C C . VAL B 1 126 ? 23.697 88.372 6.719 1.00 29.66 126 VAL B C 1
ATOM 2458 O O . VAL B 1 126 ? 22.756 87.902 6.077 1.00 35.04 126 VAL B O 1
ATOM 2462 N N . SER B 1 127 ? 24.680 89.060 6.156 1.00 32.42 127 SER B N 1
ATOM 2463 C CA . SER B 1 127 ? 24.656 89.350 4.735 1.00 34.70 127 SER B CA 1
ATOM 2464 C C . SER B 1 127 ? 25.959 89.096 3.992 1.00 30.23 127 SER B C 1
ATOM 2465 O O . SER B 1 127 ? 27.034 89.436 4.473 1.00 32.34 127 SER B O 1
ATOM 2468 N N . ALA B 1 128 ? 25.836 88.487 2.815 1.00 29.42 128 ALA B N 1
ATOM 2469 C CA . ALA B 1 128 ? 26.963 88.211 1.930 1.00 38.15 128 ALA B CA 1
ATOM 2470 C C . ALA B 1 128 ? 28.200 87.564 2.548 1.00 41.62 128 ALA B C 1
ATOM 2471 O O . ALA B 1 128 ? 29.326 87.982 2.274 1.00 49.80 128 ALA B O 1
ATOM 2473 N N . THR B 1 129 ? 27.999 86.544 3.370 1.00 38.11 129 THR B N 1
ATOM 2474 C CA . THR B 1 129 ? 29.119 85.840 3.986 1.00 36.91 129 THR B CA 1
ATOM 2475 C C . THR B 1 129 ? 28.813 84.354 3.978 1.00 37.79 129 THR B C 1
ATOM 2476 O O . THR B 1 129 ? 27.657 83.953 3.867 1.00 29.49 129 THR B O 1
ATOM 2480 N N . GLU B 1 130 ? 29.847 83.529 4.088 1.00 35.96 130 GLU B N 1
ATOM 2481 C CA . GLU B 1 130 ? 29.634 82.094 4.113 1.00 29.01 130 GLU B CA 1
ATOM 2482 C C . GLU B 1 130 ? 28.948 81.773 5.426 1.00 20.89 130 GLU B C 1
ATOM 2483 O O . GLU B 1 130 ? 28.236 80.781 5.550 1.00 26.46 130 GLU B O 1
ATOM 2489 N N . GLU B 1 131 ? 29.176 82.625 6.416 1.00 29.04 131 GLU B N 1
ATOM 2490 C CA . GLU B 1 131 ? 28.568 82.424 7.724 1.00 31.25 131 GLU B CA 1
ATOM 2491 C C . GLU B 1 131 ? 27.055 82.545 7.578 1.00 29.53 131 GLU B C 1
ATOM 2492 O O . GLU B 1 131 ? 26.298 81.676 8.011 1.00 29.19 131 GLU B O 1
ATOM 2498 N N . ALA B 1 132 ? 26.614 83.624 6.949 1.00 30.94 132 ALA B N 1
ATOM 2499 C CA . ALA B 1 132 ? 25.187 83.828 6.743 1.00 32.48 132 ALA B CA 1
ATOM 2500 C C . ALA B 1 132 ? 24.637 82.696 5.880 1.00 22.53 132 ALA B C 1
ATOM 2501 O O . ALA B 1 132 ? 23.574 82.142 6.153 1.00 27.40 132 ALA B O 1
ATOM 2503 N N . ALA B 1 133 ? 25.382 82.357 4.835 1.00 30.13 133 ALA B N 1
ATOM 2504 C CA . ALA B 1 133 ? 24.990 81.310 3.901 1.00 29.31 133 ALA B CA 1
ATOM 2505 C C . ALA B 1 133 ? 24.737 79.975 4.574 1.00 25.44 133 ALA B C 1
ATOM 2506 O O . ALA B 1 133 ? 23.730 79.317 4.310 1.00 25.25 133 ALA B O 1
ATOM 2508 N N . LEU B 1 134 ? 25.654 79.565 5.444 1.00 27.78 134 LEU B N 1
ATOM 2509 C CA . LEU B 1 134 ? 25.504 78.281 6.114 1.00 26.41 134 LEU B CA 1
ATOM 2510 C C . LEU B 1 134 ? 24.307 78.263 7.051 1.00 22.68 134 LEU B C 1
ATOM 2511 O O . LEU B 1 134 ? 23.573 77.282 7.112 1.00 23.85 134 LEU B O 1
ATOM 2516 N N . SER B 1 135 ? 24.128 79.349 7.792 1.00 23.56 135 SER B N 1
ATOM 2517 C CA . SER B 1 135 ? 23.015 79.473 8.730 1.00 26.08 135 SER B CA 1
ATOM 2518 C C . SER B 1 135 ? 21.675 79.396 7.981 1.00 23.75 135 SER B C 1
ATOM 2519 O O . SER B 1 135 ? 20.781 78.628 8.345 1.00 22.62 135 SER B O 1
ATOM 2522 N N . VAL B 1 136 ? 21.540 80.199 6.931 1.00 27.50 136 VAL B N 1
ATOM 2523 C CA . VAL B 1 136 ? 20.318 80.207 6.136 1.00 22.78 136 VAL B CA 1
ATOM 2524 C C . VAL B 1 136 ? 20.076 78.855 5.475 1.00 23.26 136 VAL B C 1
ATOM 2525 O O . VAL B 1 136 ? 18.979 78.309 5.549 1.00 20.80 136 VAL B O 1
ATOM 2529 N N . ALA B 1 137 ? 21.101 78.305 4.830 1.00 22.23 137 ALA B N 1
ATOM 2530 C CA . ALA B 1 137 ? 20.941 77.016 4.157 1.00 23.12 137 ALA B CA 1
ATOM 2531 C C . ALA B 1 137 ? 20.468 75.900 5.089 1.00 22.86 137 ALA B C 1
ATOM 2532 O O . ALA B 1 137 ? 19.579 75.132 4.728 1.00 22.27 137 ALA B O 1
ATOM 2534 N N . GLU B 1 138 ? 21.047 75.804 6.284 1.00 25.67 138 GLU B N 1
ATOM 2535 C CA . GLU B 1 138 ? 20.634 74.754 7.220 1.00 23.48 138 GLU B CA 1
ATOM 2536 C C . GLU B 1 138 ? 19.221 74.977 7.748 1.00 29.49 138 GLU B C 1
ATOM 2537 O O . GLU B 1 138 ? 18.478 74.024 7.970 1.00 27.17 138 GLU B O 1
ATOM 2543 N N . ALA B 1 139 ? 18.843 76.234 7.953 1.00 25.72 139 ALA B N 1
ATOM 2544 C CA . ALA B 1 139 ? 17.496 76.520 8.432 1.00 25.59 139 ALA B CA 1
ATOM 2545 C C . ALA B 1 139 ? 16.470 76.133 7.371 1.00 22.79 139 ALA B C 1
ATOM 2546 O O . ALA B 1 139 ? 15.447 75.524 7.679 1.00 22.90 139 ALA B O 1
ATOM 2548 N N . LEU B 1 140 ? 16.748 76.473 6.114 1.00 26.55 140 LEU B N 1
ATOM 2549 C CA . LEU B 1 140 ? 15.809 76.160 5.043 1.00 24.92 140 LEU B CA 1
ATOM 2550 C C . LEU B 1 140 ? 15.792 74.679 4.658 1.00 28.85 140 LEU B C 1
ATOM 2551 O O . LEU B 1 140 ? 15.059 74.271 3.757 1.00 26.52 140 LEU B O 1
ATOM 2556 N N . ARG B 1 141 ? 16.598 73.868 5.334 1.00 32.95 141 ARG B N 1
ATOM 2557 C CA . ARG B 1 141 ? 16.576 72.440 5.055 1.00 30.19 141 ARG B CA 1
ATOM 2558 C C . ARG B 1 141 ? 15.320 71.905 5.714 1.00 32.71 141 ARG B C 1
ATOM 2559 O O . ARG B 1 141 ? 14.698 70.966 5.219 1.00 33.15 141 ARG B O 1
ATOM 2567 N N . GLU B 1 142 ? 14.941 72.520 6.834 1.00 31.10 142 GLU B N 1
ATOM 2568 C CA . GLU B 1 142 ? 13.763 72.080 7.577 1.00 38.35 142 GLU B CA 1
ATOM 2569 C C . GLU B 1 142 ? 12.591 73.060 7.615 1.00 38.80 142 GLU B C 1
ATOM 2570 O O . GLU B 1 142 ? 11.517 72.715 8.102 1.00 35.94 142 GLU B O 1
ATOM 2576 N N . HIS B 1 143 ? 12.792 74.274 7.111 1.00 31.61 143 HIS B N 1
ATOM 2577 C CA . HIS B 1 143 ? 11.725 75.275 7.102 1.00 27.62 143 HIS B CA 1
ATOM 2578 C C . HIS B 1 143 ? 11.605 75.893 5.713 1.00 25.59 143 HIS B C 1
ATOM 2579 O O . HIS B 1 143 ? 12.587 75.957 4.980 1.00 29.38 143 HIS B O 1
ATOM 2586 N N . ARG B 1 144 ? 10.406 76.351 5.357 1.00 26.33 144 ARG B N 1
ATOM 2587 C CA . ARG B 1 144 ? 10.200 76.971 4.051 1.00 29.06 144 ARG B CA 1
ATOM 2588 C C . ARG B 1 144 ? 10.642 78.433 4.030 1.00 25.11 144 ARG B C 1
ATOM 2589 O O . ARG B 1 144 ? 10.871 79.003 2.964 1.00 25.75 144 ARG B O 1
ATOM 2597 N N . ALA B 1 145 ? 10.760 79.037 5.208 1.00 19.28 145 ALA B N 1
ATOM 2598 C CA . ALA B 1 145 ? 11.196 80.427 5.307 1.00 18.88 145 ALA B CA 1
ATOM 2599 C C . ALA B 1 145 ? 11.971 80.646 6.598 1.00 20.57 145 ALA B C 1
ATOM 2600 O O . ALA B 1 145 ? 11.834 79.879 7.557 1.00 26.20 145 ALA B O 1
ATOM 2602 N N . CYS B 1 146 ? 12.786 81.690 6.621 1.00 18.79 146 CYS B N 1
ATOM 2603 C CA . CYS B 1 146 ? 13.545 82.009 7.820 1.00 22.81 146 CYS B CA 1
ATOM 2604 C C . CYS B 1 146 ? 13.818 83.501 7.879 1.00 24.08 146 CYS B C 1
ATOM 2605 O O . CYS B 1 146 ? 13.900 84.173 6.847 1.00 24.99 146 CYS B O 1
ATOM 2608 N N . LEU B 1 147 ? 13.946 84.014 9.097 1.00 19.09 147 LEU B N 1
ATOM 2609 C CA . LEU B 1 147 ? 14.239 85.420 9.308 1.00 20.92 147 LEU B CA 1
ATOM 2610 C C . LEU B 1 147 ? 15.670 85.599 9.809 1.00 24.49 147 LEU B C 1
ATOM 2611 O O . LEU B 1 147 ? 16.162 84.800 10.611 1.00 27.59 147 LEU B O 1
ATOM 2616 N N . LEU B 1 148 ? 16.338 86.634 9.312 1.00 22.43 148 LEU B N 1
ATOM 2617 C CA . LEU B 1 148 ? 17.689 86.962 9.745 1.00 22.33 148 LEU B CA 1
ATOM 2618 C C . LEU B 1 148 ? 17.476 88.193 10.605 1.00 25.55 148 LEU B C 1
ATOM 2619 O O . LEU B 1 148 ? 17.096 89.242 10.098 1.00 23.64 148 LEU B O 1
ATOM 2624 N N . ARG B 1 149 ? 17.714 88.068 11.904 1.00 22.46 149 ARG B N 1
ATOM 2625 C CA . ARG B 1 149 ? 17.479 89.182 12.812 1.00 25.54 149 ARG B CA 1
ATOM 2626 C C . ARG B 1 149 ? 17.992 90.545 12.356 1.00 24.92 149 ARG B C 1
ATOM 2627 O O . ARG B 1 149 ? 19.185 90.744 12.137 1.00 23.65 149 ARG B O 1
ATOM 2635 N N . GLY B 1 150 ? 17.063 91.483 12.209 1.00 23.28 150 GLY B N 1
ATOM 2636 C CA . GLY B 1 150 ? 17.415 92.833 11.814 1.00 24.59 150 GLY B CA 1
ATOM 2637 C C . GLY B 1 150 ? 17.778 93.034 10.360 1.00 32.41 150 GLY B C 1
ATOM 2638 O O . GLY B 1 150 ? 18.094 94.151 9.947 1.00 34.16 150 GLY B O 1
ATOM 2639 N N . HIS B 1 151 ? 17.724 91.970 9.568 1.00 27.72 151 HIS B N 1
ATOM 2640 C CA . HIS B 1 151 ? 18.095 92.085 8.168 1.00 25.34 151 HIS B CA 1
ATOM 2641 C C . HIS B 1 151 ? 16.915 91.911 7.227 1.00 31.51 151 HIS B C 1
ATOM 2642 O O . HIS B 1 151 ? 16.504 92.853 6.557 1.00 38.77 151 HIS B O 1
ATOM 2649 N N . GLY B 1 152 ? 16.371 90.704 7.187 1.00 30.18 152 GLY B N 1
ATOM 2650 C CA . GLY B 1 152 ? 15.254 90.426 6.310 1.00 27.29 152 GLY B CA 1
ATOM 2651 C C . GLY B 1 152 ? 14.861 88.969 6.411 1.00 21.70 152 GLY B C 1
ATOM 2652 O O . GLY B 1 152 ? 15.029 88.357 7.466 1.00 25.25 152 GLY B O 1
ATOM 2653 N N . ALA B 1 153 ? 14.363 88.403 5.316 1.00 21.08 153 ALA B N 1
ATOM 2654 C CA . ALA B 1 153 ? 13.925 87.015 5.312 1.00 20.23 153 ALA B CA 1
ATOM 2655 C C . ALA B 1 153 ? 14.166 86.314 3.979 1.00 28.44 153 ALA B C 1
ATOM 2656 O O . ALA B 1 153 ? 14.317 86.972 2.946 1.00 21.96 153 ALA B O 1
ATOM 2658 N N . PHE B 1 154 ? 14.212 84.979 4.025 1.00 22.77 154 PHE B N 1
ATOM 2659 C CA . PHE B 1 154 ? 14.365 84.134 2.831 1.00 20.13 154 PHE B CA 1
ATOM 2660 C C . PHE B 1 154 ? 13.166 83.195 2.786 1.00 22.27 154 PHE B C 1
ATOM 2661 O O . PHE B 1 154 ? 12.700 82.730 3.828 1.00 25.97 154 PHE B O 1
ATOM 2669 N N . ALA B 1 155 ? 12.654 82.929 1.585 1.00 19.73 155 ALA B N 1
ATOM 2670 C CA . ALA B 1 155 ? 11.522 82.027 1.406 1.00 21.15 155 ALA B CA 1
ATOM 2671 C C . ALA B 1 155 ? 11.841 81.134 0.215 1.00 24.31 155 ALA B C 1
ATOM 2672 O O . ALA B 1 155 ? 12.342 81.609 -0.805 1.00 24.15 155 ALA B O 1
ATOM 2674 N N . VAL B 1 156 ? 11.532 79.849 0.357 1.00 20.15 156 VAL B N 1
ATOM 2675 C CA . VAL B 1 156 ? 11.819 78.838 -0.657 1.00 28.82 156 VAL B CA 1
ATOM 2676 C C . VAL B 1 156 ? 10.628 78.338 -1.463 1.00 23.54 156 VAL B C 1
ATOM 2677 O O . VAL B 1 156 ? 9.533 78.144 -0.927 1.00 28.93 156 VAL B O 1
ATOM 2681 N N . GLY B 1 157 ? 10.872 78.105 -2.752 1.00 27.48 157 GLY B N 1
ATOM 2682 C CA . GLY B 1 157 ? 9.855 77.579 -3.645 1.00 26.05 157 GLY B CA 1
ATOM 2683 C C . GLY B 1 157 ? 10.325 76.180 -4.024 1.00 28.82 157 GLY B C 1
ATOM 2684 O O . GLY B 1 157 ? 11.518 75.977 -4.243 1.00 24.84 157 GLY B O 1
ATOM 2685 N N . LEU B 1 158 ? 9.415 75.214 -4.102 1.00 30.78 158 LEU B N 1
ATOM 2686 C CA . LEU B 1 158 ? 9.821 73.844 -4.426 1.00 34.03 158 LEU B CA 1
ATOM 2687 C C . LEU B 1 158 ? 9.254 73.249 -5.713 1.00 39.77 158 LEU B C 1
ATOM 2688 O O . LEU B 1 158 ? 9.704 72.188 -6.155 1.00 39.55 158 LEU B O 1
ATOM 2693 N N . LYS B 1 159 ? 8.277 73.920 -6.313 1.00 39.60 159 LYS B N 1
ATOM 2694 C CA . LYS B 1 159 ? 7.656 73.422 -7.537 1.00 39.46 159 LYS B CA 1
ATOM 2695 C C . LYS B 1 159 ? 8.657 73.161 -8.662 1.00 39.61 159 LYS B C 1
ATOM 2696 O O . LYS B 1 159 ? 9.690 73.817 -8.754 1.00 35.23 159 LYS B O 1
ATOM 2702 N N . GLU B 1 160 ? 8.325 72.197 -9.516 1.00 39.78 160 GLU B N 1
ATOM 2703 C CA . GLU B 1 160 ? 9.176 71.803 -10.636 1.00 41.69 160 GLU B CA 1
ATOM 2704 C C . GLU B 1 160 ? 9.483 72.924 -11.618 1.00 38.27 160 GLU B C 1
ATOM 2705 O O . GLU B 1 160 ? 10.646 73.172 -11.934 1.00 45.11 160 GLU B O 1
ATOM 2711 N N . ALA B 1 161 ? 8.441 73.586 -12.113 1.00 36.49 161 ALA B N 1
ATOM 2712 C CA . ALA B 1 161 ? 8.608 74.684 -13.063 1.00 38.94 161 ALA B CA 1
ATOM 2713 C C . ALA B 1 161 ? 9.226 75.883 -12.352 1.00 40.36 161 ALA B C 1
ATOM 2714 O O . ALA B 1 161 ? 8.705 76.342 -11.337 1.00 41.95 161 ALA B O 1
ATOM 2716 N N . PRO B 1 162 ? 10.345 76.406 -12.876 1.00 39.63 162 PRO B N 1
ATOM 2717 C CA . PRO B 1 162 ? 11.029 77.557 -12.274 1.00 36.62 162 PRO B CA 1
ATOM 2718 C C . PRO B 1 162 ? 10.125 78.768 -12.041 1.00 41.03 162 PRO B C 1
ATOM 2719 O O . PRO B 1 162 ? 10.202 79.416 -10.991 1.00 32.38 162 PRO B O 1
ATOM 2723 N N . GLU B 1 163 ? 9.274 79.077 -13.016 1.00 35.30 163 GLU B N 1
ATOM 2724 C CA . GLU B 1 163 ? 8.364 80.214 -12.895 1.00 32.57 163 GLU B CA 1
ATOM 2725 C C . GLU B 1 163 ? 7.405 79.982 -11.734 1.00 30.89 163 GLU B C 1
ATOM 2726 O O . GLU B 1 163 ? 7.104 80.898 -10.965 1.00 29.99 163 GLU B O 1
ATOM 2732 N N . GLU B 1 164 ? 6.918 78.753 -11.613 1.00 30.02 164 GLU B N 1
ATOM 2733 C CA . GLU B 1 164 ? 5.986 78.427 -10.549 1.00 31.13 164 GLU B CA 1
ATOM 2734 C C . GLU B 1 164 ? 6.677 78.395 -9.188 1.00 34.19 164 GLU B C 1
ATOM 2735 O O . GLU B 1 164 ? 6.087 78.789 -8.176 1.00 23.50 164 GLU B O 1
ATOM 2741 N N . ALA B 1 165 ? 7.925 77.932 -9.160 1.00 27.50 165 ALA B N 1
ATOM 2742 C CA . ALA B 1 165 ? 8.671 77.885 -7.902 1.00 29.47 165 ALA B CA 1
ATOM 2743 C C . ALA B 1 165 ? 8.933 79.311 -7.423 1.00 25.96 165 ALA B C 1
ATOM 2744 O O . ALA B 1 165 ? 8.873 79.606 -6.227 1.00 25.50 165 ALA B O 1
ATOM 2746 N N . LEU B 1 166 ? 9.220 80.208 -8.358 1.00 25.00 166 LEU B N 1
ATOM 2747 C CA . LEU B 1 166 ? 9.486 81.589 -7.985 1.00 26.13 166 LEU B CA 1
ATOM 2748 C C . LEU B 1 166 ? 8.219 82.254 -7.454 1.00 27.29 166 LEU B C 1
ATOM 2749 O O . LEU B 1 166 ? 8.263 82.986 -6.469 1.00 27.64 166 LEU B O 1
ATOM 2754 N N . LEU B 1 167 ? 7.089 82.010 -8.113 1.00 26.22 167 LEU B N 1
ATOM 2755 C CA . LEU B 1 167 ? 5.832 82.596 -7.672 1.00 29.17 167 LEU B CA 1
ATOM 2756 C C . LEU B 1 167 ? 5.447 81.997 -6.321 1.00 31.07 167 LEU B C 1
ATOM 2757 O O . LEU B 1 167 ? 4.779 82.643 -5.504 1.00 24.73 167 LEU B O 1
ATOM 2762 N N . GLU B 1 168 ? 5.884 80.762 -6.087 1.00 26.56 168 GLU B N 1
ATOM 2763 C CA . GLU B 1 168 ? 5.612 80.079 -4.826 1.00 29.46 168 GLU B CA 1
ATOM 2764 C C . GLU B 1 168 ? 6.416 80.736 -3.695 1.00 26.96 168 GLU B C 1
ATOM 2765 O O . GLU B 1 168 ? 5.881 80.997 -2.622 1.00 27.22 168 GLU B O 1
ATOM 2771 N N . ALA B 1 169 ? 7.697 81.004 -3.941 1.00 22.08 169 ALA B N 1
ATOM 2772 C CA . ALA B 1 169 ? 8.554 81.642 -2.938 1.00 25.00 169 ALA B CA 1
ATOM 2773 C C . ALA B 1 169 ? 8.031 83.049 -2.667 1.00 25.27 169 ALA B C 1
ATOM 2774 O O . ALA B 1 169 ? 8.014 83.513 -1.531 1.00 19.91 169 ALA B O 1
ATOM 2776 N N . TYR B 1 170 ? 7.612 83.729 -3.727 1.00 22.03 170 TYR B N 1
ATOM 2777 C CA . TYR B 1 170 ? 7.056 85.072 -3.594 1.00 19.00 170 TYR B CA 1
ATOM 2778 C C . TYR B 1 170 ? 5.823 85.054 -2.687 1.00 21.40 170 TYR B C 1
ATOM 2779 O O . TYR B 1 170 ? 5.668 85.916 -1.818 1.00 22.28 170 TYR B O 1
ATOM 2788 N N . GLY B 1 171 ? 4.956 84.062 -2.890 1.00 19.12 171 GLY B N 1
ATOM 2789 C CA . GLY B 1 171 ? 3.747 83.939 -2.093 1.00 24.16 171 GLY B CA 1
ATOM 2790 C C . GLY B 1 171 ? 4.031 83.687 -0.627 1.00 26.48 171 GLY B C 1
ATOM 2791 O O . GLY B 1 171 ? 3.333 84.206 0.259 1.00 21.67 171 GLY B O 1
ATOM 2792 N N . LEU B 1 172 ? 5.056 82.883 -0.358 1.00 22.29 172 LEU B N 1
ATOM 2793 C CA . LEU B 1 172 ? 5.426 82.587 1.024 1.00 24.84 172 LEU B CA 1
ATOM 2794 C C . LEU B 1 172 ? 5.968 83.839 1.693 1.00 22.96 172 LEU B C 1
ATOM 2795 O O . LEU B 1 172 ? 5.755 84.054 2.886 1.00 20.08 172 LEU B O 1
ATOM 2800 N N . MET B 1 173 ? 6.670 84.667 0.924 1.00 21.20 173 MET B N 1
ATOM 2801 C CA . MET B 1 173 ? 7.225 85.900 1.479 1.00 18.49 173 MET B CA 1
ATOM 2802 C C . MET B 1 173 ? 6.095 86.862 1.849 1.00 19.25 173 MET B C 1
ATOM 2803 O O . MET B 1 173 ? 6.118 87.470 2.922 1.00 23.67 173 MET B O 1
ATOM 2808 N N . THR B 1 174 ? 5.106 87.005 0.969 1.00 20.44 174 THR B N 1
ATOM 2809 C CA . THR B 1 174 ? 3.983 87.891 1.265 1.00 18.03 174 THR B CA 1
ATOM 2810 C C . THR B 1 174 ? 3.175 87.325 2.433 1.00 25.35 174 THR B C 1
ATOM 2811 O O . THR B 1 174 ? 2.655 88.073 3.259 1.00 23.60 174 THR B O 1
ATOM 2815 N N . THR B 1 175 ? 3.075 86.002 2.510 1.00 22.89 175 THR B N 1
ATOM 2816 C CA . THR B 1 175 ? 2.354 85.363 3.611 1.00 19.33 175 THR B CA 1
ATOM 2817 C C . THR B 1 175 ? 3.083 85.652 4.932 1.00 21.04 175 THR B C 1
ATOM 2818 O O . THR B 1 175 ? 2.449 85.880 5.959 1.00 24.73 175 THR B O 1
ATOM 2822 N N . LEU B 1 176 ? 4.414 85.658 4.901 1.00 19.19 176 LEU B N 1
ATOM 2823 C CA . LEU B 1 176 ? 5.198 85.943 6.105 1.00 22.64 176 LEU B CA 1
ATOM 2824 C C . LEU B 1 176 ? 4.933 87.350 6.631 1.00 25.07 176 LEU B C 1
ATOM 2825 O O . LEU B 1 176 ? 4.659 87.529 7.820 1.00 19.87 176 LEU B O 1
ATOM 2830 N N . GLU B 1 177 ? 5.011 88.354 5.759 1.00 22.67 177 GLU B N 1
ATOM 2831 C CA . GLU B 1 177 ? 4.775 89.720 6.220 1.00 23.14 177 GLU B CA 1
ATOM 2832 C C . GLU B 1 177 ? 3.334 89.870 6.684 1.00 21.08 177 GLU B C 1
ATOM 2833 O O . GLU B 1 177 ? 3.070 90.549 7.674 1.00 20.84 177 GLU B O 1
ATOM 2839 N N . GLU B 1 178 ? 2.396 89.240 5.980 1.00 19.76 178 GLU B N 1
ATOM 2840 C CA . GLU B 1 178 ? 0.997 89.328 6.392 1.00 22.26 178 GLU B CA 1
ATOM 2841 C C . GLU B 1 178 ? 0.820 88.702 7.780 1.00 21.04 178 GLU B C 1
ATOM 2842 O O . GLU B 1 178 ? 0.115 89.243 8.625 1.00 22.62 178 GLU B O 1
ATOM 2848 N N . SER B 1 179 ? 1.456 87.558 8.014 1.00 24.67 179 SER B N 1
ATOM 2849 C CA . SER B 1 179 ? 1.345 86.900 9.314 1.00 18.94 179 SER B CA 1
ATOM 2850 C C . SER B 1 179 ? 1.982 87.767 10.393 1.00 18.68 179 SER B C 1
ATOM 2851 O O . SER B 1 179 ? 1.461 87.856 11.509 1.00 21.19 179 SER B O 1
ATOM 2854 N N . ALA B 1 180 ? 3.096 88.421 10.069 1.00 17.22 180 ALA B N 1
ATOM 2855 C CA . ALA B 1 180 ? 3.760 89.297 11.037 1.00 17.32 180 ALA B CA 1
ATOM 2856 C C . ALA B 1 180 ? 2.852 90.482 11.352 1.00 21.27 180 ALA B C 1
ATOM 2857 O O . ALA B 1 180 ? 2.721 90.882 12.507 1.00 19.57 180 ALA B O 1
ATOM 2859 N N . GLN B 1 181 ? 2.214 91.044 10.330 1.00 19.09 181 GLN B N 1
ATOM 2860 C CA . GLN B 1 181 ? 1.306 92.176 10.554 1.00 18.20 181 GLN B CA 1
ATOM 2861 C C . GLN B 1 181 ? 0.126 91.766 11.428 1.00 20.58 181 GLN B C 1
ATOM 2862 O O . GLN B 1 181 ? -0.251 92.493 12.351 1.00 20.82 181 GLN B O 1
ATOM 2868 N N . ILE B 1 182 ? -0.442 90.598 11.155 1.00 20.87 182 ILE B N 1
ATOM 2869 C CA . ILE B 1 182 ? -1.560 90.102 11.959 1.00 22.37 182 ILE B CA 1
ATOM 2870 C C . ILE B 1 182 ? -1.127 89.907 13.424 1.00 25.06 182 ILE B C 1
ATOM 2871 O O . ILE B 1 182 ? -1.863 90.255 14.355 1.00 20.90 182 ILE B O 1
ATOM 2876 N N . LEU B 1 183 ? 0.063 89.353 13.633 1.00 19.18 183 LEU B N 1
ATOM 2877 C CA . LEU B 1 183 ? 0.580 89.177 14.989 1.00 22.63 183 LEU B CA 1
ATOM 2878 C C . LEU B 1 183 ? 0.696 90.537 15.697 1.00 25.03 183 LEU B C 1
ATOM 2879 O O . LEU B 1 183 ? 0.339 90.678 16.870 1.00 19.41 183 LEU B O 1
ATOM 2884 N N . LEU B 1 184 ? 1.200 91.541 14.987 1.00 19.98 184 LEU B N 1
ATOM 2885 C CA . LEU B 1 184 ? 1.353 92.875 15.576 1.00 19.36 184 LEU B CA 1
ATOM 2886 C C . LEU B 1 184 ? -0.004 93.507 15.903 1.00 20.44 184 LEU B C 1
ATOM 2887 O O . LEU B 1 184 ? -0.220 94.004 17.011 1.00 19.55 184 LEU B O 1
ATOM 2892 N N . TYR B 1 185 ? -0.923 93.487 14.942 1.00 18.77 185 TYR B N 1
ATOM 2893 C CA . TYR B 1 185 ? -2.236 94.088 15.158 1.00 21.36 185 TYR B CA 1
ATOM 2894 C C . TYR B 1 185 ? -2.962 93.402 16.310 1.00 21.02 185 TYR B C 1
ATOM 2895 O O . TYR B 1 185 ? -3.638 94.048 17.095 1.00 19.86 185 TYR B O 1
ATOM 2904 N N . HIS B 1 186 ? -2.821 92.083 16.380 1.00 17.96 186 HIS B N 1
ATOM 2905 C CA . HIS B 1 186 ? -3.457 91.281 17.420 1.00 18.74 186 HIS B CA 1
ATOM 2906 C C . HIS B 1 186 ? -2.920 91.710 18.790 1.00 23.76 186 HIS B C 1
ATOM 2907 O O . HIS B 1 186 ? -3.685 91.923 19.733 1.00 24.62 186 HIS B O 1
ATOM 2914 N N . ARG B 1 187 ? -1.603 91.865 18.882 1.00 21.08 187 ARG B N 1
ATOM 2915 C CA . ARG B 1 187 ? -0.960 92.280 20.126 1.00 24.06 187 ARG B CA 1
ATOM 2916 C C . ARG B 1 187 ? -1.299 93.723 20.516 1.00 19.26 187 ARG B C 1
ATOM 2917 O O . ARG B 1 187 ? -1.557 94.013 21.682 1.00 19.28 187 ARG B O 1
ATOM 2925 N N . LEU B 1 188 ? -1.304 94.634 19.549 1.00 19.13 188 LEU B N 1
ATOM 2926 C CA . LEU B 1 188 ? -1.609 96.029 19.866 1.00 22.17 188 LEU B CA 1
ATOM 2927 C C . LEU B 1 188 ? -3.043 96.206 20.350 1.00 22.67 188 LEU B C 1
ATOM 2928 O O . LEU B 1 188 ? -3.304 96.977 21.276 1.00 18.71 188 LEU B O 1
ATOM 2933 N N . TRP B 1 189 ? -3.971 95.488 19.725 1.00 19.99 189 TRP B N 1
ATOM 2934 C CA . TRP B 1 189 ? -5.380 95.574 20.113 1.00 21.93 189 TRP B CA 1
ATOM 2935 C C . TRP B 1 189 ? -5.518 95.094 21.549 1.00 22.55 189 TRP B C 1
ATOM 2936 O O . TRP B 1 189 ? -6.178 95.726 22.367 1.00 23.90 189 TRP B O 1
ATOM 2947 N N . GLN B 1 190 ? -4.889 93.966 21.846 1.00 23.26 190 GLN B N 1
ATOM 2948 C CA . GLN B 1 190 ? -4.941 93.393 23.186 1.00 24.29 190 GLN B CA 1
ATOM 2949 C C . GLN B 1 190 ? -4.277 94.323 24.205 1.00 22.74 190 GLN B C 1
ATOM 2950 O O . GLN B 1 190 ? -4.793 94.521 25.311 1.00 21.64 190 GLN B O 1
ATOM 2956 N N . GLY B 1 191 ? -3.140 94.898 23.830 1.00 22.97 191 GLY B N 1
ATOM 2957 C CA . GLY B 1 191 ? -2.429 95.796 24.725 1.00 26.03 191 GLY B CA 1
ATOM 2958 C C . GLY B 1 191 ? -3.162 97.089 25.029 1.00 27.16 191 GLY B C 1
ATOM 2959 O O . GLY B 1 191 ? -2.954 97.696 26.081 1.00 27.53 191 GLY B O 1
ATOM 2960 N N . ALA B 1 192 ? -4.028 97.509 24.117 1.00 23.32 192 ALA B N 1
ATOM 2961 C CA . ALA B 1 192 ? -4.789 98.738 24.289 1.00 29.58 192 ALA B CA 1
ATOM 2962 C C . ALA B 1 192 ? -6.043 98.544 25.141 1.00 33.43 192 ALA B C 1
ATOM 2963 O O . ALA B 1 192 ? -6.770 99.498 25.414 1.00 43.09 192 ALA B O 1
ATOM 2965 N N . GLY B 1 193 ? -6.304 97.307 25.546 1.00 35.20 193 GLY B N 1
ATOM 2966 C CA . GLY B 1 193 ? -7.467 97.039 26.379 1.00 37.74 193 GLY B CA 1
ATOM 2967 C C . GLY B 1 193 ? -7.047 96.820 27.826 1.00 42.69 193 GLY B C 1
ATOM 2968 O O . GLY B 1 193 ? -5.860 96.921 28.144 1.00 48.32 193 GLY B O 1
ATOM 2969 N N . PRO B 1 194 ? -7.993 96.511 28.728 1.00 44.38 194 PRO B N 1
ATOM 2970 C CA . PRO B 1 194 ? -9.409 96.370 28.401 1.00 48.15 194 PRO B CA 1
ATOM 2971 C C . PRO B 1 194 ? -10.033 97.717 28.066 1.00 52.96 194 PRO B C 1
ATOM 2972 O O . PRO B 1 194 ? -9.635 98.749 28.611 1.00 40.78 194 PRO B O 1
ATOM 2976 N N . ALA B 1 195 ? -11.003 97.682 27.158 1.00 54.62 195 ALA B N 1
ATOM 2977 C CA . ALA B 1 195 ? -11.717 98.861 26.686 1.00 62.91 195 ALA B CA 1
ATOM 2978 C C . ALA B 1 195 ? -12.731 98.378 25.656 1.00 69.87 195 ALA B C 1
ATOM 2979 O O . ALA B 1 195 ? -12.739 97.158 25.395 1.00 75.97 195 ALA B O 1
#

InterPro domains:
  IPR001303 Class II aldolase/adducin N-terminal [PF00596] (11-184)
  IPR001303 Class II aldolase/adducin N-terminal [SM01007] (7-184)
  IPR036409 Class II aldolase/adducin N-terminal domain superfamily [G3DSA:3.40.225.10] (1-200)
  IPR036409 Class II aldolase/adducin N-terminal domain superfamily [SSF53639] (7-191)
  IPR050197 Aldolase class II family, sugar metabolism enzymes [PTHR22789] (8-189)

Sequence (389 aa):
RARLYAAFRQVGEDLFAQGLISATAGNFSVRTKGGFLITKSGVQKARLTPEDLLEVPLEGPIPEGASVESVVHREVYRRTGARALVHAHPRVAVALSFHLSRLRPLDLEGQHYLKEVPVLAPKTVSATEEAALSVAEALREHRACLLRGHGAFAVGLKEAPEEALLEAYGLMTTLEESAQILLYHRLWQGAGPALRARLYAAFRQVGEDLFAQGLISATAGNFSVRTKGGFLITKSGVQKARLTPEDLLEVPLEGPIPEGASVESVVHREVYRRTGARALVHAHPRVAVALSFHLSRLRPLDLEGQHYLKEVPVLAPKTVSATEEAALSVAEALREHRACLLRGHGAFAVGLKEAPEEALLEAYGLMTTLEESAQILLYHRLWQGAGPA

Radius of gyration: 25.59 Å; Cα contacts (8 Å, |Δi|>4): 861; chains: 2; bounding box: 78×50×73 Å

Solvent-accessible surface area: 18721 Å² total; per-residue (Å²): 149,82,173,21,34,46,5,0,116,84,0,0,74,51,0,101,82,89,26,4,8,50,63,58,34,5,10,0,0,0,52,34,160,2,0,0,20,0,0,68,51,51,25,89,5,16,196,5,49,62,117,24,15,24,44,0,0,19,48,19,50,56,14,142,43,11,6,88,8,1,32,0,0,32,9,0,6,90,108,27,58,3,111,0,0,0,2,0,42,0,164,26,0,22,51,26,0,117,155,64,84,118,0,139,5,87,30,142,103,0,87,122,106,5,156,47,0,20,17,32,65,32,192,47,32,48,39,36,83,85,0,0,74,35,0,0,64,14,10,141,151,56,65,1,0,0,0,84,38,40,0,0,0,0,3,0,86,107,163,27,46,30,87,0,0,69,40,0,34,25,7,0,14,12,0,14,93,0,0,57,71,31,49,135,106,183,106,218,132,64,84,34,140,94,226,147,84,177,26,37,47,7,0,118,90,1,0,76,52,0,98,82,98,14,4,6,49,62,60,40,5,8,0,0,0,57,28,219,55,0,0,20,0,0,67,52,53,30,91,3,17,188,3,49,66,112,23,15,24,94,0,51,32,145,36,130,62,50,174,31,11,7,90,5,1,29,0,0,19,24,0,9,116,84,24,56,2,88,0,0,0,2,0,43,0,141,26,0,24,51,24,0,124,155,60,62,109,0,142,5,84,30,143,85,0,87,115,106,5,155,62,0,15,18,7,44,8,188,53,35,42,45,40,90,19,0,2,5,1,0,0,6,0,10,98,130,43,66,1,0,0,0,85,37,38,0,0,0,0,4,0,84,103,162,26,44,34,87,0,0,71,40,0,35,25,9,0,16,7,0,13,79,0,0,56,70,31,49,133,107,182,104,213,129,65,81,33,146,140